Protein AF-0000000075735463 (afdb_homodimer)

pLDDT: mean 88.06, std 11.62, range [34.84, 98.75]

Foldseek 3Di:
DPPQPPVRVVVVVVVVQVVDPVNLVVLCPPVVNVVVSVVVVVVVVCVVCVVVLLVLLLVCLVLVVQVVCQVPWAALVVSCVVSVHDSVVSVVSQVSCCVVQQWHADPPRTIHGGPVVVVVVVQQLVSLVSNVCPQVVVCCPPVVVLVVDAFQPGPLQVLLCLLQCVDVDDRPPVSVVSVLCNVLRLLVVLLVQDVVFDACQVWAEEEEEQCFLCNSVLSNCVRHVRYAYEYEEAPVRLVNNCVVCVVSVNNVRYHGDHDDLQPDQDDADTLEYEYEANQQLADLVSNLSSLLSVLVRHDAFRKYKYKAQAADDPPQNCPQVPVSQSSSRNNRHGHHHHPVVVVVSNVVSQWDPWDWTDTPCSNSITMIMTTHD/DPPQPPVRVVVVVVVVLVVDPVNLVVLCPPVVNVVVSVVVVVVVVCVVCVVVLLVLLLVCLVQVVQVVCQVPWAALVVSCVVSVHDSVVSVVSQVSCCVVQQWHADPPRTIHGGPVVVVVVVQQLVSLVSNVCPQVVVCCPPVVVLVVDAFQPGPLQVLLCLLQCVPVDDRPPVSVVSVLCNVLRLLVVLLVQDVVFDACQVWAEEEEEQCFLCNSVLSNCVRHVRYAYEYEEAPVRLVNNCVVCVVSVNNPRYHGDHDDLQPDQDDADTLEYEYEANQQLADPVSNLSSLLSVLVRHDAFRKYKYKAQAADDPPQNCPQVPVSQSSSRNNRHGHHHHPVVVVVSNVVSQWDPWDWTDTPCSNSITMIMTTHD

Nearest PDB structures (foldseek):
  4qvg-assembly1_A  TM=7.958E-01  e=9.873E-24  Streptosporangium sibiricum
  8h3t-assembly1_B  TM=8.315E-01  e=6.199E-22  Streptomyces galtieri
  2r3s-assembly1_B  TM=7.707E-01  e=6.498E-21  Nostoc punctiforme PCC 73102
  2r3s-assembly1_A  TM=7.686E-01  e=1.682E-20  Nostoc punctiforme PCC 73102
  7ux6-assembly1_B  TM=7.314E-01  e=4.563E-19  Streptomyces drozdowiczii

InterPro domains:
  IPR001077 O-methyltransferase, C-terminal domain [PF00891] (176-352)
  IPR012967 Caffeic acid 3-O-methyltransferase-like, dimerisation domain [PF08100] (46-117)
  IPR016461 O-methyltransferase-like [PIRSF005739] (42-360)
  IPR016461 O-methyltransferase-like [PS51683] (45-372)
  IPR029063 S-adenosyl-L-methionine-dependent methyltransferase superfamily [G3DSA:3.40.50.150] (172-372)
  IPR029063 S-adenosyl-L-methionine-dependent methyltransferase superfamily [SSF53335] (130-366)
  IPR036388 Winged helix-like DNA-binding domain superfamily [G3DSA:1.10.10.10] (36-163)
  IPR036390 Winged helix DNA-binding domain superfamily [SSF46785] (43-123)

Structure (mmCIF, N/CA/C/O backbone):
data_AF-0000000075735463-model_v1
#
loop_
_entity.id
_entity.type
_entity.pdbx_description
1 polymer Methyltransferase
#
loop_
_atom_site.group_PDB
_atom_site.id
_atom_site.type_symbol
_atom_site.label_atom_id
_atom_site.label_alt_id
_atom_site.label_comp_id
_atom_site.label_asym_id
_atom_site.label_entity_id
_atom_site.label_seq_id
_atom_site.pdbx_PDB_ins_code
_atom_site.Cartn_x
_atom_site.Cartn_y
_atom_site.Cartn_z
_atom_site.occupancy
_atom_site.B_iso_or_equiv
_atom_site.auth_seq_id
_atom_site.auth_comp_id
_atom_site.auth_asym_id
_atom_site.auth_atom_id
_atom_site.pdbx_PDB_model_num
ATOM 1 N N . MET A 1 1 ? 38.281 5.98 -10.984 1 36.41 1 MET A N 1
ATOM 2 C CA . MET A 1 1 ? 37.219 6.973 -11.133 1 36.41 1 MET A CA 1
ATOM 3 C C . MET A 1 1 ? 36.25 6.578 -12.25 1 36.41 1 MET A C 1
ATOM 5 O O . MET A 1 1 ? 36.625 6.617 -13.43 1 36.41 1 MET A O 1
ATOM 9 N N . VAL A 1 2 ? 35.531 5.555 -12.008 1 48.19 2 VAL A N 1
ATOM 10 C CA . VAL A 1 2 ? 34.75 5.016 -13.117 1 48.19 2 VAL A CA 1
ATOM 11 C C . VAL A 1 2 ? 33.906 6.137 -13.758 1 48.19 2 VAL A C 1
ATOM 13 O O . VAL A 1 2 ? 33.219 6.867 -13.07 1 48.19 2 VAL A O 1
ATOM 16 N N . SER A 1 3 ? 34.281 6.621 -14.852 1 53.75 3 SER A N 1
ATOM 17 C CA . SER A 1 3 ? 33.688 7.672 -15.664 1 53.75 3 SER A CA 1
ATOM 18 C C . SER A 1 3 ? 32.188 7.469 -15.805 1 53.75 3 SER A C 1
ATOM 20 O O . SER A 1 3 ? 31.734 6.422 -16.266 1 53.75 3 SER A O 1
ATOM 22 N N . LEU A 1 4 ? 31.422 8.211 -15.039 1 64.69 4 LEU A N 1
ATOM 23 C CA . LEU A 1 4 ? 29.969 8.148 -15.172 1 64.69 4 LEU A CA 1
ATOM 24 C C . LEU A 1 4 ? 29.547 8.383 -16.609 1 64.69 4 LEU A C 1
ATOM 26 O O . LEU A 1 4 ? 30.078 9.266 -17.281 1 64.69 4 LEU A O 1
ATOM 30 N N . SER A 1 5 ? 28.859 7.387 -17.297 1 71.75 5 SER A N 1
ATOM 31 C CA . SER A 1 5 ? 28.297 7.559 -18.625 1 71.75 5 SER A CA 1
ATOM 32 C C . SER A 1 5 ? 27.5 8.859 -18.734 1 71.75 5 SER A C 1
ATOM 34 O O . SER A 1 5 ? 27.172 9.469 -17.719 1 71.75 5 SER A O 1
ATOM 36 N N . LEU A 1 6 ? 27.5 9.523 -19.953 1 69.44 6 LEU A N 1
ATOM 37 C CA . LEU A 1 6 ? 26.672 10.703 -20.203 1 69.44 6 LEU A CA 1
ATOM 38 C C . LEU A 1 6 ? 25.266 10.523 -19.641 1 69.44 6 LEU A C 1
ATOM 40 O O . LEU A 1 6 ? 24.703 11.445 -19.062 1 69.44 6 LEU A O 1
ATOM 44 N N . ARG A 1 7 ? 24.766 9.336 -19.766 1 73.31 7 ARG A N 1
ATOM 45 C CA . ARG A 1 7 ? 23.438 9.031 -19.25 1 73.31 7 ARG A CA 1
ATOM 46 C C . ARG A 1 7 ? 23.406 9.141 -17.734 1 73.31 7 ARG A C 1
ATOM 48 O O . ARG A 1 7 ? 22.453 9.68 -17.156 1 73.31 7 ARG A O 1
ATOM 55 N N . ASP A 1 8 ? 24.469 8.773 -17.156 1 74.56 8 ASP A N 1
ATOM 56 C CA . ASP A 1 8 ? 24.516 8.82 -15.695 1 74.56 8 ASP A CA 1
ATOM 57 C C . ASP A 1 8 ? 24.609 10.258 -15.195 1 74.56 8 ASP A C 1
ATOM 59 O O . ASP A 1 8 ? 24.047 10.594 -14.148 1 74.56 8 ASP A O 1
ATOM 63 N N . ARG A 1 9 ? 25.375 11.148 -15.961 1 70.88 9 ARG A N 1
ATOM 64 C CA . ARG A 1 9 ? 25.484 12.555 -15.586 1 70.88 9 ARG A CA 1
ATOM 65 C C . ARG A 1 9 ? 24.125 13.25 -15.68 1 70.88 9 ARG A C 1
ATOM 67 O O . ARG A 1 9 ? 23.766 14.047 -14.805 1 70.88 9 ARG A O 1
ATOM 74 N N . LEU A 1 10 ? 23.422 12.781 -16.781 1 70.75 10 LEU A N 1
ATOM 75 C CA . LEU A 1 10 ? 22.094 13.367 -16.969 1 70.75 10 LEU A CA 1
ATOM 76 C C . LEU A 1 10 ? 21.141 12.922 -15.867 1 70.75 10 LEU A C 1
ATOM 78 O O . LEU A 1 10 ? 20.344 13.719 -15.375 1 70.75 10 LEU A O 1
ATOM 82 N N . LEU A 1 11 ? 21.281 11.727 -15.508 1 76.5 11 LEU A N 1
ATOM 83 C CA . LEU A 1 11 ? 20.422 11.211 -14.445 1 76.5 11 LEU A CA 1
ATOM 84 C C . LEU A 1 11 ? 20.781 11.844 -13.102 1 76.5 11 LEU A C 1
ATOM 86 O O . LEU A 1 11 ? 19.891 12.102 -12.281 1 76.5 11 LEU A O 1
ATOM 90 N N . GLY A 1 12 ? 22.047 12.062 -12.938 1 73.31 12 GLY A N 1
ATOM 91 C CA . GLY A 1 12 ? 22.469 12.766 -11.734 1 73.31 12 GLY A CA 1
ATOM 92 C C . GLY A 1 12 ? 21.922 14.18 -11.648 1 73.31 12 GLY A C 1
ATOM 93 O O . GLY A 1 12 ? 21.484 14.617 -10.578 1 73.31 12 GLY A O 1
ATOM 94 N N . TRP A 1 13 ? 22 14.812 -12.773 1 68.75 13 TRP A N 1
ATOM 95 C CA . TRP A 1 13 ? 21.453 16.156 -12.844 1 68.75 13 TRP A CA 1
ATOM 96 C C . TRP A 1 13 ? 19.969 16.156 -12.547 1 68.75 13 TRP A C 1
ATOM 98 O O . TRP A 1 13 ? 19.484 16.969 -11.742 1 68.75 13 TRP A O 1
ATOM 108 N N . ARG A 1 14 ? 19.297 15.258 -13.133 1 67.94 14 ARG A N 1
ATOM 109 C CA . ARG A 1 14 ? 17.859 15.109 -12.875 1 67.94 14 ARG A CA 1
ATOM 110 C C . ARG A 1 14 ? 17.594 14.891 -11.391 1 67.94 14 ARG A C 1
ATOM 112 O O . ARG A 1 14 ? 16.703 15.523 -10.82 1 67.94 14 ARG A O 1
ATOM 119 N N . ASP A 1 15 ? 18.359 14.062 -10.836 1 76.25 15 ASP A N 1
ATOM 120 C CA . ASP A 1 15 ? 18.188 13.75 -9.422 1 76.25 15 ASP A CA 1
ATOM 121 C C . ASP A 1 15 ? 18.375 14.992 -8.562 1 76.25 15 ASP A C 1
ATOM 123 O O . ASP A 1 15 ? 17.656 15.195 -7.582 1 76.25 15 ASP A O 1
ATOM 127 N N . SER A 1 16 ? 19.359 15.742 -8.914 1 71.75 16 SER A N 1
ATOM 128 C CA . SER A 1 16 ? 19.641 16.969 -8.164 1 71.75 16 SER A CA 1
ATOM 129 C C . SER A 1 16 ? 18.469 17.953 -8.281 1 71.75 16 SER A C 1
ATOM 131 O O . SER A 1 16 ? 18.125 18.625 -7.305 1 71.75 16 SER A O 1
ATOM 133 N N . ILE A 1 17 ? 17.906 17.953 -9.391 1 67.81 17 ILE A N 1
ATOM 134 C CA . ILE A 1 17 ? 16.781 18.859 -9.625 1 67.81 17 ILE A CA 1
ATOM 135 C C . ILE A 1 17 ? 15.555 18.375 -8.859 1 67.81 17 ILE A C 1
ATOM 137 O O . ILE A 1 17 ? 14.914 19.141 -8.141 1 67.81 17 ILE A O 1
ATOM 141 N N . LEU A 1 18 ? 15.352 17.125 -8.914 1 70.75 18 LEU A N 1
ATOM 142 C CA . LEU A 1 18 ? 14.141 16.562 -8.32 1 70.75 18 LEU A CA 1
ATOM 143 C C . LEU A 1 18 ? 14.234 16.547 -6.801 1 70.75 18 LEU A C 1
ATOM 145 O O . LEU A 1 18 ? 13.211 16.578 -6.113 1 70.75 18 LEU A O 1
ATOM 149 N N . SER A 1 19 ? 15.469 16.578 -6.371 1 74.62 19 SER A N 1
ATOM 150 C CA . SER A 1 19 ? 15.664 16.547 -4.926 1 74.62 19 SER A CA 1
ATOM 151 C C . SER A 1 19 ? 15.68 17.953 -4.344 1 74.62 19 SER A C 1
ATOM 153 O O . SER A 1 19 ? 15.781 18.125 -3.127 1 74.62 19 SER A O 1
ATOM 155 N N . ASN A 1 20 ? 15.695 18.891 -5.242 1 69.31 20 ASN A N 1
ATOM 156 C CA . ASN A 1 20 ? 15.719 20.297 -4.812 1 69.31 20 ASN A CA 1
ATOM 157 C C . ASN A 1 20 ? 14.336 20.766 -4.391 1 69.31 20 ASN A C 1
ATOM 159 O O . ASN A 1 20 ? 13.422 20.844 -5.215 1 69.31 20 ASN A O 1
ATOM 163 N N . PRO A 1 21 ? 14.203 21.172 -3.146 1 68.81 21 PRO A N 1
ATOM 164 C CA . PRO A 1 21 ? 12.891 21.609 -2.662 1 68.81 21 PRO A CA 1
ATOM 165 C C . PRO A 1 21 ? 12.359 22.812 -3.438 1 68.81 21 PRO A C 1
ATOM 167 O O . PRO A 1 21 ? 11.148 22.969 -3.602 1 68.81 21 PRO A O 1
ATOM 170 N N . ARG A 1 22 ? 13.219 23.688 -3.838 1 69.12 22 ARG A N 1
ATOM 171 C CA . ARG A 1 22 ? 12.797 24.875 -4.594 1 69.12 22 ARG A CA 1
ATOM 172 C C . ARG A 1 22 ? 12.164 24.469 -5.918 1 69.12 22 ARG A C 1
ATOM 174 O O . ARG A 1 22 ? 11.156 25.047 -6.336 1 69.12 22 ARG A O 1
ATOM 181 N N . PHE A 1 23 ? 12.812 23.438 -6.512 1 65.25 23 PHE A N 1
ATOM 182 C CA . PHE A 1 23 ? 12.25 22.969 -7.77 1 65.25 23 PHE A CA 1
ATOM 183 C C . PHE A 1 23 ? 10.883 22.328 -7.535 1 65.25 23 PHE A C 1
ATOM 185 O O . PHE A 1 23 ? 9.953 22.547 -8.312 1 65.25 23 PHE A O 1
ATOM 192 N N . GLN A 1 24 ? 10.781 21.609 -6.562 1 66.75 24 GLN A N 1
ATOM 193 C CA . GLN A 1 24 ? 9.508 20.969 -6.273 1 66.75 24 GLN A CA 1
ATOM 194 C C . GLN A 1 24 ? 8.406 22 -6.055 1 66.75 24 GLN A C 1
ATOM 196 O O . GLN A 1 24 ? 7.277 21.828 -6.52 1 66.75 24 GLN A O 1
ATOM 201 N N . ARG A 1 25 ? 8.742 23.047 -5.461 1 67.94 25 ARG A N 1
ATOM 202 C CA . ARG A 1 25 ? 7.809 24.156 -5.25 1 67.94 25 ARG A CA 1
ATOM 203 C C . ARG A 1 25 ? 7.395 24.781 -6.574 1 67.94 25 ARG A C 1
ATOM 205 O O . ARG A 1 25 ? 6.211 25.047 -6.801 1 67.94 25 ARG A O 1
ATOM 212 N N . PHE A 1 26 ? 8.461 25.062 -7.258 1 59.84 26 PHE A N 1
ATOM 213 C CA . PHE A 1 26 ? 8.211 25.672 -8.555 1 59.84 26 PHE A CA 1
ATOM 214 C C . PHE A 1 26 ? 7.285 24.797 -9.398 1 59.84 26 PHE A C 1
ATOM 216 O O . PHE A 1 26 ? 6.336 25.297 -10 1 59.84 26 PHE A O 1
ATOM 223 N N . ALA A 1 27 ? 7.582 23.562 -9.328 1 62.84 27 ALA A N 1
ATOM 224 C CA . ALA A 1 27 ? 6.809 22.625 -10.141 1 62.84 27 ALA A CA 1
ATOM 225 C C . ALA A 1 27 ? 5.359 22.562 -9.664 1 62.84 27 ALA A C 1
ATOM 227 O O . ALA A 1 27 ? 4.441 22.406 -10.477 1 62.84 27 ALA A O 1
ATOM 228 N N . ALA A 1 28 ? 5.168 22.734 -8.477 1 66.62 28 ALA A N 1
ATOM 229 C CA . ALA A 1 28 ? 3.834 22.641 -7.895 1 66.62 28 ALA A CA 1
ATOM 230 C C . ALA A 1 28 ? 2.996 23.875 -8.242 1 66.62 28 ALA A C 1
ATOM 232 O O . ALA A 1 28 ? 1.765 23.812 -8.266 1 66.62 28 ALA A O 1
ATOM 233 N N . VAL A 1 29 ? 3.609 24.922 -8.586 1 65.25 29 VAL A N 1
ATOM 234 C CA . VAL A 1 29 ? 2.877 26.156 -8.781 1 65.25 29 VAL A CA 1
ATOM 235 C C . VAL A 1 29 ? 2.762 26.469 -10.273 1 65.25 29 VAL A C 1
ATOM 237 O O . VAL A 1 29 ? 1.822 27.141 -10.703 1 65.25 29 VAL A O 1
ATOM 240 N N . PHE A 1 30 ? 3.746 25.875 -11 1 63.09 30 PHE A N 1
ATOM 241 C CA . PHE A 1 30 ? 3.725 26.141 -12.438 1 63.09 30 PHE A CA 1
ATOM 242 C C . PHE A 1 30 ? 2.617 25.344 -13.117 1 63.09 30 PHE A C 1
ATOM 244 O O . PHE A 1 30 ? 2.617 24.109 -13.07 1 63.09 30 PHE A O 1
ATOM 251 N N . PRO A 1 31 ? 1.72 26.016 -13.688 1 65.5 31 PRO A N 1
ATOM 252 C CA . PRO A 1 31 ? 0.489 25.391 -14.18 1 65.5 31 PRO A CA 1
ATOM 253 C C . PRO A 1 31 ? 0.755 24.203 -15.086 1 65.5 31 PRO A C 1
ATOM 255 O O . PRO A 1 31 ? 0.022 23.203 -15.039 1 65.5 31 PRO A O 1
ATOM 258 N N . LEU A 1 32 ? 1.729 24.328 -15.867 1 65.5 32 LEU A N 1
ATOM 259 C CA . LEU A 1 32 ? 1.979 23.25 -16.812 1 65.5 32 LEU A CA 1
ATOM 260 C C . LEU A 1 32 ? 2.545 22.031 -16.125 1 65.5 32 LEU A C 1
ATOM 262 O O . LEU A 1 32 ? 2.365 20.891 -16.594 1 65.5 32 LEU A O 1
ATOM 266 N N . MET A 1 33 ? 3.098 22.312 -14.984 1 72.69 33 MET A N 1
ATOM 267 C CA . MET A 1 33 ? 3.762 21.203 -14.305 1 72.69 33 MET A CA 1
ATOM 268 C C . MET A 1 33 ? 2.938 20.719 -13.117 1 72.69 33 MET A C 1
ATOM 270 O O . MET A 1 33 ? 3.189 19.641 -12.57 1 72.69 33 MET A O 1
ATOM 274 N N . ARG A 1 34 ? 1.889 21.484 -12.875 1 76.81 34 ARG A N 1
ATOM 275 C CA . ARG A 1 34 ? 1.115 21.25 -11.656 1 76.81 34 ARG A CA 1
ATOM 276 C C . ARG A 1 34 ? 0.45 19.875 -11.688 1 76.81 34 ARG A C 1
ATOM 278 O O . ARG A 1 34 ? 0.516 19.125 -10.719 1 76.81 34 ARG A O 1
ATOM 285 N N . PRO A 1 35 ? -0.106 19.594 -12.938 1 77.81 35 PRO A N 1
ATOM 286 C CA . PRO A 1 35 ? -0.736 18.266 -12.961 1 77.81 35 PRO A CA 1
ATOM 287 C C . PRO A 1 35 ? 0.267 17.125 -12.758 1 77.81 35 PRO A C 1
ATOM 289 O O . PRO A 1 35 ? -0.043 16.141 -12.094 1 77.81 35 PRO A O 1
ATOM 292 N N . VAL A 1 36 ? 1.404 17.328 -13.312 1 77.19 36 VAL A N 1
ATOM 293 C CA . VAL A 1 36 ? 2.443 16.312 -13.18 1 77.19 36 VAL A CA 1
ATOM 294 C C . VAL A 1 36 ? 2.93 16.234 -11.734 1 77.19 36 VAL A C 1
ATOM 296 O O . VAL A 1 36 ? 3.102 15.156 -11.18 1 77.19 36 VAL A O 1
ATOM 299 N N . ALA A 1 37 ? 3.098 17.391 -11.148 1 78.19 37 ALA A N 1
ATOM 300 C CA . ALA A 1 37 ? 3.539 17.453 -9.758 1 78.19 37 ALA A CA 1
ATOM 301 C C . ALA A 1 37 ? 2.508 16.828 -8.828 1 78.19 37 ALA A C 1
ATOM 303 O O . ALA A 1 37 ? 2.863 16.125 -7.879 1 78.19 37 ALA A O 1
ATOM 304 N N . ARG A 1 38 ? 1.278 17.062 -9.133 1 80.31 38 ARG A N 1
ATOM 305 C CA . ARG A 1 38 ? 0.205 16.516 -8.305 1 80.31 38 ARG A CA 1
ATOM 306 C C . ARG A 1 38 ? 0.147 15 -8.422 1 80.31 38 ARG A C 1
ATOM 308 O O . ARG A 1 38 ? -0.041 14.305 -7.422 1 80.31 38 ARG A O 1
ATOM 315 N N . ARG A 1 39 ? 0.287 14.547 -9.633 1 81.38 39 ARG A N 1
ATOM 316 C CA . ARG A 1 39 ? 0.275 13.102 -9.852 1 81.38 39 ARG A CA 1
ATOM 317 C C . ARG A 1 39 ? 1.431 12.43 -9.117 1 81.38 39 ARG A C 1
ATOM 319 O O . ARG A 1 39 ? 1.265 11.352 -8.547 1 81.38 39 ARG A O 1
ATOM 326 N N . ARG A 1 40 ? 2.52 13.086 -9.148 1 80.75 40 ARG A N 1
ATOM 327 C CA . ARG A 1 40 ? 3.699 12.555 -8.477 1 80.75 40 ARG A CA 1
ATOM 328 C C . ARG A 1 40 ? 3.52 12.562 -6.965 1 80.75 40 ARG A C 1
ATOM 330 O O . ARG A 1 40 ? 3.934 11.625 -6.277 1 80.75 40 ARG A O 1
ATOM 337 N N . ALA A 1 41 ? 2.91 13.594 -6.508 1 82.31 41 ALA A N 1
ATOM 338 C CA . ALA A 1 41 ? 2.641 13.68 -5.078 1 82.31 41 ALA A CA 1
ATOM 339 C C . ALA A 1 41 ? 1.678 12.586 -4.629 1 82.31 41 ALA A C 1
ATOM 341 O O . ALA A 1 41 ? 1.875 11.961 -3.582 1 82.31 41 ALA A O 1
ATOM 342 N N . VAL A 1 42 ? 0.696 12.375 -5.438 1 83.75 42 VAL A N 1
ATOM 343 C CA . VAL A 1 42 ? -0.292 11.352 -5.125 1 83.75 42 VAL A CA 1
ATOM 344 C C . VAL A 1 42 ? 0.375 9.977 -5.109 1 83.75 42 VAL A C 1
ATOM 346 O O . VAL A 1 42 ? 0.137 9.172 -4.203 1 83.75 42 VAL A O 1
ATOM 349 N N . ALA A 1 43 ? 1.206 9.727 -6.09 1 84.81 43 ALA A N 1
ATOM 350 C CA . ALA A 1 43 ? 1.916 8.453 -6.164 1 84.81 43 ALA A CA 1
ATOM 351 C C . ALA A 1 43 ? 2.812 8.258 -4.945 1 84.81 43 ALA A C 1
ATOM 353 O O . ALA A 1 43 ? 2.893 7.152 -4.398 1 84.81 43 ALA A O 1
ATOM 354 N N . MET A 1 44 ? 3.471 9.258 -4.57 1 87.56 44 MET A N 1
ATOM 355 C CA . MET A 1 44 ? 4.344 9.219 -3.398 1 87.56 44 MET A CA 1
ATOM 356 C C . MET A 1 44 ? 3.545 8.914 -2.135 1 87.56 44 MET A C 1
ATOM 358 O O . MET A 1 44 ? 3.92 8.039 -1.354 1 87.56 44 MET A O 1
ATOM 362 N N . PHE A 1 45 ? 2.439 9.578 -2.008 1 87.94 45 PHE A N 1
ATOM 363 C CA . PHE A 1 45 ? 1.649 9.391 -0.795 1 87.94 45 PHE A CA 1
ATOM 364 C C . PHE A 1 45 ? 0.985 8.023 -0.785 1 87.94 45 PHE A C 1
ATOM 366 O O . PHE A 1 45 ? 0.81 7.418 0.277 1 87.94 45 PHE A O 1
ATOM 373 N N . ASP A 1 46 ? 0.66 7.535 -1.964 1 90.56 46 ASP A N 1
ATOM 374 C CA . ASP A 1 46 ? 0.105 6.188 -2.055 1 90.56 46 ASP A CA 1
ATOM 375 C C . ASP A 1 46 ? 1.112 5.145 -1.577 1 90.56 46 ASP A C 1
ATOM 377 O O . ASP A 1 46 ? 0.738 4.156 -0.943 1 90.56 46 ASP A O 1
ATOM 381 N N . LEU A 1 47 ? 2.334 5.391 -1.945 1 93.5 47 LEU A N 1
ATOM 382 C CA . LEU A 1 47 ? 3.387 4.488 -1.489 1 93.5 47 LEU A CA 1
ATOM 383 C C . LEU A 1 47 ? 3.543 4.559 0.026 1 93.5 47 LEU A C 1
ATOM 385 O O . LEU A 1 47 ? 3.719 3.531 0.685 1 93.5 47 LEU A O 1
ATOM 389 N N . VAL A 1 48 ? 3.434 5.715 0.591 1 93 48 VAL A N 1
ATOM 390 C CA . VAL A 1 48 ? 3.596 5.953 2.021 1 93 48 VAL A CA 1
ATOM 391 C C . VAL A 1 48 ? 2.414 5.355 2.781 1 93 48 VAL A C 1
ATOM 393 O O . VAL A 1 48 ? 2.594 4.734 3.832 1 93 48 VAL A O 1
ATOM 396 N N . ALA A 1 49 ? 1.253 5.48 2.219 1 94.56 49 ALA A N 1
ATOM 397 C CA . ALA A 1 49 ? 0.013 5.133 2.906 1 94.56 49 ALA A CA 1
ATOM 398 C C . ALA A 1 49 ? -0.43 3.715 2.551 1 94.56 49 ALA A C 1
ATOM 400 O O . ALA A 1 49 ? -1.397 3.199 3.117 1 94.56 49 ALA A O 1
ATOM 401 N N . GLY A 1 50 ? 0.221 3.055 1.641 1 96.62 50 GLY A N 1
ATOM 402 C CA . GLY A 1 50 ? -0.236 1.812 1.04 1 96.62 50 GLY A CA 1
ATOM 403 C C . GLY A 1 50 ? -0.541 0.733 2.062 1 96.62 50 GLY A C 1
ATOM 404 O O . GLY A 1 50 ? -1.475 -0.052 1.883 1 96.62 50 GLY A O 1
ATOM 405 N N . PHE A 1 51 ? 0.222 0.682 3.135 1 97.5 51 PHE A N 1
ATOM 406 C CA . PHE A 1 51 ? 0.003 -0.361 4.129 1 97.5 51 PHE A CA 1
ATOM 407 C C . PHE A 1 51 ? -1.343 -0.177 4.82 1 97.5 51 PHE A C 1
ATOM 409 O O . PHE A 1 51 ? -2.012 -1.156 5.16 1 97.5 51 PHE A O 1
ATOM 416 N N . VAL A 1 52 ? -1.801 1.041 5.012 1 97.81 52 VAL A N 1
ATOM 417 C CA . VAL A 1 52 ? -3.104 1.296 5.617 1 97.81 52 VAL A CA 1
ATOM 418 C C . VAL A 1 52 ? -4.211 0.826 4.676 1 97.81 52 VAL A C 1
ATOM 420 O O . VAL A 1 52 ?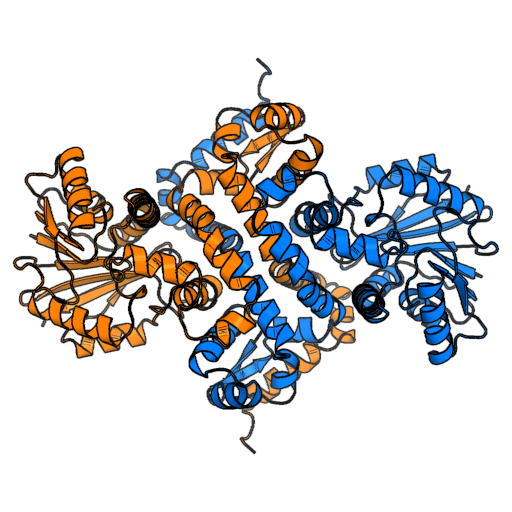 -5.18 0.199 5.113 1 97.81 52 VAL A O 1
ATOM 423 N N . TYR A 1 53 ? -4.059 1.148 3.365 1 97.62 53 TYR A N 1
ATOM 424 C CA . TYR A 1 53 ? -5.043 0.743 2.369 1 97.62 53 TYR A CA 1
ATOM 425 C C . TYR A 1 53 ? -5.191 -0.774 2.336 1 97.62 53 TYR A C 1
ATOM 427 O O . TYR A 1 53 ? -6.309 -1.294 2.295 1 97.62 53 TYR A O 1
ATOM 435 N N . SER A 1 54 ? -4.059 -1.47 2.359 1 97.88 54 SER A N 1
ATOM 436 C CA . SER A 1 54 ? -4.074 -2.93 2.365 1 97.88 54 SER A CA 1
ATOM 437 C C . SER A 1 54 ? -4.797 -3.471 3.592 1 97.88 54 SER A C 1
ATOM 439 O O . SER A 1 54 ? -5.516 -4.469 3.506 1 97.88 54 SER A O 1
ATOM 441 N N . GLN A 1 55 ? -4.582 -2.826 4.727 1 97.88 55 GLN A N 1
ATOM 442 C CA . GLN A 1 55 ? -5.172 -3.324 5.965 1 97.88 55 GLN A CA 1
ATOM 443 C C . GLN A 1 55 ? -6.664 -3.01 6.023 1 97.88 55 GLN A C 1
ATOM 445 O O . GLN A 1 55 ? -7.434 -3.746 6.645 1 97.88 55 GLN A O 1
ATOM 450 N N . ILE A 1 56 ? -7.094 -1.936 5.406 1 98 56 ILE 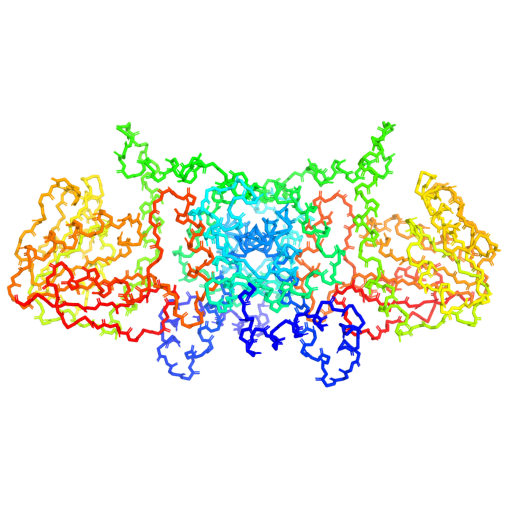A N 1
ATOM 451 C CA . ILE A 1 56 ? -8.516 -1.674 5.246 1 98 56 ILE A CA 1
ATOM 452 C C . ILE A 1 56 ? -9.156 -2.785 4.418 1 98 56 ILE A C 1
ATOM 454 O O . ILE A 1 56 ? -10.211 -3.311 4.781 1 98 56 ILE A O 1
ATOM 458 N N . LEU A 1 57 ? -8.508 -3.15 3.344 1 97.94 57 LEU A N 1
ATOM 459 C CA . LEU A 1 57 ? -8.977 -4.262 2.523 1 97.94 57 LEU A CA 1
ATOM 460 C C . LEU A 1 57 ? -9.055 -5.547 3.342 1 97.94 57 LEU A C 1
ATOM 462 O O . LEU A 1 57 ? -10.039 -6.281 3.262 1 97.94 57 LEU A O 1
ATOM 466 N N . LEU A 1 58 ? -8.031 -5.84 4.105 1 97.56 58 LEU A N 1
ATOM 467 C CA . LEU A 1 58 ? -8.016 -7.035 4.941 1 97.56 58 LEU A CA 1
ATOM 468 C C . LEU A 1 58 ? -9.203 -7.047 5.895 1 97.56 58 LEU A C 1
ATOM 470 O O . LEU A 1 58 ? -9.859 -8.078 6.066 1 97.56 58 LEU A O 1
ATOM 474 N N . ALA A 1 59 ? -9.469 -5.93 6.543 1 97.94 59 ALA A N 1
ATOM 475 C CA . ALA A 1 59 ? -10.602 -5.84 7.465 1 97.94 59 ALA A CA 1
ATOM 476 C C . ALA A 1 59 ? -11.914 -6.141 6.75 1 97.94 59 ALA A C 1
ATOM 478 O O . ALA A 1 59 ? -12.773 -6.848 7.285 1 97.94 59 ALA A O 1
ATOM 479 N N . CYS A 1 60 ? -12.086 -5.562 5.555 1 98 60 CYS A N 1
ATOM 480 C CA . CYS A 1 60 ? -13.289 -5.816 4.773 1 98 60 CYS A CA 1
ATOM 481 C C . CYS A 1 60 ? -13.445 -7.301 4.473 1 98 60 CYS A C 1
ATOM 483 O O . CYS A 1 60 ? -14.555 -7.84 4.535 1 98 60 CYS A O 1
ATOM 485 N N . VAL A 1 61 ? -12.344 -7.938 4.133 1 96.12 61 VAL A N 1
ATOM 486 C CA . VAL A 1 61 ? -12.352 -9.352 3.795 1 96.12 61 VAL A CA 1
ATOM 487 C C . VAL A 1 61 ? -12.664 -10.18 5.039 1 96.12 61 VAL A C 1
ATOM 489 O O . VAL A 1 61 ? -13.516 -11.07 5 1 96.12 61 VAL A O 1
ATOM 492 N N . GLN A 1 62 ? -12.023 -9.906 6.145 1 96.25 62 GLN A N 1
ATOM 493 C CA . GLN A 1 62 ? -12.195 -10.664 7.383 1 96.25 62 GLN A CA 1
ATOM 494 C C . GLN A 1 62 ? -13.617 -10.531 7.922 1 96.25 62 GLN A C 1
ATOM 496 O O . GLN A 1 62 ? -14.156 -11.477 8.5 1 96.25 62 GLN A O 1
ATOM 501 N N . LEU A 1 63 ? -14.188 -9.398 7.73 1 97.38 63 LEU A N 1
ATOM 502 C CA . LEU A 1 63 ? -15.539 -9.148 8.227 1 97.38 63 LEU A CA 1
ATOM 503 C C . LEU A 1 63 ? -16.578 -9.586 7.207 1 97.38 63 LEU A C 1
ATOM 505 O O . LEU A 1 63 ? -17.781 -9.453 7.445 1 97.38 63 LEU A O 1
ATOM 509 N N . ARG A 1 64 ? -16.141 -10 5.973 1 96.62 64 ARG A N 1
ATOM 510 C CA . ARG A 1 64 ? -17.016 -10.445 4.883 1 96.62 64 ARG A CA 1
ATOM 511 C C . ARG A 1 64 ? -17.953 -9.336 4.445 1 96.62 64 ARG A C 1
ATOM 513 O O . ARG A 1 64 ? -19.141 -9.586 4.191 1 96.62 64 ARG A O 1
ATOM 520 N N . LEU A 1 65 ? -17.484 -8.148 4.453 1 97.19 65 LEU A N 1
ATOM 521 C CA . LEU A 1 65 ? -18.297 -6.973 4.16 1 97.19 65 LEU A CA 1
ATOM 522 C C . LEU A 1 65 ? -18.812 -7.016 2.727 1 97.19 65 LEU A C 1
ATOM 524 O O . LEU A 1 65 ? -19.938 -6.578 2.455 1 97.19 65 LEU A O 1
ATOM 528 N N . PHE A 1 66 ? -18 -7.48 1.786 1 96 66 PHE A N 1
ATOM 529 C CA . PHE A 1 66 ? -18.406 -7.504 0.385 1 96 66 PHE A CA 1
ATOM 530 C C . PHE A 1 66 ? -19.625 -8.391 0.19 1 96 66 PHE A C 1
ATOM 532 O O . PHE A 1 66 ? -20.547 -8.023 -0.532 1 96 66 PHE A O 1
ATOM 539 N N . ASP A 1 67 ? -19.609 -9.508 0.84 1 94.75 67 ASP A N 1
ATOM 540 C CA . ASP A 1 67 ? -20.75 -10.422 0.748 1 94.75 67 ASP A CA 1
ATOM 541 C C . ASP A 1 67 ? -22 -9.812 1.386 1 94.75 67 ASP A C 1
ATOM 543 O O . ASP A 1 67 ? -23.094 -9.922 0.836 1 94.75 67 ASP A O 1
ATOM 547 N N . ILE A 1 68 ? -21.828 -9.242 2.52 1 96.12 68 ILE A N 1
ATOM 548 C CA . ILE A 1 68 ? -22.938 -8.695 3.289 1 96.12 68 ILE A CA 1
ATOM 549 C C . ILE A 1 68 ? -23.625 -7.594 2.488 1 96.12 68 ILE A C 1
ATOM 551 O O . ILE A 1 68 ? -24.844 -7.613 2.318 1 96.12 68 ILE A O 1
ATOM 555 N N . VAL A 1 69 ? -22.859 -6.656 1.932 1 95.06 69 VAL A N 1
ATOM 556 C CA . VAL A 1 69 ? -23.469 -5.492 1.297 1 95.06 69 VAL A CA 1
ATOM 557 C C . VAL A 1 69 ? -23.938 -5.852 -0.114 1 95.06 69 VAL A C 1
ATOM 559 O O . VAL A 1 69 ? -24.734 -5.137 -0.712 1 95.06 69 VAL A O 1
ATOM 562 N N . ALA A 1 70 ? -23.328 -6.914 -0.715 1 91 70 ALA A N 1
ATOM 563 C CA . ALA A 1 70 ? -23.781 -7.398 -2.012 1 91 70 ALA A CA 1
ATOM 564 C C . ALA A 1 70 ? -25.203 -7.945 -1.915 1 91 70 ALA A C 1
ATOM 566 O O . ALA A 1 70 ? -25.984 -7.855 -2.873 1 91 70 ALA A O 1
ATOM 567 N N . GLU A 1 71 ? -25.484 -8.602 -0.821 1 91 71 GLU A N 1
ATOM 568 C CA . GLU A 1 71 ? -26.844 -9.086 -0.605 1 91 71 GLU A CA 1
ATOM 569 C C . GLU A 1 71 ? -27.844 -7.938 -0.51 1 91 71 GLU A C 1
ATOM 571 O O . GLU A 1 71 ? -28.906 -7.969 -1.144 1 91 71 GLU A O 1
ATOM 576 N N . ARG A 1 72 ? -27.516 -6.988 0.331 1 90.19 72 ARG A N 1
ATOM 577 C CA . ARG A 1 72 ? -28.328 -5.789 0.474 1 90.19 72 ARG A CA 1
ATOM 578 C C . ARG A 1 72 ? -27.516 -4.629 1.031 1 90.19 72 ARG A C 1
ATOM 580 O O . ARG A 1 72 ? -26.828 -4.777 2.043 1 90.19 72 ARG A O 1
ATOM 587 N N . PRO A 1 73 ? -27.625 -3.482 0.3 1 92.81 73 PRO A N 1
ATOM 588 C CA . PRO A 1 73 ? -27 -2.309 0.903 1 92.81 73 PRO A CA 1
ATOM 589 C C . PRO A 1 73 ? -27.5 -2.029 2.318 1 92.81 73 PRO A C 1
ATOM 591 O O . PRO A 1 73 ? -28.672 -2.229 2.611 1 92.81 73 PRO A O 1
ATOM 594 N N . ALA A 1 74 ? -26.641 -1.561 3.203 1 95.69 74 ALA A N 1
ATOM 595 C CA . ALA A 1 74 ? -26.984 -1.413 4.613 1 95.69 74 ALA A CA 1
ATOM 596 C C . ALA A 1 74 ? -26.359 -0.156 5.207 1 95.69 74 ALA A C 1
ATOM 598 O O . ALA A 1 74 ? -25.359 0.339 4.695 1 95.69 74 ALA A O 1
ATOM 599 N N . THR A 1 75 ? -26.969 0.338 6.25 1 96.69 75 THR A N 1
ATOM 600 C CA . THR A 1 75 ? -26.438 1.502 6.953 1 96.69 75 THR A CA 1
ATOM 601 C C . THR A 1 75 ? -25.297 1.099 7.887 1 96.69 75 THR A C 1
ATOM 603 O O . THR A 1 75 ? -25.109 -0.087 8.172 1 96.69 75 THR A O 1
ATOM 606 N N . ALA A 1 76 ? -24.531 2.078 8.336 1 97.31 76 ALA A N 1
ATOM 607 C CA . ALA A 1 76 ? -23.469 1.818 9.297 1 97.31 76 ALA A CA 1
ATOM 608 C C . ALA A 1 76 ? -24.031 1.192 10.578 1 97.31 76 ALA A C 1
ATOM 610 O O . ALA A 1 76 ? -23.391 0.31 11.164 1 97.31 76 ALA A O 1
ATOM 611 N N . GLU A 1 77 ? -25.141 1.663 11.039 1 97.44 77 GLU A N 1
ATOM 612 C CA . GLU A 1 77 ? -25.766 1.158 12.25 1 97.44 77 GLU A CA 1
ATOM 613 C C . GLU A 1 77 ? -26.156 -0.31 12.094 1 97.44 77 GLU A C 1
ATOM 615 O O . GLU A 1 77 ? -25.906 -1.121 12.992 1 97.44 77 GLU A O 1
ATOM 620 N N . ASP A 1 78 ? -26.781 -0.656 10.953 1 96.88 78 ASP A N 1
ATOM 621 C CA . ASP A 1 78 ? -27.156 -2.039 10.672 1 96.88 78 ASP A CA 1
ATOM 622 C C . ASP A 1 78 ? -25.922 -2.953 10.672 1 96.88 78 ASP A C 1
ATOM 624 O O . ASP A 1 78 ? -25.953 -4.031 11.266 1 96.88 78 ASP A O 1
ATOM 628 N N . LEU A 1 79 ? -24.969 -2.498 9.992 1 97.56 79 LEU A N 1
ATOM 629 C CA . LEU A 1 79 ? -23.75 -3.293 9.859 1 97.56 79 LEU A CA 1
ATOM 630 C C . LEU A 1 79 ? -23.047 -3.455 11.211 1 97.56 79 LEU A C 1
ATOM 632 O O . LEU A 1 79 ? -22.547 -4.531 11.523 1 97.56 79 LEU A O 1
ATOM 636 N N . ALA A 1 80 ? -23 -2.395 11.984 1 97.44 80 ALA A N 1
ATOM 637 C CA . ALA A 1 80 ? -22.375 -2.436 13.305 1 97.44 80 ALA A CA 1
ATOM 638 C C . ALA A 1 80 ? -23.047 -3.477 14.195 1 97.44 80 ALA A C 1
ATOM 640 O O . ALA A 1 80 ? -22.359 -4.211 14.914 1 97.44 80 ALA A O 1
ATOM 641 N N . ALA A 1 81 ? -24.312 -3.506 14.203 1 96.69 81 ALA A N 1
ATOM 642 C CA . ALA A 1 81 ? -25.078 -4.477 14.992 1 96.69 81 ALA A CA 1
ATOM 643 C C . ALA A 1 81 ? -24.781 -5.902 14.531 1 96.69 81 ALA A C 1
ATOM 645 O O . ALA A 1 81 ? -24.578 -6.793 15.352 1 96.69 81 ALA A O 1
ATOM 646 N N . GLN A 1 82 ? -24.766 -6.117 13.266 1 96.38 82 GLN A N 1
ATOM 647 C CA . GLN A 1 82 ? -24.547 -7.438 12.688 1 96.38 82 GLN A CA 1
ATOM 648 C C . GLN A 1 82 ? -23.125 -7.938 12.977 1 96.38 82 GLN A C 1
ATOM 650 O O . GLN A 1 82 ? -22.922 -9.125 13.211 1 96.38 82 GLN A O 1
ATOM 655 N N . LEU A 1 83 ? -22.172 -7.027 12.945 1 96.81 83 LEU A N 1
ATOM 656 C CA . LEU A 1 83 ? -20.766 -7.395 13.047 1 96.81 83 LEU A CA 1
ATOM 657 C C . LEU A 1 83 ? -20.266 -7.246 14.484 1 96.81 83 LEU A C 1
ATOM 659 O O . LEU A 1 83 ? -19.125 -7.598 14.789 1 96.81 83 LEU A O 1
ATOM 663 N N . SER A 1 84 ? -21.078 -6.73 15.375 1 95.44 84 SER A N 1
ATOM 664 C CA . SER A 1 84 ? -20.719 -6.504 16.781 1 95.44 84 SER A CA 1
ATOM 665 C C . SER A 1 84 ? -19.5 -5.598 16.906 1 95.44 84 SER A C 1
ATOM 667 O O . SER A 1 84 ? -18.531 -5.945 17.578 1 95.44 84 SER A O 1
ATOM 669 N N . LEU A 1 85 ? -19.516 -4.492 16.219 1 96.56 85 LEU A N 1
ATOM 670 C CA . LEU A 1 85 ? -18.516 -3.445 16.281 1 96.56 85 LEU A CA 1
ATOM 671 C C . LEU A 1 85 ? -19.125 -2.115 16.703 1 96.56 85 LEU A C 1
ATOM 673 O O . LEU A 1 85 ? -20.297 -1.86 16.422 1 96.56 85 LEU A O 1
ATOM 677 N N . PRO A 1 86 ? -18.375 -1.307 17.438 1 95.75 86 PRO A N 1
ATOM 678 C CA . PRO A 1 86 ? -18.875 0.049 17.672 1 95.75 86 PRO A CA 1
ATOM 679 C C . PRO A 1 86 ? -19.141 0.809 16.375 1 95.75 86 PRO A C 1
ATOM 681 O O . PRO A 1 86 ? -18.359 0.717 15.43 1 95.75 86 PRO A O 1
ATOM 684 N N . VAL A 1 87 ? -20.25 1.489 16.328 1 96.12 87 VAL A N 1
ATOM 685 C CA . VAL A 1 87 ? -20.703 2.137 15.094 1 96.12 87 VAL A CA 1
ATOM 686 C C . VAL A 1 87 ? -19.672 3.168 14.648 1 96.12 87 VAL A C 1
ATOM 688 O O . VAL A 1 87 ? -19.391 3.309 13.453 1 96.12 87 VAL A O 1
ATOM 691 N N . ASP A 1 88 ? -19.016 3.857 15.539 1 92.88 88 ASP A N 1
ATOM 692 C CA . ASP A 1 88 ? -18.078 4.914 15.195 1 92.88 88 ASP A CA 1
ATOM 693 C C . ASP A 1 88 ? -16.812 4.336 14.539 1 92.88 88 ASP A C 1
ATOM 695 O O . ASP A 1 88 ? -16.312 4.887 13.562 1 92.88 88 ASP A O 1
ATOM 699 N N . SER A 1 89 ? -16.312 3.27 15.125 1 94.38 89 SER A N 1
ATOM 700 C CA . SER A 1 89 ? -15.141 2.645 14.531 1 94.38 89 SER A CA 1
ATOM 701 C C . SER A 1 89 ? -15.461 2.021 13.18 1 94.38 89 SER A C 1
ATOM 703 O O . SER A 1 89 ? -14.648 2.064 12.258 1 94.38 89 SER A O 1
ATOM 705 N N . LEU A 1 90 ? -16.641 1.451 13.094 1 96.69 90 LEU A N 1
ATOM 706 C CA . LEU A 1 90 ? -17.016 0.857 11.812 1 96.69 90 LEU A CA 1
ATOM 707 C C . LEU A 1 90 ? -17.172 1.927 10.742 1 96.69 90 LEU A C 1
ATOM 709 O O . LEU A 1 90 ? -16.859 1.683 9.57 1 96.69 90 LEU A O 1
ATOM 713 N N . ARG A 1 91 ? -17.656 3.049 11.078 1 95.19 91 ARG A N 1
ATOM 714 C CA . ARG A 1 91 ? -17.781 4.145 10.125 1 95.19 91 ARG A CA 1
ATOM 715 C C . ARG A 1 91 ? -16.422 4.523 9.547 1 95.19 91 ARG A C 1
ATOM 717 O O . ARG A 1 91 ? -16.328 4.875 8.367 1 95.19 91 ARG A O 1
ATOM 724 N N . VAL A 1 92 ? -15.391 4.52 10.383 1 94.69 92 VAL A N 1
ATOM 725 C CA . VAL A 1 92 ? -14.031 4.789 9.914 1 94.69 92 VAL A CA 1
ATOM 726 C C . VAL A 1 92 ? -13.656 3.787 8.828 1 94.69 92 VAL A C 1
ATOM 728 O O . VAL A 1 92 ? -13.133 4.168 7.773 1 94.69 92 VAL A O 1
ATOM 731 N N . LEU A 1 93 ? -13.938 2.525 9.055 1 97.56 93 LEU A N 1
ATOM 732 C CA . LEU A 1 93 ? -13.648 1.477 8.086 1 97.56 93 LEU A CA 1
ATOM 733 C C . LEU A 1 93 ? -14.469 1.662 6.812 1 97.56 93 LEU A C 1
ATOM 735 O O . LEU A 1 93 ? -13.938 1.582 5.707 1 97.56 93 LEU A O 1
ATOM 739 N N . LEU A 1 94 ? -15.773 1.905 6.996 1 97.69 94 LEU A N 1
ATOM 740 C CA . LEU A 1 94 ? -16.672 2.014 5.859 1 97.69 94 LEU A CA 1
ATOM 741 C C . LEU A 1 94 ? -16.312 3.207 4.98 1 97.69 94 LEU A C 1
ATOM 743 O O . LEU A 1 94 ? -16.281 3.092 3.754 1 97.69 94 LEU A O 1
ATOM 747 N N . ASP A 1 95 ? -16 4.305 5.57 1 94.5 95 ASP A N 1
ATOM 748 C CA . ASP A 1 95 ? -15.609 5.496 4.824 1 94.5 95 ASP A CA 1
ATOM 749 C C . ASP A 1 95 ? -14.281 5.281 4.109 1 94.5 95 ASP A C 1
ATOM 751 O O . ASP A 1 95 ? -14.094 5.734 2.977 1 94.5 95 ASP A O 1
ATOM 755 N N . GLY A 1 96 ? -13.359 4.66 4.84 1 96.25 96 GLY A N 1
ATOM 756 C CA . GLY A 1 96 ? -12.117 4.289 4.188 1 96.25 96 GLY A CA 1
ATOM 757 C C . GLY A 1 96 ? -12.32 3.375 2.992 1 96.25 96 GLY A C 1
ATOM 758 O O . GLY A 1 96 ? -11.68 3.555 1.951 1 96.25 96 GLY A O 1
ATOM 759 N N . ALA A 1 97 ? -13.211 2.389 3.125 1 97.69 97 ALA A N 1
ATOM 760 C CA . ALA A 1 97 ? -13.508 1.447 2.051 1 97.69 97 ALA A CA 1
ATOM 761 C C . ALA A 1 97 ? -14.141 2.16 0.857 1 97.69 97 ALA A C 1
ATOM 763 O O . ALA A 1 97 ? -13.891 1.8 -0.294 1 97.69 97 ALA A O 1
ATOM 764 N N . VAL A 1 98 ? -14.961 3.156 1.089 1 95.44 98 VAL A N 1
ATOM 765 C CA . VAL A 1 98 ? -15.555 3.953 0.024 1 95.44 98 VAL A CA 1
ATOM 766 C C . VAL A 1 98 ? -14.469 4.746 -0.701 1 95.44 98 VAL A C 1
ATOM 768 O O . VAL A 1 98 ? -14.445 4.789 -1.934 1 95.44 98 VAL A O 1
ATOM 771 N N . ALA A 1 99 ? -13.602 5.336 0.095 1 93.81 99 ALA A N 1
ATOM 772 C CA . ALA A 1 99 ? -12.508 6.129 -0.466 1 93.81 99 ALA A CA 1
ATOM 773 C C . ALA A 1 99 ? -11.633 5.289 -1.389 1 93.81 99 ALA A C 1
ATOM 775 O O . ALA A 1 99 ? -11.094 5.793 -2.373 1 93.81 99 ALA A O 1
ATOM 776 N N . LEU A 1 100 ? -11.531 3.994 -1.11 1 95.25 100 LEU A N 1
ATOM 777 C CA . LEU A 1 100 ? -10.695 3.086 -1.882 1 95.25 100 LEU A CA 1
ATOM 778 C C . LEU A 1 100 ? -11.508 2.377 -2.961 1 95.25 100 LEU A C 1
ATOM 780 O O . LEU A 1 100 ? -11.023 1.439 -3.598 1 95.25 100 LEU A O 1
ATOM 784 N N . ARG A 1 101 ? -12.805 2.684 -3.107 1 94.12 101 ARG A N 1
ATOM 785 C CA . ARG A 1 101 ? -13.711 2.168 -4.125 1 94.12 101 ARG A CA 1
ATOM 786 C C . ARG A 1 101 ? -14.039 0.7 -3.871 1 94.12 101 ARG A C 1
ATOM 788 O O . ARG A 1 101 ? -14.406 -0.029 -4.797 1 94.12 101 ARG A O 1
ATOM 795 N N . LEU A 1 102 ? -13.797 0.262 -2.684 1 96.38 102 LEU A N 1
ATOM 796 C CA . LEU A 1 102 ? -14.219 -1.07 -2.27 1 96.38 102 LEU A CA 1
ATOM 797 C C . LEU A 1 102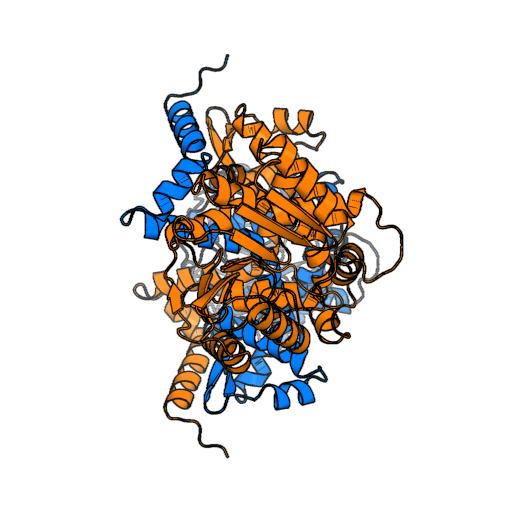 ? -15.727 -1.104 -2.016 1 96.38 102 LEU A C 1
ATOM 799 O O . LEU A 1 102 ? -16.391 -2.098 -2.322 1 96.38 102 LEU A O 1
ATOM 803 N N . LEU A 1 103 ? -16.156 -0.054 -1.412 1 96.25 103 LEU A N 1
ATOM 804 C CA . LEU A 1 103 ? -17.594 0.173 -1.203 1 96.25 103 LEU A CA 1
ATOM 805 C C . LEU A 1 103 ? -18.047 1.454 -1.896 1 96.25 103 LEU A C 1
ATOM 807 O O . LEU A 1 103 ? -17.219 2.209 -2.416 1 96.25 103 LEU A O 1
ATOM 811 N N . GLN A 1 104 ? -19.281 1.661 -1.954 1 94.88 104 GLN A N 1
ATOM 812 C CA . GLN A 1 104 ? -19.875 2.863 -2.539 1 94.88 104 GLN A CA 1
ATOM 813 C C . GLN A 1 104 ? -21.125 3.285 -1.788 1 94.88 104 GLN A C 1
ATOM 815 O O . GLN A 1 104 ? -21.953 2.443 -1.43 1 94.88 104 GLN A O 1
ATOM 820 N N . MET A 1 105 ? -21.188 4.578 -1.528 1 92.25 105 MET A N 1
ATOM 821 C CA . MET A 1 105 ? -22.375 5.109 -0.863 1 92.25 105 MET A CA 1
ATOM 822 C C . MET A 1 105 ? -23.609 4.977 -1.756 1 92.25 105 MET A C 1
ATOM 824 O O . MET A 1 105 ? -23.547 5.246 -2.955 1 92.25 105 MET A O 1
ATOM 828 N N . ARG A 1 106 ? -24.719 4.527 -1.163 1 92.5 106 ARG A N 1
ATOM 829 C CA . ARG A 1 106 ? -26.016 4.41 -1.805 1 92.5 106 ARG A CA 1
ATOM 830 C C . ARG A 1 106 ? -27.016 5.375 -1.183 1 92.5 106 ARG A C 1
ATOM 832 O O . ARG A 1 106 ? -26.688 6.125 -0.265 1 92.5 106 ARG A O 1
ATOM 839 N N . SER A 1 107 ? -28.234 5.391 -1.8 1 89.94 107 SER A N 1
ATOM 840 C CA . SER A 1 107 ? -29.297 6.223 -1.241 1 89.94 107 SER A CA 1
ATOM 841 C C . SER A 1 107 ? -29.594 5.848 0.208 1 89.94 107 SER A C 1
ATOM 843 O O . SER A 1 107 ? -29.453 4.684 0.592 1 89.94 107 SER A O 1
ATOM 845 N N . GLY A 1 108 ? -29.922 6.887 1.023 1 90.69 108 GLY A N 1
ATOM 846 C CA . GLY A 1 108 ? -30.281 6.648 2.412 1 90.69 108 GLY A CA 1
ATOM 847 C C . GLY A 1 108 ? -29.094 6.363 3.297 1 90.69 108 GLY A C 1
ATOM 848 O O . GLY A 1 108 ? -29.188 5.598 4.258 1 90.69 108 GLY A O 1
ATOM 849 N N . HIS A 1 109 ? -27.938 6.797 2.898 1 91.94 109 HIS A N 1
ATOM 850 C CA . HIS A 1 109 ? -26.688 6.633 3.646 1 91.94 109 HIS A CA 1
ATOM 851 C C . HIS A 1 109 ? -26.344 5.16 3.83 1 91.94 109 HIS A C 1
ATOM 853 O O . HIS A 1 109 ? -25.906 4.75 4.906 1 91.94 109 HIS A O 1
ATOM 859 N N . ARG A 1 110 ? -26.719 4.418 2.92 1 95.12 110 ARG A N 1
ATOM 860 C CA . ARG A 1 110 ? -26.375 2.996 2.934 1 95.12 110 ARG A CA 1
ATOM 861 C C . ARG A 1 110 ? -25.094 2.732 2.16 1 95.12 110 ARG A C 1
ATOM 863 O O . ARG A 1 110 ? -24.688 3.549 1.334 1 95.12 110 ARG A O 1
ATOM 870 N N . TYR A 1 111 ? -24.484 1.657 2.533 1 96.12 111 TYR A N 1
ATOM 871 C CA . TYR A 1 111 ? -23.25 1.244 1.856 1 96.12 111 TYR A CA 1
ATOM 872 C C . TYR A 1 111 ? -23.5 0.029 0.971 1 96.12 111 TYR A C 1
ATOM 874 O O . TYR A 1 111 ? -24.172 -0.92 1.383 1 96.12 111 TYR A O 1
ATOM 882 N N . GLY A 1 112 ? -23.078 0.083 -0.283 1 95.06 112 GLY A N 1
ATOM 883 C CA . GLY A 1 112 ? -23.078 -1.027 -1.223 1 95.06 112 GLY A CA 1
ATOM 884 C C . GLY A 1 112 ? -21.703 -1.324 -1.8 1 95.06 112 GLY A C 1
ATOM 885 O O . GLY A 1 112 ? -20.719 -0.735 -1.379 1 95.06 112 GLY A O 1
ATOM 886 N N . LEU A 1 113 ? -21.656 -2.283 -2.76 1 93.06 113 LEU A N 1
ATOM 887 C CA . LEU A 1 113 ? -20.391 -2.646 -3.367 1 93.06 113 LEU A CA 1
ATOM 888 C C . LEU A 1 113 ? -19.859 -1.512 -4.234 1 93.06 113 LEU A C 1
ATOM 890 O O . LEU A 1 113 ? -20.609 -0.895 -4.988 1 93.06 113 LEU A O 1
ATOM 894 N N . GLY A 1 114 ? -18.625 -1.187 -4 1 92.56 114 GLY A N 1
ATOM 895 C CA . GLY A 1 114 ? -17.938 -0.355 -4.973 1 92.56 114 GLY A CA 1
ATOM 896 C C . GLY A 1 114 ? -17.406 -1.139 -6.156 1 92.56 114 GLY A C 1
ATOM 897 O O . GLY A 1 114 ? -17.562 -2.359 -6.227 1 92.56 114 GLY A O 1
ATOM 898 N N . GLN A 1 115 ? -16.828 -0.457 -7.098 1 87.62 115 GLN A N 1
ATOM 899 C CA . GLN A 1 115 ? -16.312 -1.102 -8.305 1 87.62 115 GLN A CA 1
ATOM 900 C C . GLN A 1 115 ? -15.25 -2.139 -7.965 1 87.62 115 GLN A C 1
ATOM 902 O O . GLN A 1 115 ? -15.328 -3.283 -8.414 1 87.62 115 GLN A O 1
ATOM 907 N N . LEU A 1 116 ? -14.266 -1.751 -7.215 1 89.94 116 LEU A N 1
ATOM 908 C CA . LEU A 1 116 ? -13.18 -2.658 -6.855 1 89.94 116 LEU A CA 1
ATOM 909 C C . LEU A 1 116 ? -13.68 -3.781 -5.953 1 89.94 116 LEU A C 1
ATOM 911 O O . LEU A 1 116 ? -13.234 -4.922 -6.066 1 89.94 116 LEU A O 1
ATOM 915 N N . GLY A 1 117 ? -14.578 -3.432 -5.043 1 92.06 117 GLY A N 1
ATOM 916 C CA . GLY A 1 117 ? -15.172 -4.457 -4.203 1 92.06 117 GLY A CA 1
ATOM 917 C C . GLY A 1 117 ? -15.883 -5.539 -4.992 1 92.06 117 GLY A C 1
ATOM 918 O O . GLY A 1 117 ? -15.781 -6.723 -4.664 1 92.06 117 GLY A O 1
ATOM 919 N N . ALA A 1 118 ? -16.578 -5.152 -5.984 1 89.19 118 ALA A N 1
ATOM 920 C CA . ALA A 1 118 ? -17.281 -6.098 -6.848 1 89.19 118 ALA A CA 1
ATOM 921 C C . ALA A 1 118 ? -16.312 -7.004 -7.586 1 89.19 118 ALA A C 1
ATOM 923 O O . ALA A 1 118 ? -16.531 -8.211 -7.703 1 89.19 118 ALA A O 1
ATOM 924 N N . GLU A 1 119 ? -15.266 -6.438 -8.062 1 84.06 119 GLU A N 1
ATOM 925 C CA . GLU A 1 119 ? -14.25 -7.219 -8.758 1 84.06 119 GLU A CA 1
ATOM 926 C C . GLU A 1 119 ? -13.602 -8.234 -7.816 1 84.06 119 GLU A C 1
ATOM 928 O O . GLU A 1 119 ? -13.367 -9.383 -8.203 1 84.06 119 GLU A O 1
ATOM 933 N N . LEU A 1 120 ? -13.281 -7.801 -6.656 1 88.38 120 LEU A N 1
ATOM 934 C CA . LEU A 1 120 ? -12.648 -8.672 -5.676 1 88.38 120 LEU A CA 1
ATOM 935 C C . LEU A 1 120 ? -13.594 -9.805 -5.266 1 88.38 120 LEU A C 1
ATOM 937 O O . LEU A 1 120 ? -13.164 -10.953 -5.129 1 88.38 120 LEU A O 1
ATOM 941 N N . ARG A 1 121 ? -14.852 -9.43 -5.055 1 87.81 121 ARG A N 1
ATOM 942 C CA . ARG A 1 121 ? -15.836 -10.438 -4.676 1 87.81 121 ARG A CA 1
ATOM 943 C C . ARG A 1 121 ? -15.906 -11.547 -5.727 1 87.81 121 ARG A C 1
ATOM 945 O O . ARG A 1 121 ? -16.109 -12.711 -5.391 1 87.81 121 ARG A O 1
ATOM 952 N N . GLY A 1 122 ? -15.672 -11.172 -6.957 1 81.94 122 GLY A N 1
ATOM 953 C CA . GLY A 1 122 ? -15.711 -12.133 -8.047 1 81.94 122 GLY A CA 1
ATOM 954 C C . GLY A 1 122 ? -14.43 -12.938 -8.172 1 81.94 122 GLY A C 1
ATOM 955 O O . GLY A 1 122 ? -14.344 -13.836 -9.016 1 81.94 122 GLY A O 1
ATOM 956 N N . ASN A 1 123 ? -13.453 -12.641 -7.328 1 81.94 123 ASN A N 1
ATOM 957 C CA . ASN A 1 123 ? -12.172 -13.328 -7.383 1 81.94 123 ASN A CA 1
ATOM 958 C C . ASN A 1 123 ? -11.781 -13.906 -6.023 1 81.94 123 ASN A C 1
ATOM 960 O O . ASN A 1 123 ? -10.898 -13.383 -5.348 1 81.94 123 ASN A O 1
ATOM 964 N N . PRO A 1 124 ? -12.312 -15.055 -5.742 1 82.75 124 PRO A N 1
ATOM 965 C CA . PRO A 1 124 ? -12.07 -15.656 -4.43 1 82.75 124 PRO A CA 1
ATOM 966 C C . PRO A 1 124 ? -10.594 -15.938 -4.172 1 82.75 124 PRO A C 1
ATOM 968 O O . PRO A 1 124 ? -10.148 -15.906 -3.023 1 82.75 124 PRO A O 1
ATOM 971 N N . GLY A 1 125 ? -9.836 -16.203 -5.227 1 80.75 125 GLY A N 1
ATOM 972 C CA . GLY A 1 125 ? -8.406 -16.422 -5.07 1 80.75 125 GLY A CA 1
ATOM 973 C C . GLY A 1 125 ? -7.676 -15.219 -4.5 1 80.75 125 GLY A C 1
ATOM 974 O O . GLY A 1 125 ? -6.812 -15.367 -3.635 1 80.75 125 GLY A O 1
ATOM 975 N N . VAL A 1 126 ? -8.039 -14.062 -4.965 1 85.31 126 VAL A N 1
ATOM 976 C CA . VAL A 1 126 ? -7.41 -12.836 -4.48 1 85.31 126 VAL A CA 1
ATOM 977 C C . VAL A 1 126 ? -7.816 -12.586 -3.031 1 85.31 126 VAL A C 1
ATOM 979 O O . VAL A 1 126 ? -6.992 -12.172 -2.211 1 85.31 126 VAL A O 1
ATOM 982 N N . LEU A 1 127 ? -9.07 -12.859 -2.689 1 89.38 127 LEU A N 1
ATOM 983 C CA . LEU A 1 127 ? -9.547 -12.68 -1.323 1 89.38 127 LEU A CA 1
ATOM 984 C C . LEU A 1 127 ? -8.805 -13.609 -0.363 1 89.38 127 LEU A C 1
ATOM 986 O O . LEU A 1 127 ? -8.461 -13.203 0.75 1 89.38 127 LEU A O 1
ATOM 990 N N . ALA A 1 128 ? -8.562 -14.812 -0.818 1 86.38 128 ALA A N 1
ATOM 991 C CA . ALA A 1 128 ? -7.82 -15.766 0.003 1 86.38 128 ALA A CA 1
ATOM 992 C C . ALA A 1 128 ? -6.383 -15.297 0.221 1 86.38 128 ALA A C 1
ATOM 994 O O . ALA A 1 128 ? -5.82 -15.477 1.305 1 86.38 128 ALA A O 1
ATOM 995 N N . LEU A 1 129 ? -5.816 -14.758 -0.797 1 86.31 129 LEU A N 1
ATOM 996 C CA . LEU A 1 129 ? -4.461 -14.227 -0.697 1 86.31 129 LEU A CA 1
ATOM 997 C C . LEU A 1 129 ? -4.395 -13.086 0.313 1 86.31 129 LEU A C 1
ATOM 999 O O . LEU A 1 129 ? -3.465 -13.016 1.119 1 86.31 129 LEU A O 1
ATOM 1003 N N . VAL A 1 130 ? -5.348 -12.195 0.265 1 92.5 130 VAL A N 1
ATOM 1004 C CA . VAL A 1 130 ? -5.418 -11.062 1.188 1 92.5 130 VAL A CA 1
ATOM 1005 C C . VAL A 1 130 ? -5.484 -11.578 2.625 1 92.5 130 VAL A C 1
ATOM 1007 O O . VAL A 1 130 ? -4.77 -11.086 3.502 1 92.5 130 VAL A O 1
ATOM 1010 N N . ALA A 1 131 ? -6.281 -12.562 2.873 1 89.12 131 ALA A N 1
ATOM 1011 C CA . ALA A 1 131 ? -6.406 -13.148 4.207 1 89.12 131 ALA A CA 1
ATOM 1012 C C . ALA A 1 131 ? -5.09 -13.773 4.656 1 89.12 131 ALA A C 1
ATOM 1014 O O . ALA A 1 131 ? -4.746 -13.727 5.84 1 89.12 131 ALA A O 1
ATOM 1015 N N . HIS A 1 132 ? -4.355 -14.289 3.711 1 86.88 132 HIS A N 1
ATOM 1016 C CA . HIS A 1 132 ? -3.094 -14.961 3.984 1 86.88 132 HIS A CA 1
ATOM 1017 C C . HIS A 1 132 ? -1.98 -13.961 4.262 1 86.88 132 HIS A C 1
ATOM 1019 O O . HIS A 1 132 ? -0.96 -14.312 4.863 1 86.88 132 HIS A O 1
ATOM 1025 N N . HIS A 1 133 ? -2.129 -12.789 3.906 1 92.5 133 HIS A N 1
ATOM 1026 C CA . HIS A 1 133 ? -1.093 -11.766 3.98 1 92.5 133 HIS A CA 1
ATOM 1027 C C . HIS A 1 133 ? -0.807 -11.375 5.426 1 92.5 133 HIS A C 1
ATOM 1029 O O . HIS A 1 133 ? 0.202 -10.719 5.711 1 92.5 133 HIS A O 1
ATOM 1035 N N . ALA A 1 134 ? -1.633 -11.859 6.363 1 90.25 134 ALA A N 1
ATOM 1036 C CA . ALA A 1 134 ? -1.436 -11.484 7.758 1 90.25 134 ALA A CA 1
ATOM 1037 C C . ALA A 1 134 ? -0.058 -11.914 8.258 1 90.25 134 ALA A C 1
ATOM 1039 O O . ALA A 1 134 ? 0.597 -11.18 9 1 90.25 134 ALA A O 1
ATOM 1040 N N . MET A 1 135 ? 0.438 -13.055 7.816 1 89.81 135 MET A N 1
ATOM 1041 C CA . MET A 1 135 ? 1.738 -13.57 8.234 1 89.81 135 MET A CA 1
ATOM 1042 C C . MET A 1 135 ? 2.871 -12.742 7.645 1 89.81 135 MET A C 1
ATOM 1044 O O . MET A 1 135 ? 3.812 -12.375 8.352 1 89.81 135 MET A O 1
ATOM 1048 N N . LEU A 1 136 ? 2.742 -12.477 6.359 1 93.69 136 LEU A N 1
ATOM 1049 C CA . LEU A 1 136 ? 3.76 -11.656 5.715 1 93.69 136 LEU A CA 1
ATOM 1050 C C . LEU A 1 136 ? 3.785 -10.25 6.312 1 93.69 136 LEU A C 1
ATOM 1052 O O . LEU A 1 136 ? 4.852 -9.656 6.453 1 93.69 136 LEU A O 1
ATOM 1056 N N . TYR A 1 137 ? 2.596 -9.688 6.617 1 96.5 137 TYR A N 1
ATOM 1057 C CA . TYR A 1 137 ? 2.494 -8.383 7.25 1 96.5 137 TYR A CA 1
ATOM 1058 C C . TYR A 1 137 ? 3.289 -8.336 8.547 1 96.5 137 TYR A C 1
ATOM 1060 O O . TYR A 1 137 ? 4.047 -7.395 8.789 1 96.5 137 TYR A O 1
ATOM 1068 N N . ARG A 1 138 ? 3.201 -9.367 9.359 1 94.38 138 ARG A N 1
ATOM 1069 C CA . ARG A 1 138 ? 3.912 -9.422 10.633 1 94.38 138 ARG A CA 1
ATOM 1070 C C . ARG A 1 138 ? 5.41 -9.617 10.414 1 94.38 138 ARG A C 1
ATOM 1072 O O . ARG A 1 138 ? 6.227 -9.023 11.125 1 94.38 138 ARG A O 1
ATOM 1079 N N . ASP A 1 139 ? 5.781 -10.422 9.438 1 94.81 139 ASP A N 1
ATOM 1080 C CA . ASP A 1 139 ? 7.191 -10.641 9.125 1 94.81 139 ASP A CA 1
ATOM 1081 C C . ASP A 1 139 ? 7.863 -9.344 8.688 1 94.81 139 ASP A C 1
ATOM 1083 O O . ASP A 1 139 ? 9.055 -9.141 8.93 1 94.81 139 ASP A O 1
ATOM 1087 N N . LEU A 1 140 ? 7.066 -8.445 8.086 1 96.81 140 LEU A N 1
ATOM 1088 C CA . LEU A 1 140 ? 7.617 -7.223 7.508 1 96.81 140 LEU A CA 1
ATOM 1089 C C . LEU A 1 140 ? 7.52 -6.062 8.492 1 96.81 140 LEU A C 1
ATOM 1091 O O . LEU A 1 140 ? 7.801 -4.918 8.133 1 96.81 140 LEU A O 1
ATOM 1095 N N . ALA A 1 141 ? 7.113 -6.332 9.734 1 95.31 141 ALA A N 1
ATOM 1096 C CA . ALA A 1 141 ? 7.043 -5.281 10.742 1 95.31 141 ALA A CA 1
ATOM 1097 C C . ALA A 1 141 ? 8.398 -4.598 10.922 1 95.31 141 ALA A C 1
ATOM 1099 O O . ALA A 1 141 ? 8.461 -3.406 11.219 1 95.31 141 ALA A O 1
ATOM 1100 N N . ASP A 1 142 ? 9.438 -5.336 10.789 1 94.94 142 ASP A N 1
ATOM 1101 C CA . ASP A 1 142 ? 10.812 -4.855 10.719 1 94.94 142 ASP A CA 1
ATOM 1102 C C . ASP A 1 142 ? 11.523 -5.391 9.484 1 94.94 142 ASP A C 1
ATOM 1104 O O . ASP A 1 142 ? 12.258 -6.383 9.555 1 94.94 142 ASP A O 1
ATOM 1108 N N . PRO A 1 143 ? 11.344 -4.68 8.383 1 95.69 143 PRO A N 1
ATOM 1109 C CA . PRO A 1 143 ? 11.859 -5.203 7.117 1 95.69 143 PRO A CA 1
ATOM 1110 C C . PRO A 1 143 ? 13.383 -5.316 7.102 1 95.69 143 PRO A C 1
ATOM 1112 O O . PRO A 1 143 ? 13.93 -6.191 6.43 1 95.69 143 PRO A O 1
ATOM 1115 N N . VAL A 1 144 ? 14.094 -4.469 7.801 1 96.06 144 VAL A N 1
ATOM 1116 C CA . VAL A 1 144 ? 15.547 -4.52 7.84 1 96.06 144 VAL A CA 1
ATOM 1117 C C . VAL A 1 144 ? 16 -5.762 8.602 1 96.06 144 VAL A C 1
ATOM 1119 O O . VAL A 1 144 ? 16.953 -6.434 8.195 1 96.06 144 VAL A O 1
ATOM 1122 N N . ALA A 1 145 ? 15.344 -6.066 9.703 1 94.5 145 ALA A N 1
ATOM 1123 C CA . ALA A 1 145 ? 15.656 -7.289 10.445 1 94.5 145 ALA A CA 1
ATOM 1124 C C . ALA A 1 145 ? 15.43 -8.523 9.586 1 94.5 145 ALA A C 1
ATOM 1126 O O . ALA A 1 145 ? 16.203 -9.492 9.656 1 94.5 145 ALA A O 1
ATOM 1127 N N . LEU A 1 146 ? 14.352 -8.531 8.82 1 94.25 146 LEU A N 1
ATOM 1128 C CA . LEU A 1 146 ? 14.07 -9.648 7.922 1 94.25 146 LEU A CA 1
ATOM 1129 C C . LEU A 1 146 ? 15.211 -9.836 6.926 1 94.25 146 LEU A C 1
ATOM 1131 O O . LEU A 1 146 ? 15.617 -10.969 6.641 1 94.25 146 LEU A O 1
ATOM 1135 N N . LEU A 1 147 ? 15.719 -8.711 6.41 1 94.69 147 LEU A N 1
ATOM 1136 C CA . LEU A 1 147 ? 16.766 -8.758 5.398 1 94.69 147 LEU A CA 1
ATOM 1137 C C . LEU A 1 147 ? 18.094 -9.164 6.02 1 94.69 147 LEU A C 1
ATOM 1139 O O . LEU A 1 147 ? 18.969 -9.695 5.328 1 94.69 147 LEU A O 1
ATOM 1143 N N . ARG A 1 148 ? 18.281 -8.891 7.281 1 94 148 ARG A N 1
ATOM 1144 C CA . ARG A 1 148 ? 19.516 -9.219 7.98 1 94 148 ARG A CA 1
ATOM 1145 C C . ARG A 1 148 ? 19.531 -10.688 8.398 1 94 148 ARG A C 1
ATOM 1147 O O . ARG A 1 148 ? 20.594 -11.312 8.453 1 94 148 ARG A O 1
ATOM 1154 N N . ALA A 1 149 ? 18.406 -11.25 8.68 1 90.31 149 ALA A N 1
ATOM 1155 C CA . ALA A 1 149 ? 18.266 -12.625 9.156 1 90.31 149 ALA A CA 1
ATOM 1156 C C . ALA A 1 149 ? 18.453 -13.617 8.008 1 90.31 149 ALA A C 1
ATOM 1158 O O . ALA A 1 149 ? 18.328 -13.25 6.836 1 90.31 149 ALA A O 1
ATOM 1159 N N . PRO A 1 150 ? 18.812 -14.766 8.453 1 86.56 150 PRO A N 1
ATOM 1160 C CA . PRO A 1 150 ? 18.844 -15.797 7.414 1 86.56 150 PRO A CA 1
ATOM 1161 C C . PRO A 1 150 ? 17.5 -15.953 6.699 1 86.56 150 PRO A C 1
ATOM 1163 O O . PRO A 1 150 ? 16.453 -15.852 7.332 1 86.56 150 PRO A O 1
ATOM 1166 N N . ARG A 1 151 ? 17.656 -16.188 5.512 1 85.06 151 ARG A N 1
ATOM 1167 C CA . ARG A 1 151 ? 16.453 -16.328 4.688 1 85.06 151 ARG A CA 1
ATOM 1168 C C . ARG A 1 151 ? 15.508 -17.375 5.27 1 85.06 151 ARG A C 1
ATOM 1170 O O . ARG A 1 151 ? 15.953 -18.453 5.68 1 85.06 151 ARG A O 1
ATOM 1177 N N . GLY A 1 152 ? 14.211 -17.062 5.316 1 78.5 152 GLY A N 1
ATOM 1178 C CA . GLY A 1 152 ? 13.188 -18.016 5.719 1 78.5 152 GLY A CA 1
ATOM 1179 C C . GLY A 1 152 ? 13 -18.078 7.223 1 78.5 152 GLY A C 1
ATOM 1180 O O . GLY A 1 152 ? 12.445 -19.062 7.742 1 78.5 152 GLY A O 1
ATOM 1181 N N . GLY A 1 153 ? 13.398 -17.281 8.031 1 77.31 153 GLY A N 1
ATOM 1182 C CA . GLY A 1 153 ? 13.297 -17.328 9.484 1 77.31 153 GLY A CA 1
ATOM 1183 C C . GLY A 1 153 ? 12.016 -16.703 10.008 1 77.31 153 GLY A C 1
ATOM 1184 O O . GLY A 1 153 ? 11.766 -16.734 11.219 1 77.31 153 GLY A O 1
ATOM 1185 N N . GLY A 1 154 ? 11.047 -16.438 9.297 1 86.69 154 GLY A N 1
ATOM 1186 C CA . GLY A 1 154 ? 9.844 -15.75 9.75 1 86.69 154 GLY A CA 1
ATOM 1187 C C . GLY A 1 154 ? 8.625 -16.656 9.789 1 86.69 154 GLY A C 1
ATOM 1188 O O . GLY A 1 154 ? 8.75 -17.875 9.641 1 86.69 154 GLY A O 1
ATOM 1189 N N . GLU A 1 155 ? 7.488 -16.078 10.172 1 87.25 155 GLU A N 1
ATOM 1190 C CA . GLU A 1 155 ? 6.227 -16.812 10.289 1 87.25 155 GLU A CA 1
ATOM 1191 C C . GLU A 1 155 ? 5.82 -17.438 8.953 1 87.25 155 GLU A C 1
ATOM 1193 O O . GLU A 1 155 ? 5.336 -18.562 8.906 1 87.25 155 GLU A O 1
ATOM 1198 N N . LEU A 1 156 ? 6.047 -16.703 7.906 1 86.12 156 LEU A N 1
ATOM 1199 C CA . LEU A 1 156 ? 5.652 -17.188 6.586 1 86.12 156 LEU A CA 1
ATOM 1200 C C . LEU A 1 156 ? 6.473 -18.406 6.191 1 86.12 156 LEU A C 1
ATOM 1202 O O . LEU A 1 156 ? 5.934 -19.359 5.641 1 86.12 156 LEU A O 1
ATOM 1206 N N . ALA A 1 157 ? 7.734 -18.344 6.449 1 85.5 157 ALA A N 1
ATOM 1207 C CA . ALA A 1 157 ? 8.609 -19.484 6.148 1 85.5 157 ALA A CA 1
ATOM 1208 C C . ALA A 1 157 ? 8.203 -20.719 6.945 1 85.5 157 ALA A C 1
ATOM 1210 O O . ALA A 1 157 ? 8.195 -21.828 6.418 1 85.5 157 ALA A O 1
ATOM 1211 N N . ALA A 1 158 ? 7.945 -20.531 8.203 1 80.56 158 ALA A N 1
ATOM 1212 C CA . ALA A 1 158 ? 7.508 -21.625 9.055 1 80.56 158 ALA A CA 1
ATOM 1213 C C . ALA A 1 158 ? 6.219 -22.25 8.523 1 80.56 158 ALA A C 1
ATOM 1215 O O . ALA A 1 158 ? 6.066 -23.469 8.531 1 80.56 158 ALA A O 1
ATOM 1216 N N . TYR A 1 159 ? 5.391 -21.469 8.055 1 78.38 159 TYR A N 1
ATOM 1217 C CA . TYR A 1 159 ? 4.125 -21.922 7.484 1 78.38 159 TYR A CA 1
ATOM 1218 C C . TYR A 1 159 ? 4.359 -22.781 6.246 1 78.38 159 TYR A C 1
ATOM 1220 O O . TYR A 1 159 ? 3.82 -23.875 6.141 1 78.38 159 TYR A O 1
ATOM 1228 N N . TRP A 1 160 ? 5.156 -22.312 5.406 1 76.81 160 TRP A N 1
ATOM 1229 C CA . TRP A 1 160 ? 5.367 -23.016 4.137 1 76.81 160 TRP A CA 1
ATOM 1230 C C . TRP A 1 160 ? 6.199 -24.266 4.34 1 76.81 160 TRP A C 1
ATOM 1232 O O . TRP A 1 160 ? 5.973 -25.281 3.674 1 76.81 160 TRP A O 1
ATOM 1242 N N . ALA A 1 161 ? 7.16 -24.219 5.195 1 71.31 161 ALA A N 1
ATOM 1243 C CA . ALA A 1 161 ? 7.91 -25.422 5.539 1 71.31 161 ALA A CA 1
ATOM 1244 C C . ALA A 1 161 ? 6.984 -26.5 6.07 1 71.31 161 ALA A C 1
ATOM 1246 O O . ALA A 1 161 ? 7.156 -27.688 5.75 1 71.31 161 ALA A O 1
ATOM 1247 N N . TYR A 1 162 ? 6.109 -26.016 6.758 1 65.31 162 TYR A N 1
ATOM 1248 C CA . TYR A 1 162 ? 5.133 -26.922 7.352 1 65.31 162 TYR A CA 1
ATOM 1249 C C . TYR A 1 162 ? 4.246 -27.547 6.281 1 65.31 162 TYR A C 1
ATOM 1251 O O . TYR A 1 162 ? 4.098 -28.766 6.23 1 65.31 162 TYR A O 1
ATOM 1259 N N . VAL A 1 163 ? 3.787 -26.797 5.414 1 66.88 163 VAL A N 1
ATOM 1260 C CA . VAL A 1 163 ? 2.818 -27.266 4.43 1 66.88 163 VAL A CA 1
ATOM 1261 C C . VAL A 1 163 ? 3.523 -28.109 3.377 1 66.88 163 VAL A C 1
ATOM 1263 O O . VAL A 1 163 ? 2.928 -29.031 2.814 1 66.88 163 VAL A O 1
ATOM 1266 N N . ARG A 1 164 ? 4.852 -27.875 3.221 1 69.19 164 ARG A N 1
ATOM 1267 C CA . ARG A 1 164 ? 5.609 -28.625 2.223 1 69.19 164 ARG A CA 1
ATOM 1268 C C . ARG A 1 164 ? 6.18 -29.906 2.816 1 69.19 164 ARG A C 1
ATOM 1270 O O . ARG A 1 164 ? 6.875 -30.656 2.131 1 69.19 164 ARG A O 1
ATOM 1277 N N . GLY A 1 165 ? 5.734 -30.172 4.016 1 62.22 165 GLY A N 1
ATOM 1278 C CA . GLY A 1 165 ? 6.109 -31.422 4.641 1 62.22 165 GLY A CA 1
ATOM 1279 C C . GLY A 1 165 ? 7.574 -31.484 5.02 1 62.22 165 GLY A C 1
ATOM 1280 O O . GLY A 1 165 ? 8.141 -32.562 5.16 1 62.22 165 GLY A O 1
ATOM 1281 N N . GLU A 1 166 ? 8.266 -30.375 4.879 1 57.78 166 GLU A N 1
ATOM 1282 C CA . GLU A 1 166 ? 9.688 -30.359 5.203 1 57.78 166 GLU A CA 1
ATOM 1283 C C . GLU A 1 166 ? 9.914 -30.547 6.703 1 57.78 166 GLU A C 1
ATOM 1285 O O . GLU A 1 166 ? 11.023 -30.844 7.133 1 57.78 166 GLU A O 1
ATOM 1290 N N . ARG A 1 167 ? 8.844 -30.281 7.418 1 56.75 167 ARG A N 1
ATOM 1291 C CA . ARG A 1 167 ? 8.945 -30.562 8.844 1 56.75 167 ARG A CA 1
ATOM 1292 C C . ARG A 1 167 ? 8.07 -31.75 9.227 1 56.75 167 ARG A C 1
ATOM 1294 O O . ARG A 1 167 ? 6.883 -31.797 8.883 1 56.75 167 ARG A O 1
ATOM 1301 N N . PRO A 1 168 ? 8.656 -32.969 9.453 1 44.38 168 PRO A N 1
ATOM 1302 C CA . PRO A 1 168 ? 8.047 -34.281 9.711 1 44.38 168 PRO A CA 1
ATOM 1303 C C . PRO A 1 168 ? 6.738 -34.188 10.5 1 44.38 168 PRO A C 1
ATOM 1305 O O . PRO A 1 168 ? 5.965 -35.125 10.562 1 44.38 168 PRO A O 1
ATOM 1308 N N . GLY A 1 169 ? 6.418 -33.188 11.055 1 46.69 169 GLY A N 1
ATOM 1309 C CA . GLY A 1 169 ? 5.285 -33.344 11.953 1 46.69 169 GLY A CA 1
ATOM 1310 C C . GLY A 1 169 ? 3.947 -33.312 11.242 1 46.69 169 GLY A C 1
ATOM 1311 O O . GLY A 1 169 ? 3.875 -32.906 10.07 1 46.69 169 GLY A O 1
ATOM 1312 N N . GLU A 1 170 ? 3.029 -34.094 11.703 1 48.53 170 GLU A N 1
ATOM 1313 C CA . GLU A 1 170 ? 1.641 -34.156 11.258 1 48.53 170 GLU A CA 1
ATOM 1314 C C . GLU A 1 170 ? 1.054 -32.75 11.086 1 48.53 170 GLU A C 1
ATOM 1316 O O . GLU A 1 170 ? 0.984 -31.984 12.047 1 48.53 170 GLU A O 1
ATOM 1321 N N . LEU A 1 171 ? 1.244 -32.188 9.984 1 51.41 171 LEU A N 1
ATOM 1322 C CA . LEU A 1 171 ? 0.515 -30.938 9.719 1 51.41 171 LEU A CA 1
ATOM 1323 C C . LEU A 1 171 ? -0.938 -31.062 10.164 1 51.41 171 LEU A C 1
ATOM 1325 O O . LEU A 1 171 ? -1.621 -32.031 9.82 1 51.41 171 LEU A O 1
ATOM 1329 N N . PRO A 1 172 ? -1.312 -30.266 11.07 1 58.34 172 PRO A N 1
ATOM 1330 C CA . PRO A 1 172 ? -2.758 -30.344 11.289 1 58.34 172 PRO A CA 1
ATOM 1331 C C . PRO A 1 172 ? -3.557 -30.125 10 1 58.34 172 PRO A C 1
ATOM 1333 O O . PRO A 1 172 ? -3.137 -29.359 9.133 1 58.34 172 PRO A O 1
ATOM 1336 N N . ALA A 1 173 ? -4.434 -31 9.75 1 59.84 173 ALA A N 1
ATOM 1337 C CA . ALA A 1 173 ? -5.34 -31.016 8.609 1 59.84 173 ALA A CA 1
ATOM 1338 C C . ALA A 1 173 ? -5.82 -29.609 8.266 1 59.84 173 ALA A C 1
ATOM 1340 O O . ALA A 1 173 ? -5.969 -29.266 7.094 1 59.84 173 ALA A O 1
ATOM 1341 N N . ASP A 1 174 ? -5.816 -28.75 9.289 1 60.62 174 ASP A N 1
ATOM 1342 C CA . ASP A 1 174 ? -6.363 -27.406 9.086 1 60.62 174 ASP A CA 1
ATOM 1343 C C . ASP A 1 174 ? -5.375 -26.516 8.344 1 60.62 174 ASP A C 1
ATOM 1345 O O . ASP A 1 174 ? -5.773 -25.703 7.5 1 60.62 174 ASP A O 1
ATOM 1349 N N . ALA A 1 175 ? -4.129 -26.766 8.578 1 61.53 175 ALA A N 1
ATOM 1350 C CA . ALA A 1 175 ? -3.113 -25.953 7.914 1 61.53 175 ALA A CA 1
ATOM 1351 C C . ALA A 1 175 ? -2.992 -26.328 6.438 1 61.53 175 ALA A C 1
ATOM 1353 O O . ALA A 1 175 ? -2.879 -25.453 5.578 1 61.53 175 ALA A O 1
ATOM 1354 N N . ILE A 1 176 ? -3.098 -27.547 6.188 1 61.19 176 ILE A N 1
ATOM 1355 C CA . ILE A 1 176 ? -3.037 -28.031 4.812 1 61.19 176 ILE A CA 1
ATOM 1356 C C . ILE A 1 176 ? -4.25 -27.531 4.035 1 61.19 176 ILE A C 1
ATOM 1358 O O . ILE A 1 176 ? -4.129 -27.125 2.881 1 61.19 176 ILE A O 1
ATOM 1362 N N . ALA A 1 177 ? -5.297 -27.562 4.727 1 64 177 ALA A N 1
ATOM 1363 C CA . ALA A 1 177 ? -6.531 -27.141 4.078 1 64 177 ALA A CA 1
ATOM 1364 C C . ALA A 1 177 ? -6.461 -25.656 3.699 1 64 177 ALA A C 1
ATOM 1366 O O . ALA A 1 177 ? -6.879 -25.266 2.604 1 64 177 ALA A O 1
ATOM 1367 N N . SER A 1 178 ? -5.902 -24.938 4.609 1 64.75 178 SER A N 1
ATOM 1368 C CA . SER A 1 178 ? -5.812 -23.5 4.363 1 64.75 178 SER A CA 1
ATOM 1369 C C . SER A 1 178 ? -4.875 -23.203 3.199 1 64.75 178 SER A C 1
ATOM 1371 O O . SER A 1 178 ? -5.18 -22.359 2.352 1 64.75 178 SER A O 1
ATOM 1373 N N . TYR A 1 179 ? -3.848 -23.969 3.141 1 64.06 179 TYR A N 1
ATOM 1374 C CA . TYR A 1 179 ? -2.871 -23.797 2.07 1 64.06 179 TYR A CA 1
ATOM 1375 C C . TYR A 1 179 ? -3.465 -24.203 0.723 1 64.06 179 TYR A C 1
ATOM 1377 O O . TYR A 1 179 ? -3.344 -23.453 -0.256 1 64.06 179 TYR A O 1
ATOM 1385 N N . THR A 1 180 ? -4.027 -25.297 0.792 1 63.19 180 THR A N 1
ATOM 1386 C CA . THR A 1 180 ? -4.605 -25.812 -0.442 1 63.19 180 THR A CA 1
ATOM 1387 C C . THR A 1 180 ? -5.695 -24.891 -0.967 1 63.19 180 THR A C 1
ATOM 1389 O O . THR A 1 180 ? -5.77 -24.625 -2.17 1 63.19 180 THR A O 1
ATOM 1392 N N . ALA A 1 181 ? -6.379 -24.375 -0.011 1 65.69 181 ALA A N 1
ATOM 1393 C CA . ALA A 1 181 ? -7.449 -23.453 -0.397 1 65.69 181 ALA A CA 1
ATOM 1394 C C . ALA A 1 181 ? -6.887 -22.172 -0.996 1 65.69 181 ALA A C 1
ATOM 1396 O O . ALA A 1 181 ? -7.414 -21.656 -1.986 1 65.69 181 ALA A O 1
ATOM 1397 N N . LEU A 1 182 ? -5.793 -21.75 -0.47 1 69.31 182 LEU A N 1
ATOM 1398 C CA . LEU A 1 182 ? -5.148 -20.531 -0.966 1 69.31 182 LEU A CA 1
ATOM 1399 C C . LEU A 1 182 ? -4.609 -20.75 -2.377 1 69.31 182 LEU A C 1
ATOM 1401 O O . LEU A 1 182 ? -4.855 -19.922 -3.268 1 69.31 182 LEU A O 1
ATOM 1405 N N . MET A 1 183 ? -3.957 -21.797 -2.537 1 72.44 183 MET A N 1
ATOM 1406 C CA . MET A 1 183 ? -3.355 -22.078 -3.838 1 72.44 183 MET A CA 1
ATOM 1407 C C . MET A 1 183 ? -4.43 -22.359 -4.887 1 72.44 183 MET A C 1
ATOM 1409 O O . MET A 1 183 ? -4.293 -21.953 -6.043 1 72.44 183 MET A O 1
ATOM 1413 N N . ALA A 1 184 ? -5.484 -23.016 -4.363 1 69.94 184 ALA A N 1
ATOM 1414 C CA . ALA A 1 184 ? -6.582 -23.375 -5.258 1 69.94 184 ALA A CA 1
ATOM 1415 C C . ALA A 1 184 ? -7.359 -22.141 -5.699 1 69.94 184 ALA A C 1
ATOM 1417 O O . ALA A 1 184 ? -7.848 -22.078 -6.828 1 69.94 184 ALA A O 1
ATOM 1418 N N . ALA A 1 185 ? -7.34 -21.203 -4.871 1 71.81 185 ALA A N 1
ATOM 1419 C CA . ALA A 1 185 ? -8.195 -20.047 -5.094 1 71.81 185 ALA A CA 1
ATOM 1420 C C . ALA A 1 185 ? -7.711 -19.219 -6.281 1 71.81 185 ALA A C 1
ATOM 1422 O O . ALA A 1 185 ? -8.508 -18.562 -6.961 1 71.81 185 ALA A O 1
ATOM 1423 N N . SER A 1 186 ? -6.457 -19.297 -6.57 1 77.12 186 SER A N 1
ATOM 1424 C CA . SER A 1 186 ? -5.926 -18.5 -7.672 1 77.12 186 SER A CA 1
ATOM 1425 C C . SER A 1 186 ? -5.898 -19.312 -8.969 1 77.12 186 SER A C 1
ATOM 1427 O O . SER A 1 186 ? -5.711 -18.75 -10.047 1 77.12 186 SER A O 1
ATOM 1429 N N . GLN A 1 187 ? -6.137 -20.547 -8.922 1 82.75 187 GLN A N 1
ATOM 1430 C CA . GLN A 1 187 ? -5.926 -21.453 -10.039 1 82.75 187 GLN A CA 1
ATOM 1431 C C . GLN A 1 187 ? -6.883 -21.141 -11.188 1 82.75 187 GLN A C 1
ATOM 1433 O O . GLN A 1 187 ? -6.492 -21.188 -12.359 1 82.75 187 GLN A O 1
ATOM 1438 N N . PRO A 1 188 ? -8.102 -20.766 -10.875 1 78.5 188 PRO A N 1
ATOM 1439 C CA . PRO A 1 188 ? -9.008 -20.453 -11.984 1 78.5 188 PRO A CA 1
ATOM 1440 C C . PRO A 1 188 ? -8.516 -19.281 -12.836 1 78.5 188 PRO A C 1
ATOM 1442 O O . PRO A 1 188 ? -8.641 -19.312 -14.062 1 78.5 188 PRO A O 1
ATOM 1445 N N . MET A 1 189 ? -7.969 -18.312 -12.219 1 80.88 189 MET A N 1
ATOM 1446 C CA . MET A 1 189 ? -7.434 -17.172 -12.961 1 80.88 189 MET A CA 1
ATOM 1447 C C . MET A 1 189 ? -6.242 -17.594 -13.812 1 80.88 189 MET A C 1
ATOM 1449 O O . MET A 1 189 ? -6.105 -17.156 -14.961 1 80.88 189 MET A O 1
ATOM 1453 N N . ILE A 1 190 ? -5.492 -18.422 -13.312 1 88.25 190 ILE A N 1
ATOM 1454 C CA . ILE A 1 190 ? -4.309 -18.906 -14.023 1 88.25 190 ILE A CA 1
ATOM 1455 C C . ILE A 1 190 ? -4.734 -19.797 -15.188 1 88.25 190 ILE A C 1
ATOM 1457 O O . ILE A 1 190 ? -4.223 -19.656 -16.297 1 88.25 190 ILE A O 1
ATOM 1461 N N . ALA A 1 191 ? -5.656 -20.703 -14.906 1 90.81 191 ALA A N 1
ATOM 1462 C CA . ALA A 1 191 ? -6.16 -21.594 -15.938 1 90.81 191 ALA A CA 1
ATOM 1463 C C . ALA A 1 191 ? -6.723 -20.812 -17.125 1 90.81 191 ALA A C 1
ATOM 1465 O O . ALA A 1 191 ? -6.531 -21.203 -18.281 1 90.81 191 ALA A O 1
ATOM 1466 N N . ARG A 1 192 ? -7.312 -19.75 -16.812 1 85.94 192 ARG A N 1
ATOM 1467 C CA . ARG A 1 192 ? -7.895 -18.922 -17.859 1 85.94 192 ARG A CA 1
ATOM 1468 C C . ARG A 1 192 ? -6.809 -18.344 -18.766 1 85.94 192 ARG A C 1
ATOM 1470 O O . ARG A 1 192 ? -6.969 -18.312 -20 1 85.94 192 ARG A O 1
ATOM 1477 N N . GLU A 1 193 ? -5.797 -17.844 -18.172 1 89 193 GLU A N 1
ATOM 1478 C CA . GLU A 1 193 ? -4.695 -17.312 -18.969 1 89 193 GLU A CA 1
ATOM 1479 C C . GLU A 1 193 ? -4.086 -18.391 -19.859 1 89 193 GLU A C 1
ATOM 1481 O O . GLU A 1 193 ? -3.793 -18.141 -21.031 1 89 193 GLU A O 1
ATOM 1486 N N . VAL A 1 194 ? -3.916 -19.547 -19.312 1 94.5 194 VAL A N 1
ATOM 1487 C CA . VAL A 1 194 ? -3.301 -20.641 -20.047 1 94.5 194 VAL A CA 1
ATOM 1488 C C . VAL A 1 194 ? -4.203 -21.078 -21.203 1 94.5 194 VAL A C 1
ATOM 1490 O O . VAL A 1 194 ? -3.75 -21.188 -22.344 1 94.5 194 VAL A O 1
ATOM 1493 N N . LEU A 1 195 ? -5.477 -21.25 -20.906 1 93.44 195 LEU A N 1
ATOM 1494 C CA . LEU A 1 195 ? -6.422 -21.797 -21.875 1 93.44 195 LEU A CA 1
ATOM 1495 C C . LEU A 1 195 ? -6.723 -20.766 -22.969 1 93.44 195 LEU A C 1
ATOM 1497 O O . LEU A 1 195 ? -7.199 -21.125 -24.047 1 93.44 195 LEU A O 1
ATOM 1501 N N . HIS A 1 196 ? -6.434 -19.562 -22.703 1 89.69 196 HIS A N 1
ATOM 1502 C CA . HIS A 1 196 ? -6.598 -18.516 -23.688 1 89.69 196 HIS A CA 1
ATOM 1503 C C . HIS A 1 196 ? -5.566 -18.641 -24.812 1 89.69 196 HIS A C 1
ATOM 1505 O O . HIS A 1 196 ? -5.84 -18.281 -25.953 1 89.69 196 HIS A O 1
ATOM 1511 N N . VAL A 1 197 ? -4.391 -19.141 -24.484 1 93.62 197 VAL A N 1
ATOM 1512 C CA . VAL A 1 197 ? -3.305 -19.047 -25.453 1 93.62 197 VAL A CA 1
ATOM 1513 C C . VAL A 1 197 ? -2.855 -20.438 -25.875 1 93.62 197 VAL A C 1
ATOM 1515 O O . VAL A 1 197 ? -2.094 -20.578 -26.844 1 93.62 197 VAL A O 1
ATOM 1518 N N . TYR A 1 198 ? -3.344 -21.453 -25.219 1 96.06 198 TYR A N 1
ATOM 1519 C CA . TYR A 1 198 ? -2.883 -22.797 -25.531 1 96.06 198 TYR A CA 1
ATOM 1520 C C . TYR A 1 198 ? -4.039 -23.781 -25.5 1 96.06 198 TYR A C 1
ATOM 1522 O O . TYR A 1 198 ? -4.84 -23.797 -24.562 1 96.06 198 TYR A O 1
ATOM 1530 N N . SER A 1 199 ? -4.145 -24.656 -26.531 1 96.44 199 SER A N 1
ATOM 1531 C CA . SER A 1 199 ? -5.152 -25.719 -26.609 1 96.44 199 SER A CA 1
ATOM 1532 C C . SER A 1 199 ? -4.547 -27.078 -26.297 1 96.44 199 SER A C 1
ATOM 1534 O O . SER A 1 199 ? -3.498 -27.438 -26.844 1 96.44 199 SER A O 1
ATOM 1536 N N . PHE A 1 200 ? -5.23 -27.828 -25.484 1 97.5 200 PHE A N 1
ATOM 1537 C CA . PHE A 1 200 ? -4.738 -29.141 -25.062 1 97.5 200 PHE A CA 1
ATOM 1538 C C . PHE A 1 200 ? -5.391 -30.25 -25.891 1 97.5 200 PHE A C 1
ATOM 1540 O O . PHE A 1 200 ? -5.121 -31.438 -25.672 1 97.5 200 PHE A O 1
ATOM 1547 N N . ARG A 1 201 ? -6.145 -29.938 -26.859 1 95.25 201 ARG A N 1
ATOM 1548 C CA . ARG A 1 201 ? -6.988 -30.891 -27.578 1 95.25 201 ARG A CA 1
ATOM 1549 C C . ARG A 1 201 ? -6.145 -31.828 -28.422 1 95.25 201 ARG A C 1
ATOM 1551 O O . ARG A 1 201 ? -6.574 -32.938 -28.734 1 95.25 201 ARG A O 1
ATOM 1558 N N . ASP A 1 202 ? -5.016 -31.422 -28.797 1 95.25 202 ASP A N 1
ATOM 1559 C CA . ASP A 1 202 ? -4.184 -32.25 -29.688 1 95.25 202 ASP A CA 1
ATOM 1560 C C . ASP A 1 202 ? -3.281 -33.156 -28.875 1 95.25 202 ASP A C 1
ATOM 1562 O O . ASP A 1 202 ? -2.492 -33.938 -29.453 1 95.25 202 ASP A O 1
ATOM 1566 N N . HIS A 1 203 ? -3.371 -33.156 -27.578 1 97.62 203 HIS A N 1
ATOM 1567 C CA . HIS A 1 203 ? -2.561 -34.031 -26.719 1 97.62 203 HIS A CA 1
ATOM 1568 C C . HIS A 1 203 ? -3.355 -35.219 -26.25 1 97.62 203 HIS A C 1
ATOM 1570 O O . HIS A 1 203 ? -4.586 -35.188 -26.188 1 97.62 203 HIS A O 1
ATOM 1576 N N . ARG A 1 204 ? -2.68 -36.281 -25.922 1 97.56 204 ARG A N 1
ATOM 1577 C CA . ARG A 1 204 ? -3.299 -37.5 -25.453 1 97.56 204 ARG A CA 1
ATOM 1578 C C . ARG A 1 204 ? -3.365 -37.531 -23.922 1 97.56 204 ARG A C 1
ATOM 1580 O O . ARG A 1 204 ? -4.359 -37.969 -23.359 1 97.56 204 ARG A O 1
ATOM 1587 N N . CYS A 1 205 ? -2.297 -37.062 -23.281 1 98.12 205 CYS A N 1
ATOM 1588 C CA . CYS A 1 205 ? -2.215 -37.188 -21.828 1 98.12 205 CYS A CA 1
ATOM 1589 C C . CYS A 1 205 ? -1.413 -36.031 -21.25 1 98.12 205 CYS A C 1
ATOM 1591 O O . CYS A 1 205 ? -0.289 -35.75 -21.672 1 98.12 205 CYS A O 1
ATOM 1593 N N . LEU A 1 206 ? -2.02 -35.312 -20.281 1 98.62 206 LEU A N 1
ATOM 1594 C CA . LEU A 1 206 ? -1.386 -34.219 -19.562 1 98.62 206 LEU A CA 1
ATOM 1595 C C . LEU A 1 206 ? -0.969 -34.625 -18.156 1 98.62 206 LEU A C 1
ATOM 1597 O O . LEU A 1 206 ? -1.783 -35.156 -17.406 1 98.62 206 LEU A O 1
ATOM 1601 N N . LEU A 1 207 ? 0.297 -34.5 -17.859 1 98.69 207 LEU A N 1
ATOM 1602 C CA . LEU A 1 207 ? 0.796 -34.625 -16.5 1 98.69 207 LEU A CA 1
ATOM 1603 C C . LEU A 1 207 ? 1.014 -33.25 -15.859 1 98.69 207 LEU A C 1
ATOM 1605 O O . LEU A 1 207 ? 1.827 -32.469 -16.344 1 98.69 207 LEU A O 1
ATOM 1609 N N . ASP A 1 208 ? 0.27 -32.969 -14.828 1 98.31 208 ASP A N 1
ATOM 1610 C CA . ASP A 1 208 ? 0.444 -31.734 -14.055 1 98.31 208 ASP A CA 1
ATOM 1611 C C . ASP A 1 208 ? 1.272 -31.984 -12.797 1 98.31 208 ASP A C 1
ATOM 1613 O O . ASP A 1 208 ? 0.774 -32.562 -11.828 1 98.31 208 ASP A O 1
ATOM 1617 N N . VAL A 1 209 ? 2.51 -31.547 -12.812 1 97.62 209 VAL A N 1
ATOM 1618 C CA . VAL A 1 209 ? 3.418 -31.75 -11.695 1 97.62 209 VAL A CA 1
ATOM 1619 C C . VAL A 1 209 ? 3.25 -30.625 -10.672 1 97.62 209 VAL A C 1
ATOM 1621 O O . VAL A 1 209 ? 3.295 -29.438 -11.031 1 97.62 209 VAL A O 1
ATOM 1624 N N . GLY A 1 210 ? 3.1 -31 -9.422 1 93.31 210 GLY A N 1
ATOM 1625 C CA . GLY A 1 210 ? 2.76 -30.016 -8.414 1 93.31 210 GLY A CA 1
ATOM 1626 C C . GLY A 1 210 ? 1.383 -29.406 -8.617 1 93.31 210 GLY A C 1
ATOM 1627 O O . GLY A 1 210 ? 1.199 -28.203 -8.445 1 93.31 210 GLY A O 1
ATOM 1628 N N . GLY A 1 211 ? 0.459 -30.156 -8.984 1 90.88 211 GLY A N 1
ATOM 1629 C CA . GLY A 1 211 ? -0.825 -29.688 -9.469 1 90.88 211 GLY A CA 1
ATOM 1630 C C . GLY A 1 211 ? -1.795 -29.328 -8.359 1 90.88 211 GLY A C 1
ATOM 1631 O O . GLY A 1 211 ? -2.885 -28.812 -8.617 1 90.88 211 GLY A O 1
ATOM 1632 N N . GLY A 1 212 ? -1.431 -29.656 -7.117 1 89.25 212 GLY A N 1
ATOM 1633 C CA . GLY A 1 212 ? -2.256 -29.281 -5.977 1 89.25 212 GLY A CA 1
ATOM 1634 C C . GLY A 1 212 ? -3.562 -30.062 -5.914 1 89.25 212 GLY A C 1
ATOM 1635 O O . GLY A 1 212 ? -3.57 -31.281 -6.016 1 89.25 212 GLY A O 1
ATOM 1636 N N . ASP A 1 213 ? -4.676 -29.359 -5.777 1 87.44 213 ASP A N 1
ATOM 1637 C CA . ASP A 1 213 ? -5.957 -30.016 -5.562 1 87.44 213 ASP A CA 1
ATOM 1638 C C . ASP A 1 213 ? -6.605 -30.406 -6.891 1 87.44 213 ASP A C 1
ATOM 1640 O O . ASP A 1 213 ? -7.758 -30.828 -6.922 1 87.44 213 ASP A O 1
ATOM 1644 N N . GLY A 1 214 ? -5.906 -30.094 -7.984 1 92.38 214 GLY A N 1
ATOM 1645 C CA . GLY A 1 214 ? -6.391 -30.547 -9.281 1 92.38 214 GLY A CA 1
ATOM 1646 C C . GLY A 1 214 ? -7.285 -29.516 -9.961 1 92.38 214 GLY A C 1
ATOM 1647 O O . GLY A 1 214 ? -7.875 -29.812 -11.008 1 92.38 214 GLY A O 1
ATOM 1648 N N . SER A 1 215 ? -7.363 -28.328 -9.438 1 90.5 215 SER A N 1
ATOM 1649 C CA . SER A 1 215 ? -8.219 -27.281 -9.992 1 90.5 215 SER A CA 1
ATOM 1650 C C . SER A 1 215 ? -7.832 -26.969 -11.438 1 90.5 215 SER A C 1
ATOM 1652 O O . SER A 1 215 ? -8.695 -26.859 -12.305 1 90.5 215 SER A O 1
ATOM 1654 N N . PHE A 1 216 ? -6.578 -26.875 -11.703 1 93.56 216 PHE A N 1
ATOM 1655 C CA . PHE A 1 216 ? -6.113 -26.578 -13.055 1 93.56 216 PHE A CA 1
ATOM 1656 C C . PHE A 1 216 ? -6.484 -27.703 -14.016 1 93.56 216 PHE A C 1
ATOM 1658 O O . PHE A 1 216 ? -7.043 -27.438 -15.086 1 93.56 216 PHE A O 1
ATOM 1665 N N . LEU A 1 217 ? -6.199 -28.906 -13.648 1 95.44 217 LEU A N 1
ATOM 1666 C CA . LEU A 1 217 ? -6.5 -30.062 -14.492 1 95.44 217 LEU A CA 1
ATOM 1667 C C . LEU A 1 217 ? -7.996 -30.141 -14.781 1 95.44 217 LEU A C 1
ATOM 1669 O O . LEU A 1 217 ? -8.398 -30.516 -15.883 1 95.44 217 LEU A O 1
ATOM 1673 N N . SER A 1 218 ? -8.734 -29.844 -13.773 1 93.56 218 SER A N 1
ATOM 1674 C CA . SER A 1 218 ? -10.18 -29.875 -13.953 1 93.56 218 SER A CA 1
ATOM 1675 C C . SER A 1 218 ? -10.625 -28.859 -15 1 93.56 218 SER A C 1
ATOM 1677 O O . SER A 1 218 ? -11.5 -29.156 -15.828 1 93.56 218 SER A O 1
ATOM 1679 N N . ALA A 1 219 ? -10.062 -27.719 -14.969 1 91.69 219 ALA A N 1
ATOM 1680 C CA . ALA A 1 219 ? -10.383 -26.688 -15.953 1 91.69 219 ALA A CA 1
ATOM 1681 C C . ALA A 1 219 ? -9.953 -27.109 -17.359 1 91.69 219 ALA A C 1
ATOM 1683 O O . ALA A 1 219 ? -10.688 -26.891 -18.328 1 91.69 219 ALA A O 1
ATOM 1684 N N . VAL A 1 220 ? -8.797 -27.688 -17.516 1 95.38 220 VAL A N 1
ATOM 1685 C CA . VAL A 1 220 ? -8.273 -28.141 -18.797 1 95.38 220 VAL A CA 1
ATOM 1686 C C . VAL A 1 220 ? -9.141 -29.266 -19.344 1 95.38 220 VAL A C 1
ATOM 1688 O O . VAL A 1 220 ? -9.492 -29.266 -20.531 1 95.38 220 VAL A O 1
ATOM 1691 N N . ALA A 1 221 ? -9.453 -30.188 -18.453 1 94.62 221 ALA A N 1
ATOM 1692 C CA . ALA A 1 221 ? -10.242 -31.344 -18.844 1 94.62 221 ALA A CA 1
ATOM 1693 C C . ALA A 1 221 ? -11.609 -30.922 -19.391 1 94.62 221 ALA A C 1
ATOM 1695 O O . ALA A 1 221 ? -12.148 -31.562 -20.297 1 94.62 221 ALA A O 1
ATOM 1696 N N . ALA A 1 222 ? -12.148 -29.938 -18.828 1 91.31 222 ALA A N 1
ATOM 1697 C CA . ALA A 1 222 ? -13.453 -29.453 -19.25 1 91.31 222 ALA A CA 1
ATOM 1698 C C . ALA A 1 222 ? -13.406 -28.984 -20.703 1 91.31 222 ALA A C 1
ATOM 1700 O O . ALA A 1 222 ? -14.398 -29.094 -21.438 1 91.31 222 ALA A O 1
ATOM 1701 N N . GLN A 1 223 ? -12.281 -28.594 -21.188 1 91.88 223 GLN A N 1
ATOM 1702 C CA . GLN A 1 223 ? -12.164 -28.062 -22.531 1 91.88 223 GLN A CA 1
ATOM 1703 C C . GLN A 1 223 ? -11.562 -29.094 -23.484 1 91.88 223 GLN A C 1
ATOM 1705 O O . GLN A 1 223 ? -11.562 -28.906 -24.703 1 91.88 223 GLN A O 1
ATOM 1710 N N . ALA A 1 224 ? -11.047 -30.125 -22.969 1 94.12 224 ALA A N 1
ATOM 1711 C CA . ALA A 1 224 ? -10.461 -31.203 -23.766 1 94.12 224 ALA A CA 1
ATOM 1712 C C . ALA A 1 224 ? -11.016 -32.562 -23.344 1 94.12 224 ALA A C 1
ATOM 1714 O O . ALA A 1 224 ? -10.328 -33.344 -22.672 1 94.12 224 ALA A O 1
ATOM 1715 N N . PRO A 1 225 ? -12.156 -32.938 -23.828 1 91.44 225 PRO A N 1
ATOM 1716 C CA . PRO A 1 225 ? -12.875 -34.125 -23.328 1 91.44 225 PRO A CA 1
ATOM 1717 C C . PRO A 1 225 ? -12.125 -35.438 -23.578 1 91.44 225 PRO A C 1
ATOM 1719 O O . PRO A 1 225 ? -12.344 -36.406 -22.859 1 91.44 225 PRO A O 1
ATOM 1722 N N . GLN A 1 226 ? -11.266 -35.438 -24.516 1 93.75 226 GLN A N 1
ATOM 1723 C CA . GLN A 1 226 ? -10.586 -36.688 -24.844 1 93.75 226 GLN A CA 1
ATOM 1724 C C . GLN A 1 226 ? -9.227 -36.781 -24.156 1 93.75 226 GLN A C 1
ATOM 1726 O O . GLN A 1 226 ? -8.539 -37.781 -24.234 1 93.75 226 GLN A O 1
ATOM 1731 N N . LEU A 1 227 ? -8.836 -35.75 -23.453 1 96.69 227 LEU A N 1
ATOM 1732 C CA . LEU A 1 227 ? -7.531 -35.656 -22.812 1 96.69 227 LEU A CA 1
ATOM 1733 C C . LEU A 1 227 ? -7.492 -36.5 -21.547 1 96.69 227 LEU A C 1
ATOM 1735 O O . LEU A 1 227 ? -8.359 -36.344 -20.672 1 96.69 227 LEU A O 1
ATOM 1739 N N . ARG A 1 228 ? -6.574 -37.438 -21.453 1 97.38 228 ARG A N 1
ATOM 1740 C CA . ARG A 1 228 ? -6.289 -38.094 -20.172 1 97.38 228 ARG A CA 1
ATOM 1741 C C . ARG A 1 228 ? -5.457 -37.188 -19.281 1 97.38 228 ARG A C 1
ATOM 1743 O O . ARG A 1 228 ? -4.586 -36.438 -19.75 1 97.38 228 ARG A O 1
ATOM 1750 N N . CYS A 1 229 ? -5.711 -37.219 -17.984 1 97.62 229 CYS A N 1
ATOM 1751 C CA . CYS A 1 229 ? -5.051 -36.312 -17.062 1 97.62 229 CYS A CA 1
ATOM 1752 C C . CYS A 1 229 ? -4.367 -37.094 -15.938 1 97.62 229 CYS A C 1
ATOM 1754 O O . CYS A 1 229 ? -4.91 -38.062 -15.43 1 97.62 229 CYS A O 1
ATOM 1756 N N . MET A 1 230 ? -3.18 -36.688 -15.602 1 98.06 230 MET A N 1
ATOM 1757 C CA . MET A 1 230 ? -2.436 -37.156 -14.438 1 98.06 230 MET A CA 1
ATOM 1758 C C . MET A 1 230 ? -1.967 -36 -13.57 1 98.06 230 MET A C 1
ATOM 1760 O O . MET A 1 230 ? -1.532 -34.969 -14.086 1 98.06 230 MET A O 1
ATOM 1764 N N . LEU A 1 231 ? -2.145 -36.125 -12.312 1 97.81 231 LEU A N 1
ATOM 1765 C CA . LEU A 1 231 ? -1.631 -35.156 -11.344 1 97.81 231 LEU A CA 1
ATOM 1766 C C . LEU A 1 231 ? -0.581 -35.812 -10.445 1 97.81 231 LEU A C 1
ATOM 1768 O O . LEU A 1 231 ? -0.758 -36.938 -9.977 1 97.81 231 LEU A O 1
ATOM 1772 N N . PHE A 1 232 ? 0.544 -35.156 -10.281 1 97.19 232 PHE A N 1
ATOM 1773 C CA . PHE A 1 232 ? 1.604 -35.625 -9.391 1 97.19 232 PHE A CA 1
ATOM 1774 C C . PHE A 1 232 ? 1.902 -34.594 -8.32 1 97.19 232 PHE A C 1
ATOM 1776 O O . PHE A 1 232 ? 2.311 -33.469 -8.633 1 97.19 232 PHE A O 1
ATOM 1783 N N . ASP A 1 233 ? 1.694 -34.875 -7.121 1 93.31 233 ASP A N 1
ATOM 1784 C CA . ASP A 1 233 ? 1.959 -34.031 -5.973 1 93.31 233 ASP A CA 1
ATOM 1785 C C . ASP A 1 233 ? 2.203 -34.844 -4.711 1 93.31 233 ASP A C 1
ATOM 1787 O O . ASP A 1 233 ? 2.193 -36.062 -4.758 1 93.31 233 ASP A O 1
ATOM 1791 N N . LEU A 1 234 ? 2.578 -34.219 -3.621 1 88.56 234 LEU A N 1
ATOM 1792 C CA . LEU A 1 234 ? 2.752 -34.906 -2.354 1 88.56 234 LEU A CA 1
ATOM 1793 C C . LEU A 1 234 ? 1.54 -35.781 -2.039 1 88.56 234 LEU A C 1
ATOM 1795 O O . LEU A 1 234 ? 0.416 -35.438 -2.422 1 88.56 234 LEU A O 1
ATOM 1799 N N . PRO A 1 235 ? 1.722 -36.844 -1.323 1 89.44 235 PRO A N 1
ATOM 1800 C CA . PRO A 1 235 ? 0.667 -37.844 -1.122 1 89.44 235 PRO A CA 1
ATOM 1801 C C . PRO A 1 235 ? -0.615 -37.219 -0.553 1 89.44 235 PRO A C 1
ATOM 1803 O O . PRO A 1 235 ? -1.704 -37.469 -1.075 1 89.44 235 PRO A O 1
ATOM 1806 N N . ALA A 1 236 ? -0.468 -36.406 0.449 1 83.88 236 ALA A N 1
ATOM 1807 C CA . ALA A 1 236 ? -1.645 -35.844 1.085 1 83.88 236 ALA A CA 1
ATOM 1808 C C . ALA A 1 236 ? -2.373 -34.906 0.128 1 83.88 236 ALA A C 1
ATOM 1810 O O . ALA A 1 236 ? -3.602 -34.781 0.162 1 83.88 236 ALA A O 1
ATOM 1811 N N . VAL A 1 237 ? -1.66 -34.25 -0.725 1 85.94 237 VAL A N 1
ATOM 1812 C CA . VAL A 1 237 ? -2.227 -33.312 -1.699 1 85.94 237 VAL A CA 1
ATOM 1813 C C . VAL A 1 237 ? -2.887 -34.094 -2.832 1 85.94 237 VAL A C 1
ATOM 1815 O O . VAL A 1 237 ? -3.988 -33.75 -3.27 1 85.94 237 VAL A O 1
ATOM 1818 N N . ALA A 1 238 ? -2.266 -35.125 -3.246 1 91.06 238 ALA A N 1
ATOM 1819 C CA . ALA A 1 238 ? -2.789 -35.969 -4.309 1 91.06 238 ALA A CA 1
ATOM 1820 C C . ALA A 1 238 ? -4.125 -36.594 -3.908 1 91.06 238 ALA A C 1
ATOM 1822 O O . ALA A 1 238 ? -5.004 -36.781 -4.75 1 91.06 238 ALA A O 1
ATOM 1823 N N . GLU A 1 239 ? -4.23 -36.906 -2.656 1 90.44 239 GLU A N 1
ATOM 1824 C CA . GLU A 1 239 ? -5.484 -37.469 -2.162 1 90.44 239 GLU A CA 1
ATOM 1825 C C . GLU A 1 239 ? -6.637 -36.5 -2.32 1 90.44 239 GLU A C 1
ATOM 1827 O O . GLU A 1 239 ? -7.746 -36.875 -2.686 1 90.44 239 GLU A O 1
ATOM 1832 N N . LYS A 1 240 ? -6.355 -35.281 -2.047 1 87.31 240 LYS A N 1
ATOM 1833 C CA . LYS A 1 240 ? -7.367 -34.219 -2.217 1 87.31 240 LYS A CA 1
ATOM 1834 C C . LYS A 1 240 ? -7.746 -34.062 -3.686 1 87.31 240 LYS A C 1
ATOM 1836 O O . LYS A 1 240 ? -8.906 -33.781 -4.004 1 87.31 240 LYS A O 1
ATOM 1841 N N . ALA A 1 241 ? -6.77 -34.125 -4.527 1 92.12 241 ALA A N 1
ATOM 1842 C CA . ALA A 1 241 ? -7.02 -34.031 -5.965 1 92.12 241 ALA A CA 1
ATOM 1843 C C . ALA A 1 241 ? -7.887 -35.188 -6.453 1 92.12 241 ALA A C 1
ATOM 1845 O O . ALA A 1 241 ? -8.797 -34.969 -7.262 1 92.12 241 ALA A O 1
ATOM 1846 N N . ALA A 1 242 ? -7.621 -36.375 -5.98 1 94.56 242 ALA A N 1
ATOM 1847 C CA . ALA A 1 242 ? -8.398 -37.531 -6.355 1 94.56 242 ALA A CA 1
ATOM 1848 C C . ALA A 1 242 ? -9.867 -37.375 -5.98 1 94.56 242 ALA A C 1
ATOM 1850 O O . ALA A 1 242 ? -10.758 -37.688 -6.766 1 94.56 242 ALA A O 1
ATOM 1851 N N . ALA A 1 243 ? -10.023 -36.875 -4.789 1 92.69 243 ALA A N 1
ATOM 1852 C CA . ALA A 1 243 ? -11.383 -36.625 -4.328 1 92.69 243 ALA A CA 1
ATOM 1853 C C . ALA A 1 243 ? -12.078 -35.594 -5.227 1 92.69 243 ALA A C 1
ATOM 1855 O O . ALA A 1 243 ? -13.266 -35.75 -5.539 1 92.69 243 ALA A O 1
ATOM 1856 N N . ARG A 1 244 ? -11.391 -34.625 -5.629 1 90.38 244 ARG A N 1
ATOM 1857 C CA . ARG A 1 244 ? -11.945 -33.594 -6.516 1 90.38 244 ARG A CA 1
ATOM 1858 C C . ARG A 1 244 ? -12.281 -34.188 -7.879 1 90.38 244 ARG A C 1
ATOM 1860 O O . ARG A 1 244 ? -13.32 -33.875 -8.469 1 90.38 244 ARG A O 1
ATOM 1867 N N . PHE A 1 245 ? -11.414 -35 -8.43 1 94.5 245 PHE A N 1
ATOM 1868 C CA . PHE A 1 245 ? -11.656 -35.656 -9.719 1 94.5 245 PHE A CA 1
ATOM 1869 C C . PHE A 1 245 ? -12.93 -36.5 -9.672 1 94.5 245 PHE A C 1
ATOM 1871 O O . PHE A 1 245 ? -13.727 -36.469 -10.609 1 94.5 245 PHE A O 1
ATOM 1878 N N . GLU A 1 246 ? -13.055 -37.125 -8.602 1 93.44 246 GLU A N 1
ATOM 1879 C CA . GLU A 1 246 ? -14.266 -37.938 -8.422 1 93.44 246 GLU A CA 1
ATOM 1880 C C . GLU A 1 246 ? -15.508 -37.062 -8.383 1 93.44 246 GLU A C 1
ATOM 1882 O O . GLU A 1 246 ? -16.5 -37.344 -9.047 1 93.44 246 GLU A O 1
ATOM 1887 N N . ALA A 1 247 ? -15.414 -36.031 -7.66 1 91.94 247 ALA A N 1
ATOM 1888 C CA . ALA A 1 247 ? -16.547 -35.125 -7.496 1 91.94 247 ALA A CA 1
ATOM 1889 C C . ALA A 1 247 ? -16.906 -34.469 -8.82 1 91.94 247 ALA A C 1
ATOM 1891 O O . ALA A 1 247 ? -18.078 -34.188 -9.078 1 91.94 247 ALA A O 1
ATOM 1892 N N . ASN A 1 248 ? -15.922 -34.312 -9.695 1 90.75 248 ASN A N 1
ATOM 1893 C CA . ASN A 1 248 ? -16.141 -33.625 -10.961 1 90.75 248 ASN A CA 1
ATOM 1894 C C . ASN A 1 248 ? -16.406 -34.594 -12.094 1 90.75 248 ASN A C 1
ATOM 1896 O O . ASN A 1 248 ? -16.453 -34.219 -13.266 1 90.75 248 ASN A O 1
ATOM 1900 N N . GLY A 1 249 ? -16.5 -35.875 -11.805 1 90.75 249 GLY A N 1
ATOM 1901 C CA . GLY A 1 249 ? -16.812 -36.875 -12.805 1 90.75 249 GLY A CA 1
ATOM 1902 C C . GLY A 1 249 ? -15.633 -37.219 -13.711 1 90.75 249 GLY A C 1
ATOM 1903 O O . GLY A 1 249 ? -15.812 -37.594 -14.875 1 90.75 249 GLY A O 1
ATOM 1904 N N . LEU A 1 250 ? -14.43 -37 -13.211 1 91.75 250 LEU A N 1
ATOM 1905 C CA . LEU A 1 250 ? -13.234 -37.188 -14.023 1 91.75 250 LEU A CA 1
ATOM 1906 C C . LEU A 1 250 ? -12.516 -38.5 -13.633 1 91.75 250 LEU A C 1
ATOM 1908 O O . LEU A 1 250 ? -11.398 -38.75 -14.086 1 91.75 250 LEU A O 1
ATOM 1912 N N . LYS A 1 251 ? -13.078 -39.25 -12.82 1 84.88 251 LYS A N 1
ATOM 1913 C CA . LYS A 1 251 ? -12.445 -40.438 -12.258 1 84.88 251 LYS A CA 1
ATOM 1914 C C . LYS A 1 251 ? -11.953 -41.375 -13.367 1 84.88 251 LYS A C 1
ATOM 1916 O O . LYS A 1 251 ? -10.914 -42.031 -13.219 1 84.88 251 LYS A O 1
ATOM 1921 N N . GLY A 1 252 ? -12.547 -41.438 -14.445 1 88.12 252 GLY A N 1
ATOM 1922 C CA . GLY A 1 252 ? -12.164 -42.344 -15.516 1 88.12 252 GLY A CA 1
ATOM 1923 C C . GLY A 1 252 ? -11.039 -41.812 -16.375 1 88.12 252 GLY A C 1
ATOM 1924 O O . GLY A 1 252 ? -10.383 -42.562 -17.094 1 88.12 252 GLY A O 1
ATOM 1925 N N . ARG A 1 253 ? -10.789 -40.594 -16.25 1 93.62 253 ARG A N 1
ATOM 1926 C CA . ARG A 1 253 ? -9.797 -40.062 -17.172 1 93.62 253 ARG A CA 1
ATOM 1927 C C . ARG A 1 253 ? -8.727 -39.281 -16.438 1 93.62 253 ARG A C 1
ATOM 1929 O O . ARG A 1 253 ? -7.746 -38.844 -17.047 1 93.62 253 ARG A O 1
ATOM 1936 N N . ALA A 1 254 ? -8.891 -39.062 -15.141 1 96.19 254 ALA A N 1
ATOM 1937 C CA . ALA A 1 254 ? -7.895 -38.312 -14.359 1 96.19 254 ALA A CA 1
ATOM 1938 C C . ALA A 1 254 ? -7.398 -39.156 -13.188 1 96.19 254 ALA A C 1
ATOM 1940 O O . ALA A 1 254 ? -8.195 -39.781 -12.477 1 96.19 254 ALA A O 1
ATOM 1941 N N . THR A 1 255 ? -6.156 -39.25 -13.008 1 96.38 255 THR A N 1
ATOM 1942 C CA . THR A 1 255 ? -5.535 -39.969 -11.914 1 96.38 255 THR A CA 1
ATOM 1943 C C . THR A 1 255 ? -4.594 -39.062 -11.125 1 96.38 255 THR A C 1
ATOM 1945 O O . THR A 1 255 ? -3.887 -38.25 -11.695 1 96.38 255 THR A O 1
ATOM 1948 N N . ALA A 1 256 ? -4.605 -39.188 -9.836 1 97 256 ALA A N 1
ATOM 1949 C CA . ALA A 1 256 ? -3.689 -38.469 -8.953 1 97 256 ALA A CA 1
ATOM 1950 C C . ALA A 1 256 ? -2.664 -39.438 -8.344 1 97 256 ALA A C 1
ATOM 1952 O O . ALA A 1 256 ? -3.027 -40.438 -7.754 1 97 256 ALA A O 1
ATOM 1953 N N . VAL A 1 257 ? -1.456 -39.125 -8.5 1 96.75 257 VAL A N 1
ATOM 1954 C CA . VAL A 1 257 ? -0.365 -39.969 -8.008 1 96.75 257 VAL A CA 1
ATOM 1955 C C . VAL A 1 257 ? 0.399 -39.219 -6.91 1 96.75 257 VAL A C 1
ATOM 1957 O O . VAL A 1 257 ? 0.814 -38.062 -7.102 1 96.75 257 VAL A O 1
ATOM 1960 N N . GLY A 1 258 ? 0.592 -39.781 -5.754 1 94.56 258 GLY A N 1
ATOM 1961 C CA . GLY A 1 258 ? 1.318 -39.219 -4.641 1 94.56 258 GLY A CA 1
ATOM 1962 C C . GLY A 1 258 ? 2.816 -39.438 -4.723 1 94.56 258 GLY A C 1
ATOM 1963 O O . GLY A 1 258 ? 3.271 -40.531 -5.012 1 94.56 258 GLY A O 1
ATOM 1964 N N . GLY A 1 259 ? 3.609 -38.375 -4.57 1 92.88 259 GLY A N 1
ATOM 1965 C CA . GLY A 1 259 ? 5.062 -38.406 -4.539 1 92.88 259 GLY A CA 1
ATOM 1966 C C . GLY A 1 259 ? 5.691 -37.031 -4.547 1 92.88 259 GLY A C 1
ATOM 1967 O O . GLY A 1 259 ? 4.996 -36.031 -4.746 1 92.88 259 GLY A O 1
ATOM 1968 N N . SER A 1 260 ? 6.957 -36.969 -4.238 1 92.5 260 SER A N 1
ATOM 1969 C CA . SER A 1 260 ? 7.711 -35.719 -4.301 1 92.5 260 SER A CA 1
ATOM 1970 C C . SER A 1 260 ? 8.562 -35.656 -5.562 1 92.5 260 SER A C 1
ATOM 1972 O O . SER A 1 260 ? 9.383 -36.531 -5.816 1 92.5 260 SER A O 1
ATOM 1974 N N . PHE A 1 261 ? 8.43 -34.531 -6.309 1 92.62 261 PHE A N 1
ATOM 1975 C CA . PHE A 1 261 ? 9.188 -34.469 -7.555 1 92.62 261 PHE A CA 1
ATOM 1976 C C . PHE A 1 261 ? 10.664 -34.219 -7.273 1 92.62 261 PHE A C 1
ATOM 1978 O O . PHE A 1 261 ? 11.484 -34.25 -8.188 1 92.62 261 PHE A O 1
ATOM 1985 N N . THR A 1 262 ? 11 -34 -6.027 1 91 262 THR A N 1
ATOM 1986 C CA . THR A 1 262 ? 12.406 -33.812 -5.668 1 91 262 THR A CA 1
ATOM 1987 C C . THR A 1 262 ? 13.078 -35.156 -5.391 1 91 262 THR A C 1
ATOM 1989 O O . THR A 1 262 ? 14.305 -35.25 -5.445 1 91 262 THR A O 1
ATOM 1992 N N . THR A 1 263 ? 12.312 -36.188 -5.07 1 91.31 263 THR A N 1
ATOM 1993 C CA . THR A 1 263 ? 12.922 -37.438 -4.641 1 91.31 263 THR A CA 1
ATOM 1994 C C . THR A 1 263 ? 12.391 -38.625 -5.465 1 91.31 263 THR A C 1
ATOM 1996 O O . THR A 1 263 ? 13.062 -39.625 -5.586 1 91.31 263 THR A O 1
ATOM 1999 N N . ASP A 1 264 ? 11.227 -38.469 -5.938 1 94.88 264 ASP A N 1
ATOM 2000 C CA . ASP A 1 264 ? 10.57 -39.562 -6.621 1 94.88 264 ASP A CA 1
ATOM 2001 C C . ASP A 1 264 ? 10.555 -39.344 -8.133 1 94.88 264 ASP A C 1
ATOM 2003 O O . ASP A 1 264 ? 10.547 -38.219 -8.602 1 94.88 264 ASP A O 1
ATOM 2007 N N . PRO A 1 265 ? 10.523 -40.469 -8.859 1 96 265 PRO A N 1
ATOM 2008 C CA . PRO A 1 265 ? 10.391 -40.312 -10.312 1 96 265 PRO A CA 1
ATOM 2009 C C . PRO A 1 265 ? 9.016 -39.812 -10.734 1 96 265 PRO A C 1
ATOM 2011 O O . PRO A 1 265 ? 8.008 -40.156 -10.125 1 96 265 PRO A O 1
ATOM 2014 N N . LEU A 1 266 ? 9.008 -39.094 -11.82 1 97.94 266 LEU A N 1
ATOM 2015 C CA . LEU A 1 266 ? 7.738 -38.594 -12.352 1 97.94 266 LEU A CA 1
ATOM 2016 C C . LEU A 1 266 ? 6.996 -39.719 -13.07 1 97.94 266 LEU A C 1
ATOM 2018 O O . LEU A 1 266 ? 7.621 -40.594 -13.672 1 97.94 266 LEU A O 1
ATOM 2022 N N . PRO A 1 267 ? 5.668 -39.688 -13.016 1 97 267 PRO A N 1
ATOM 2023 C CA . PRO A 1 267 ? 4.891 -40.656 -13.82 1 97 267 PRO A CA 1
ATOM 2024 C C . PRO A 1 267 ? 5.191 -40.531 -15.312 1 97 267 PRO A C 1
ATOM 2026 O O . PRO A 1 267 ? 5.48 -39.438 -15.812 1 97 267 PRO A O 1
ATOM 2029 N N . GLU A 1 268 ? 5.027 -41.656 -16 1 95.06 268 GLU A N 1
ATOM 2030 C CA . GLU A 1 268 ? 5.301 -41.688 -17.438 1 95.06 268 GLU A CA 1
ATOM 2031 C C . GLU A 1 268 ? 4.008 -41.781 -18.234 1 95.06 268 GLU A C 1
ATOM 2033 O O . GLU A 1 268 ? 2.936 -42.031 -17.672 1 95.06 268 GLU A O 1
ATOM 2038 N N . GLY A 1 269 ? 4.172 -41.5 -19.547 1 95.81 269 GLY A N 1
ATOM 2039 C CA . GLY A 1 269 ? 3.045 -41.688 -20.438 1 95.81 269 GLY A CA 1
ATOM 2040 C C . GLY A 1 269 ? 2.432 -40.406 -20.938 1 95.81 269 GLY A C 1
ATOM 2041 O O . GLY A 1 269 ? 1.657 -40.406 -21.891 1 95.81 269 GLY A O 1
ATOM 2042 N N . ALA A 1 270 ? 2.771 -39.312 -20.359 1 98.06 270 ALA A N 1
ATOM 2043 C CA . ALA A 1 270 ? 2.242 -38 -20.781 1 98.06 270 ALA A CA 1
ATOM 2044 C C . ALA A 1 270 ? 2.996 -37.469 -22 1 98.06 270 ALA A C 1
ATOM 2046 O O . ALA A 1 270 ? 4.203 -37.688 -22.141 1 98.06 270 ALA A O 1
ATOM 2047 N N . ASP A 1 271 ? 2.289 -36.844 -22.906 1 98.38 271 ASP A N 1
ATOM 2048 C CA . ASP A 1 271 ? 2.953 -36.188 -24.031 1 98.38 271 ASP A CA 1
ATOM 2049 C C . ASP A 1 271 ? 3.029 -34.688 -23.828 1 98.38 271 ASP A C 1
ATOM 2051 O O . ASP A 1 271 ? 3.619 -33.969 -24.641 1 98.38 271 ASP A O 1
ATOM 2055 N N . ILE A 1 272 ? 2.496 -34.188 -22.719 1 98.56 272 ILE A N 1
ATOM 2056 C CA . ILE A 1 272 ? 2.656 -32.812 -22.266 1 98.56 272 ILE A CA 1
ATOM 2057 C C . ILE A 1 272 ? 2.688 -32.781 -20.75 1 98.56 272 ILE A C 1
ATOM 2059 O O . ILE A 1 272 ? 1.947 -33.5 -20.078 1 98.56 272 ILE A O 1
ATOM 2063 N N . VAL A 1 273 ? 3.561 -31.938 -20.188 1 98.75 273 VAL A N 1
ATOM 2064 C CA . VAL A 1 273 ? 3.68 -31.703 -18.75 1 98.75 273 VAL A CA 1
ATOM 2065 C C . VAL A 1 273 ? 3.43 -30.219 -18.453 1 98.75 273 VAL A C 1
ATOM 2067 O O . VAL A 1 273 ? 3.854 -29.344 -19.219 1 98.75 273 VAL A O 1
ATOM 2070 N N . SER A 1 274 ? 2.67 -29.969 -17.438 1 98.62 274 SER A N 1
ATOM 2071 C CA . SER A 1 274 ? 2.469 -28.594 -17.016 1 98.62 274 SER A CA 1
ATOM 2072 C C . SER A 1 274 ? 3.107 -28.344 -15.648 1 98.62 274 SER A C 1
ATOM 2074 O O . SER A 1 274 ? 3.092 -29.219 -14.773 1 98.62 274 SER A O 1
ATOM 2076 N N . LEU A 1 275 ? 3.74 -27.234 -15.508 1 97.81 275 LEU A N 1
ATOM 2077 C CA . LEU A 1 275 ? 4.211 -26.656 -14.258 1 97.81 275 LEU A CA 1
ATOM 2078 C C . LEU A 1 275 ? 3.527 -25.312 -13.992 1 97.81 275 LEU A C 1
ATOM 2080 O O . LEU A 1 275 ? 3.979 -24.281 -14.484 1 97.81 275 LEU A O 1
ATOM 2084 N N . VAL A 1 276 ? 2.521 -25.359 -13.156 1 95.25 276 VAL A N 1
ATOM 2085 C CA . VAL A 1 276 ? 1.725 -24.172 -12.875 1 95.25 276 VAL A CA 1
ATOM 2086 C C . VAL A 1 276 ? 2.066 -23.641 -11.492 1 95.25 276 VAL A C 1
ATOM 2088 O O . VAL A 1 276 ? 1.59 -24.156 -10.477 1 95.25 276 VAL A O 1
ATOM 2091 N N . ARG A 1 277 ? 2.873 -22.531 -11.508 1 90.06 277 ARG A N 1
ATOM 2092 C CA . ARG A 1 277 ? 3.322 -21.891 -10.273 1 90.06 277 ARG A CA 1
ATOM 2093 C C . ARG A 1 277 ? 4.129 -22.859 -9.414 1 90.06 277 ARG A C 1
ATOM 2095 O O . ARG A 1 277 ? 3.875 -22.984 -8.219 1 90.06 277 ARG A O 1
ATOM 2102 N N . VAL A 1 278 ? 4.961 -23.578 -10 1 92.12 278 VAL A N 1
ATOM 2103 C CA . VAL A 1 278 ? 5.816 -24.547 -9.312 1 92.12 278 VAL A CA 1
ATOM 2104 C C . VAL A 1 278 ? 7.254 -24.031 -9.289 1 92.12 278 VAL A C 1
ATOM 2106 O O . VAL A 1 278 ? 7.895 -24 -8.234 1 92.12 278 VAL A O 1
ATOM 2109 N N . ILE A 1 279 ? 7.695 -23.578 -10.445 1 93.12 279 ILE A N 1
ATOM 2110 C CA . ILE A 1 279 ? 9.086 -23.156 -10.609 1 93.12 279 ILE A CA 1
ATOM 2111 C C . ILE A 1 279 ? 9.367 -21.953 -9.727 1 93.12 279 ILE A C 1
ATOM 2113 O O . ILE A 1 279 ? 10.438 -21.859 -9.117 1 93.12 279 ILE A O 1
ATOM 2117 N N . HIS A 1 280 ? 8.422 -21.109 -9.656 1 89.56 280 HIS A N 1
ATOM 2118 C CA . HIS A 1 280 ? 8.531 -19.859 -8.938 1 89.56 280 HIS A CA 1
ATOM 2119 C C . HIS A 1 280 ? 8.828 -20.094 -7.461 1 89.56 280 HIS A C 1
ATOM 2121 O O . HIS A 1 280 ? 9.531 -19.297 -6.828 1 89.56 280 HIS A O 1
ATOM 2127 N N . ASP A 1 281 ? 8.453 -21.156 -6.906 1 88.56 281 ASP A N 1
ATOM 2128 C CA . ASP A 1 281 ? 8.5 -21.422 -5.473 1 88.56 281 ASP A CA 1
ATOM 2129 C C . ASP A 1 281 ? 9.805 -22.125 -5.086 1 88.56 281 ASP A C 1
ATOM 2131 O O . ASP A 1 281 ? 10.078 -22.328 -3.902 1 88.56 281 ASP A O 1
ATOM 2135 N N . HIS A 1 282 ? 10.617 -22.469 -6.039 1 91 282 HIS A N 1
ATOM 2136 C CA . HIS A 1 282 ? 11.805 -23.266 -5.758 1 91 282 HIS A CA 1
ATOM 2137 C C . HIS A 1 282 ? 13.07 -22.578 -6.254 1 91 282 HIS A C 1
ATOM 2139 O O . HIS A 1 282 ? 13.023 -21.797 -7.211 1 91 282 HIS A O 1
ATOM 2145 N N . ASP A 1 283 ? 14.148 -22.953 -5.598 1 91.44 283 ASP A N 1
ATOM 2146 C CA . ASP A 1 283 ? 15.43 -22.375 -5.98 1 91.44 283 ASP A CA 1
ATOM 2147 C C . ASP A 1 283 ? 15.977 -23.047 -7.246 1 91.44 283 ASP A C 1
ATOM 2149 O O . ASP A 1 283 ? 15.469 -24.078 -7.672 1 91.44 283 ASP A O 1
ATOM 2153 N N . ASP A 1 284 ? 17 -22.484 -7.816 1 94.06 284 ASP A N 1
ATOM 2154 C CA . ASP A 1 284 ? 17.5 -22.844 -9.141 1 94.06 284 ASP A CA 1
ATOM 2155 C C . ASP A 1 284 ? 17.906 -24.312 -9.188 1 94.06 284 ASP A C 1
ATOM 2157 O O . ASP A 1 284 ? 17.609 -25.016 -10.156 1 94.06 284 ASP A O 1
ATOM 2161 N N . GLU A 1 285 ? 18.516 -24.75 -8.156 1 94.38 285 GLU A N 1
ATOM 2162 C CA . GLU A 1 285 ? 19 -26.125 -8.156 1 94.38 285 GLU A CA 1
ATOM 2163 C C . GLU A 1 285 ? 17.828 -27.109 -8.234 1 94.38 285 GLU A C 1
ATOM 2165 O O . GLU A 1 285 ? 17.891 -28.078 -8.992 1 94.38 285 GLU A O 1
ATOM 2170 N N . VAL A 1 286 ? 16.828 -26.828 -7.492 1 94.19 286 VAL A N 1
ATOM 2171 C CA . VAL A 1 286 ? 15.641 -27.688 -7.473 1 94.19 286 VAL A CA 1
ATOM 2172 C C . VAL A 1 286 ? 14.914 -27.594 -8.812 1 94.19 286 VAL A C 1
ATOM 2174 O O . VAL A 1 286 ? 14.469 -28.609 -9.352 1 94.19 286 VAL A O 1
ATOM 2177 N N . VAL A 1 287 ? 14.836 -26.438 -9.359 1 96.62 287 VAL A N 1
ATOM 2178 C CA . VAL A 1 287 ? 14.133 -26.203 -10.617 1 96.62 287 VAL A CA 1
ATOM 2179 C C . VAL A 1 287 ? 14.859 -26.906 -11.758 1 96.62 287 VAL A C 1
ATOM 2181 O O . VAL A 1 287 ? 14.227 -27.562 -12.602 1 96.62 287 VAL A O 1
ATOM 2184 N N . GLU A 1 288 ? 16.141 -26.812 -11.82 1 97.31 288 GLU A N 1
ATOM 2185 C CA . GLU A 1 288 ? 16.938 -27.453 -12.867 1 97.31 288 GLU A CA 1
ATOM 2186 C C . GLU A 1 288 ? 16.781 -28.969 -12.82 1 97.31 288 GLU A C 1
ATOM 2188 O O . GLU A 1 288 ? 16.625 -29.609 -13.859 1 97.31 288 GLU A O 1
ATOM 2193 N N . ALA A 1 289 ? 16.797 -29.5 -11.617 1 97.12 289 ALA A N 1
ATOM 2194 C CA . ALA A 1 289 ? 16.594 -30.938 -11.461 1 97.12 289 ALA A CA 1
ATOM 2195 C C . ALA A 1 289 ? 15.203 -31.344 -11.938 1 97.12 289 ALA A C 1
ATOM 2197 O O . ALA A 1 289 ? 15.039 -32.375 -12.586 1 97.12 289 ALA A O 1
ATOM 2198 N N . LEU A 1 290 ? 14.234 -30.562 -11.586 1 97.5 290 LEU A N 1
ATOM 2199 C CA . LEU A 1 290 ? 12.852 -30.828 -11.984 1 97.5 290 LEU A CA 1
ATOM 2200 C C . LEU A 1 290 ? 12.711 -30.781 -13.5 1 97.5 290 LEU A C 1
ATOM 2202 O O . LEU A 1 290 ? 12.055 -31.641 -14.094 1 97.5 290 LEU A O 1
ATOM 2206 N N . LEU A 1 291 ? 13.312 -29.781 -14.156 1 98.12 291 LEU A N 1
ATOM 2207 C CA . LEU A 1 291 ? 13.227 -29.641 -15.609 1 98.12 291 LEU A CA 1
ATOM 2208 C C . LEU A 1 291 ? 13.875 -30.828 -16.312 1 98.12 291 LEU A C 1
ATOM 2210 O O . LEU A 1 291 ? 13.367 -31.312 -17.328 1 98.12 291 LEU A O 1
ATOM 2214 N N . ARG A 1 292 ? 14.945 -31.344 -15.758 1 97.69 292 ARG A N 1
ATOM 2215 C CA . ARG A 1 292 ? 15.586 -32.531 -16.297 1 97.69 292 ARG A CA 1
ATOM 2216 C C . ARG A 1 292 ? 14.688 -33.75 -16.156 1 97.69 292 ARG A C 1
ATOM 2218 O O . ARG A 1 292 ? 14.594 -34.594 -17.062 1 97.69 292 ARG A O 1
ATOM 2225 N N . ALA A 1 293 ? 14.094 -33.844 -14.977 1 97.88 293 ALA A N 1
ATOM 2226 C CA . ALA A 1 293 ? 13.18 -34.969 -14.727 1 97.88 293 ALA A CA 1
ATOM 2227 C C . ALA A 1 293 ? 12 -34.906 -15.695 1 97.88 293 ALA A C 1
ATOM 2229 O O . ALA A 1 293 ? 11.562 -35.969 -16.188 1 97.88 293 ALA A O 1
ATOM 2230 N N . VAL A 1 294 ? 11.461 -33.75 -15.945 1 98.38 294 VAL A N 1
ATOM 2231 C CA . VAL A 1 294 ? 10.352 -33.562 -16.875 1 98.38 294 VAL A CA 1
ATOM 2232 C C . VAL A 1 294 ? 10.797 -33.938 -18.297 1 98.38 294 VAL A C 1
ATOM 2234 O O . VAL A 1 294 ? 10.07 -34.625 -19.016 1 98.38 294 VAL A O 1
ATOM 2237 N N . HIS A 1 295 ? 11.961 -33.5 -18.703 1 98.06 295 HIS A N 1
ATOM 2238 C CA . HIS A 1 295 ? 12.516 -33.812 -20.016 1 98.06 295 HIS A CA 1
ATOM 2239 C C . HIS A 1 295 ? 12.617 -35.344 -20.188 1 98.06 295 HIS A C 1
ATOM 2241 O O . HIS A 1 295 ? 12.25 -35.875 -21.25 1 98.06 295 HIS A O 1
ATOM 2247 N N . LYS A 1 296 ? 13.078 -36 -19.141 1 97.25 296 LYS A N 1
ATOM 2248 C CA . LYS A 1 296 ? 13.234 -37.438 -19.172 1 97.25 296 LYS A CA 1
ATOM 2249 C C . LYS A 1 296 ? 11.883 -38.156 -19.297 1 97.25 296 LYS A C 1
ATOM 2251 O O . LYS A 1 296 ? 11.766 -39.156 -19.984 1 97.25 296 LYS A O 1
ATOM 2256 N N . ALA A 1 297 ? 10.898 -37.625 -18.672 1 97.44 297 ALA A N 1
ATOM 2257 C CA . ALA A 1 297 ? 9.578 -38.25 -18.609 1 97.44 297 ALA A CA 1
ATOM 2258 C C . ALA A 1 297 ? 8.82 -38.062 -19.922 1 97.44 297 ALA A C 1
ATOM 2260 O O . ALA A 1 297 ? 7.895 -38.812 -20.234 1 97.44 297 ALA A O 1
ATOM 2261 N N . LEU A 1 298 ? 9.117 -37.062 -20.688 1 98.12 298 LEU A N 1
ATOM 2262 C CA . LEU A 1 298 ? 8.414 -36.719 -21.922 1 98.12 298 LEU A CA 1
ATOM 2263 C C . LEU A 1 298 ? 8.969 -37.531 -23.109 1 98.12 298 LEU A C 1
ATOM 2265 O O . LEU A 1 298 ? 10.164 -37.781 -23.156 1 98.12 298 LEU A O 1
ATOM 2269 N N . PRO A 1 299 ? 8.109 -37.969 -24.062 1 97.75 299 PRO A N 1
ATOM 2270 C CA . PRO A 1 299 ? 8.602 -38.531 -25.328 1 97.75 299 PRO A CA 1
ATOM 2271 C C . PRO A 1 299 ? 9.203 -37.469 -26.25 1 97.75 299 PRO A C 1
ATOM 2273 O O . PRO A 1 299 ? 9.078 -36.281 -25.984 1 97.75 299 PRO A O 1
ATOM 2276 N N . ASP A 1 300 ? 9.82 -37.938 -27.281 1 96.31 300 ASP A N 1
ATOM 2277 C CA . ASP A 1 300 ? 10.273 -37 -28.312 1 96.31 300 ASP A CA 1
ATOM 2278 C C . ASP A 1 300 ? 9.109 -36.156 -28.828 1 96.31 300 ASP A C 1
ATOM 2280 O O . ASP A 1 300 ? 8 -36.656 -29.016 1 96.31 300 ASP A O 1
ATOM 2284 N N . ASN A 1 301 ? 9.336 -34.906 -28.922 1 95.38 301 ASN A N 1
ATOM 2285 C CA . ASN A 1 301 ? 8.375 -33.906 -29.375 1 95.38 301 ASN A CA 1
ATOM 2286 C C . ASN A 1 301 ? 7.336 -33.625 -28.281 1 95.38 301 ASN A C 1
ATOM 2288 O O . ASN A 1 301 ? 6.359 -32.906 -28.531 1 95.38 301 ASN A O 1
ATOM 2292 N N . GLY A 1 302 ? 7.527 -34.219 -27.141 1 97.88 302 GLY A N 1
ATOM 2293 C CA . GLY A 1 302 ? 6.688 -33.875 -26.016 1 97.88 302 GLY A CA 1
ATOM 2294 C C . GLY A 1 302 ? 6.785 -32.406 -25.641 1 97.88 302 GLY A C 1
ATOM 2295 O O . GLY A 1 302 ? 7.75 -31.734 -26 1 97.88 302 GLY A O 1
ATOM 2296 N N . LYS A 1 303 ? 5.742 -31.859 -24.922 1 98.38 303 LYS A N 1
ATOM 2297 C CA . LYS A 1 303 ? 5.676 -30.422 -24.641 1 98.38 303 LYS A CA 1
ATOM 2298 C C . LYS A 1 303 ? 5.723 -30.172 -23.125 1 98.38 303 LYS A C 1
ATOM 2300 O O . LYS A 1 303 ? 5.234 -30.984 -22.344 1 98.38 303 LYS A O 1
ATOM 2305 N N . LEU A 1 304 ? 6.375 -29.109 -22.797 1 98.75 304 LEU A N 1
ATOM 2306 C CA . LEU A 1 304 ? 6.336 -28.547 -21.453 1 98.75 304 LEU A CA 1
ATOM 2307 C C . LEU A 1 304 ? 5.645 -27.188 -21.438 1 98.75 304 LEU A C 1
ATOM 2309 O O . LEU A 1 304 ? 5.957 -26.328 -22.266 1 98.75 304 LEU A O 1
ATOM 2313 N N . LEU A 1 305 ? 4.656 -27.062 -20.625 1 98.69 305 LEU A N 1
ATOM 2314 C CA . LEU A 1 305 ? 3.967 -25.797 -20.438 1 98.69 305 LEU A CA 1
ATOM 2315 C C . LEU A 1 305 ? 4.223 -25.25 -19.031 1 98.69 305 LEU A C 1
ATOM 2317 O O . LEU A 1 305 ? 4.023 -25.953 -18.047 1 98.69 305 LEU A O 1
ATOM 2321 N N . ILE A 1 306 ? 4.719 -24.047 -18.953 1 98.12 306 ILE A N 1
ATOM 2322 C CA . ILE A 1 306 ? 4.969 -23.359 -17.688 1 98.12 306 ILE A CA 1
ATOM 2323 C C . ILE A 1 306 ? 4.051 -22.141 -17.578 1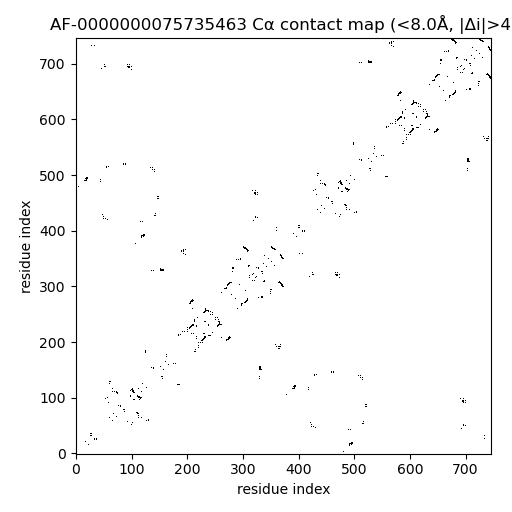 98.12 306 ILE A C 1
ATOM 2325 O O . ILE A 1 306 ? 3.953 -21.328 -18.5 1 98.12 306 ILE A O 1
ATOM 2329 N N . ALA A 1 307 ? 3.334 -22.047 -16.484 1 95.88 307 ALA A N 1
ATOM 2330 C CA . ALA A 1 307 ? 2.508 -20.891 -16.188 1 95.88 307 ALA A CA 1
ATOM 2331 C C . ALA A 1 307 ? 2.893 -20.25 -14.859 1 95.88 307 ALA A C 1
ATOM 2333 O O . ALA A 1 307 ? 2.67 -20.844 -13.797 1 95.88 307 ALA A O 1
ATOM 2334 N N . GLU A 1 308 ? 3.459 -19.094 -14.875 1 91.81 308 GLU A N 1
ATOM 2335 C CA . GLU A 1 308 ? 3.865 -18.438 -13.641 1 91.81 308 GLU A CA 1
ATOM 2336 C C . GLU A 1 308 ? 4.207 -16.969 -13.898 1 91.81 308 GLU A C 1
ATOM 2338 O O . GLU A 1 308 ? 4.352 -16.547 -15.047 1 91.81 308 GLU A O 1
ATOM 2343 N N . PRO A 1 309 ? 4.258 -16.203 -12.789 1 87.38 309 PRO A N 1
ATOM 2344 C CA . PRO A 1 309 ? 4.727 -14.828 -12.953 1 87.38 309 PRO A CA 1
ATOM 2345 C C . PRO A 1 309 ? 6.188 -14.75 -13.391 1 87.38 309 PRO A C 1
ATOM 2347 O O . PRO A 1 309 ? 7.02 -15.531 -12.922 1 87.38 309 PRO A O 1
ATOM 2350 N N . ILE A 1 310 ? 6.484 -13.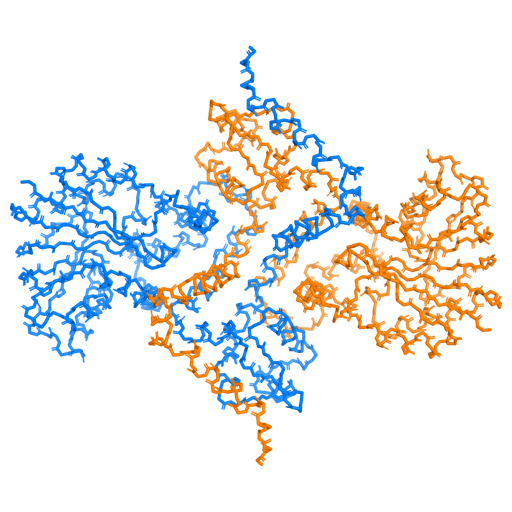891 -14.281 1 90.19 310 ILE A N 1
ATOM 2351 C CA . ILE A 1 310 ? 7.844 -13.719 -14.773 1 90.19 310 ILE A CA 1
ATOM 2352 C C . ILE A 1 310 ? 8.336 -12.312 -14.438 1 90.19 310 ILE A C 1
ATOM 2354 O O . ILE A 1 310 ? 7.559 -11.359 -14.422 1 90.19 310 ILE A O 1
ATOM 2358 N N . ALA A 1 311 ? 9.617 -12.211 -14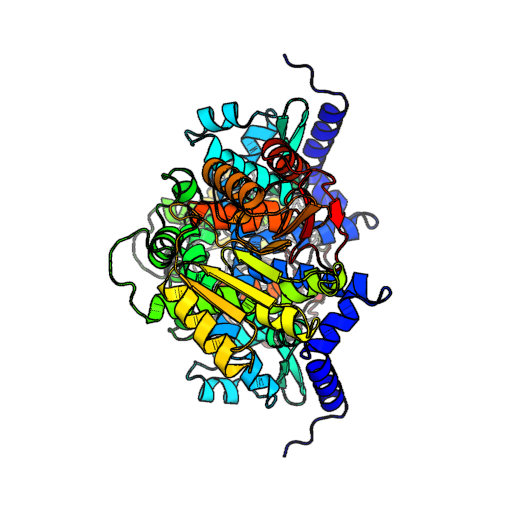.141 1 87.88 311 ALA A N 1
ATOM 2359 C CA . ALA A 1 311 ? 10.227 -10.93 -13.805 1 87.88 311 ALA A CA 1
ATOM 2360 C C . ALA A 1 311 ? 10.57 -10.141 -15.062 1 87.88 311 ALA A C 1
ATOM 2362 O O . ALA A 1 311 ? 10.836 -10.719 -16.109 1 87.88 311 ALA A O 1
ATOM 2363 N N . GLY A 1 312 ? 10.539 -8.875 -14.891 1 81.5 312 GLY A N 1
ATOM 2364 C CA . GLY A 1 312 ? 11.094 -8 -15.922 1 81.5 312 GLY A CA 1
ATOM 2365 C C . GLY A 1 312 ? 10.109 -7.68 -17.031 1 81.5 312 GLY A C 1
ATOM 2366 O O . GLY A 1 312 ? 10.477 -7.082 -18.031 1 81.5 312 GLY A O 1
ATOM 2367 N N . LEU A 1 313 ? 8.883 -8.172 -16.938 1 83.5 313 LEU A N 1
ATOM 2368 C CA . LEU A 1 313 ? 7.895 -7.828 -17.953 1 83.5 313 LEU A CA 1
ATOM 2369 C C . LEU A 1 313 ? 7.375 -6.406 -17.75 1 83.5 313 LEU A C 1
ATOM 2371 O O . LEU A 1 313 ? 7.16 -5.98 -16.609 1 83.5 313 LEU A O 1
ATOM 2375 N N . PRO A 1 314 ? 7.254 -5.746 -18.844 1 78.19 314 PRO A N 1
ATOM 2376 C CA . PRO A 1 314 ? 6.754 -4.375 -18.719 1 78.19 314 PRO A CA 1
ATOM 2377 C C . PRO A 1 314 ? 5.395 -4.305 -18.031 1 78.19 314 PRO A C 1
ATOM 2379 O O . PRO A 1 314 ? 4.516 -5.129 -18.297 1 78.19 314 PRO A O 1
ATOM 2382 N N . GLY A 1 315 ? 5.273 -3.371 -17.156 1 77.94 315 GLY A N 1
ATOM 2383 C CA . GLY A 1 315 ? 3.996 -3.115 -16.516 1 77.94 315 GLY A CA 1
ATOM 2384 C C . GLY A 1 315 ? 3.762 -3.98 -15.289 1 77.94 315 GLY A C 1
ATOM 2385 O O . GLY A 1 315 ? 2.762 -3.814 -14.594 1 77.94 315 GLY A O 1
ATOM 2386 N N . THR A 1 316 ? 4.688 -4.859 -15.023 1 80.56 316 THR A N 1
ATOM 2387 C CA . THR A 1 316 ? 4.457 -5.77 -13.906 1 80.56 316 THR A CA 1
ATOM 2388 C C . THR A 1 316 ? 5.578 -5.648 -12.875 1 80.56 316 THR A C 1
ATOM 2390 O O . THR A 1 316 ? 5.652 -6.445 -11.938 1 80.56 316 THR A O 1
ATOM 2393 N N . ALA A 1 317 ? 6.367 -4.668 -13.023 1 85.5 317 ALA A N 1
ATOM 2394 C CA . ALA A 1 317 ? 7.594 -4.598 -12.242 1 85.5 317 ALA A CA 1
ATOM 2395 C C . ALA A 1 317 ? 7.289 -4.523 -10.75 1 85.5 317 ALA A C 1
ATOM 2397 O O . ALA A 1 317 ? 7.895 -5.242 -9.945 1 85.5 317 ALA A O 1
ATOM 2398 N N . ALA A 1 318 ? 6.375 -3.711 -10.352 1 88.38 318 ALA A N 1
ATOM 2399 C CA . ALA A 1 318 ? 6.062 -3.568 -8.938 1 88.38 318 ALA A CA 1
ATOM 2400 C C . ALA A 1 318 ? 5.574 -4.887 -8.344 1 88.38 318 ALA A C 1
ATOM 2402 O O . ALA A 1 318 ? 5.984 -5.277 -7.25 1 88.38 318 ALA A O 1
ATOM 2403 N N . ILE A 1 319 ? 4.789 -5.578 -9.086 1 86.38 319 ILE A N 1
ATOM 2404 C CA . ILE A 1 319 ? 4.191 -6.809 -8.578 1 86.38 319 ILE A CA 1
ATOM 2405 C C . ILE A 1 319 ? 5.23 -7.93 -8.586 1 86.38 319 ILE A C 1
ATOM 2407 O O . ILE A 1 319 ? 5.391 -8.641 -7.594 1 86.38 319 ILE A O 1
ATOM 2411 N N . SER A 1 320 ? 5.965 -8.023 -9.664 1 85.69 320 SER A N 1
ATOM 2412 C CA . SER A 1 320 ? 6.906 -9.125 -9.797 1 85.69 320 SER A CA 1
ATOM 2413 C C . SER A 1 320 ? 8.18 -8.867 -9 1 85.69 320 SER A C 1
ATOM 2415 O O . SER A 1 320 ? 8.633 -9.734 -8.25 1 85.69 320 SER A O 1
ATOM 2417 N N . ASP A 1 321 ? 8.719 -7.648 -9.078 1 89.94 321 ASP A N 1
ATOM 2418 C CA . ASP A 1 321 ? 10.07 -7.387 -8.602 1 89.94 321 ASP A CA 1
ATOM 2419 C C . ASP A 1 321 ? 10.047 -6.801 -7.188 1 89.94 321 ASP A C 1
ATOM 2421 O O . ASP A 1 321 ? 11.078 -6.746 -6.516 1 89.94 321 ASP A O 1
ATOM 2425 N N . ALA A 1 322 ? 8.906 -6.406 -6.77 1 93.19 322 ALA A N 1
ATOM 2426 C CA . ALA A 1 322 ? 8.781 -5.934 -5.395 1 93.19 322 ALA A CA 1
ATOM 2427 C C . ALA A 1 322 ? 7.926 -6.887 -4.562 1 93.19 322 ALA A C 1
ATOM 2429 O O . ALA A 1 322 ? 8.445 -7.613 -3.713 1 93.19 322 ALA A O 1
ATOM 2430 N N . TYR A 1 323 ? 6.703 -7.074 -4.887 1 92.81 323 TYR A N 1
ATOM 2431 C CA . TYR A 1 323 ? 5.785 -7.863 -4.07 1 92.81 323 TYR A CA 1
ATOM 2432 C C . TYR A 1 323 ? 6.207 -9.328 -4.035 1 92.81 323 TYR A C 1
ATOM 2434 O O . TYR A 1 323 ? 6.52 -9.867 -2.971 1 92.81 323 TYR A O 1
ATOM 2442 N N . PHE A 1 324 ? 6.277 -9.938 -5.176 1 89.5 324 PHE A N 1
ATOM 2443 C CA . PHE A 1 324 ? 6.574 -11.367 -5.203 1 89.5 324 PHE A CA 1
ATOM 2444 C C . PHE A 1 324 ? 7.992 -11.625 -4.711 1 89.5 324 PHE A C 1
ATOM 2446 O O . PHE A 1 324 ? 8.25 -12.648 -4.066 1 89.5 324 PHE A O 1
ATOM 2453 N N . ALA A 1 325 ? 8.898 -10.75 -5.059 1 91.5 325 ALA A N 1
ATOM 2454 C CA . ALA A 1 325 ? 10.273 -10.93 -4.594 1 91.5 325 ALA A CA 1
ATOM 2455 C C . ALA A 1 325 ? 10.336 -10.969 -3.07 1 91.5 325 ALA A C 1
ATOM 2457 O O . ALA A 1 325 ? 10.984 -11.852 -2.492 1 91.5 325 ALA A O 1
ATOM 2458 N N . PHE A 1 326 ? 9.633 -10.086 -2.432 1 93.56 326 PHE A N 1
ATOM 2459 C CA . PHE A 1 326 ? 9.648 -10.047 -0.974 1 93.56 326 PHE A CA 1
ATOM 2460 C C . PHE A 1 326 ? 8.844 -11.195 -0.39 1 93.56 326 PHE A C 1
ATOM 2462 O O . PHE A 1 326 ? 9.188 -11.734 0.664 1 93.56 326 PHE A O 1
ATOM 2469 N N . TYR A 1 327 ? 7.742 -11.5 -1.009 1 91.31 327 TYR A N 1
ATOM 2470 C CA . TYR A 1 327 ? 6.949 -12.633 -0.556 1 91.31 327 TYR A CA 1
ATOM 2471 C C . TYR A 1 327 ? 7.781 -13.914 -0.542 1 91.31 327 TYR A C 1
ATOM 2473 O O . TYR A 1 327 ? 7.832 -14.617 0.469 1 91.31 327 TYR A O 1
ATOM 2481 N N . LEU A 1 328 ? 8.461 -14.203 -1.651 1 90.62 328 LEU A N 1
ATOM 2482 C CA . LEU A 1 328 ? 9.25 -15.422 -1.779 1 90.62 328 LEU A CA 1
ATOM 2483 C C . LEU A 1 328 ? 10.469 -15.383 -0.854 1 90.62 328 LEU A C 1
ATOM 2485 O O . LEU A 1 328 ? 10.859 -16.406 -0.299 1 90.62 328 LEU A O 1
ATOM 2489 N N . TYR A 1 329 ? 11.047 -14.234 -0.701 1 91.69 329 TYR A N 1
ATOM 2490 C CA . TYR A 1 329 ? 12.156 -14.094 0.238 1 91.69 329 TYR A CA 1
ATOM 2491 C C . TYR A 1 329 ? 11.719 -14.453 1.653 1 91.69 329 TYR A C 1
ATOM 2493 O O . TYR A 1 329 ? 12.398 -15.211 2.346 1 91.69 329 TYR A O 1
ATOM 2501 N N . ALA A 1 330 ? 10.594 -13.906 2.066 1 92.19 330 ALA A N 1
ATOM 2502 C CA . ALA A 1 330 ? 10.062 -14.18 3.4 1 92.19 330 ALA A CA 1
ATOM 2503 C C . ALA A 1 330 ? 9.672 -15.648 3.543 1 92.19 330 ALA A C 1
ATOM 2505 O O . ALA A 1 330 ? 9.789 -16.234 4.629 1 92.19 330 ALA A O 1
ATOM 2506 N N . MET A 1 331 ? 9.203 -16.203 2.445 1 87.88 331 MET A N 1
ATOM 2507 C CA . MET A 1 331 ? 8.828 -17.625 2.416 1 87.88 331 MET A CA 1
ATOM 2508 C C . MET A 1 331 ? 10.055 -18.516 2.582 1 87.88 331 MET A C 1
ATOM 2510 O O . MET A 1 331 ? 9.945 -19.641 3.068 1 87.88 331 MET A O 1
ATOM 2514 N N . GLY A 1 332 ? 11.227 -18.031 2.121 1 87.44 332 GLY A N 1
ATOM 2515 C CA . GLY A 1 332 ? 12.477 -18.75 2.287 1 87.44 332 GLY A CA 1
ATOM 2516 C C . GLY A 1 332 ? 12.875 -19.547 1.057 1 87.44 332 GLY A C 1
ATOM 2517 O O . GLY A 1 332 ? 13.883 -20.266 1.072 1 87.44 332 GLY A O 1
ATOM 2518 N N . SER A 1 333 ? 12.086 -19.453 0.058 1 85.62 333 SER A N 1
ATOM 2519 C CA . SER A 1 333 ? 12.383 -20.203 -1.154 1 85.62 333 SER A CA 1
ATOM 2520 C C . SER A 1 333 ? 11.773 -19.531 -2.383 1 85.62 333 SER A C 1
ATOM 2522 O O . SER A 1 333 ? 10.75 -18.859 -2.285 1 85.62 333 SER A O 1
ATOM 2524 N N . GLY A 1 334 ? 12.523 -19.75 -3.461 1 86.25 334 GLY A N 1
ATOM 2525 C CA . GLY A 1 334 ? 11.953 -19.312 -4.727 1 86.25 334 GLY A CA 1
ATOM 2526 C C . GLY A 1 334 ? 12.383 -17.922 -5.133 1 86.25 334 GLY A C 1
ATOM 2527 O O . GLY A 1 334 ? 13.023 -17.219 -4.352 1 86.25 334 GLY A O 1
ATOM 2528 N N . LYS A 1 335 ? 12.102 -17.578 -6.32 1 87.12 335 LYS A N 1
ATOM 2529 C CA . LYS A 1 335 ? 12.367 -16.266 -6.898 1 87.12 335 LYS A CA 1
ATOM 2530 C C . LYS A 1 335 ? 11.719 -16.125 -8.273 1 87.12 335 LYS A C 1
ATOM 2532 O O . LYS A 1 335 ? 11.555 -17.109 -8.992 1 87.12 335 LYS A O 1
ATOM 2537 N N . ALA A 1 336 ? 11.281 -14.945 -8.492 1 85.94 336 ALA A N 1
ATOM 2538 C CA . ALA A 1 336 ? 10.828 -14.68 -9.852 1 85.94 336 ALA A CA 1
ATOM 2539 C C . ALA A 1 336 ? 12.008 -14.664 -10.828 1 85.94 336 ALA A C 1
ATOM 2541 O O . ALA A 1 336 ? 13.086 -14.156 -10.5 1 85.94 336 ALA A O 1
ATOM 2542 N N . ARG A 1 337 ? 11.797 -15.281 -11.938 1 92.88 337 ARG A N 1
ATOM 2543 C CA . ARG A 1 337 ? 12.844 -15.359 -12.945 1 92.88 337 ARG A CA 1
ATOM 2544 C C . ARG A 1 337 ? 12.406 -14.695 -14.25 1 92.88 337 ARG A C 1
ATOM 2546 O O . ARG A 1 337 ? 11.227 -14.727 -14.602 1 92.88 337 ARG A O 1
ATOM 2553 N N . SER A 1 338 ? 13.391 -14.055 -14.906 1 92.12 338 SER A N 1
ATOM 2554 C CA . SER A 1 338 ? 13.109 -13.453 -16.203 1 92.12 338 SER A CA 1
ATOM 2555 C C . SER A 1 338 ? 12.977 -14.516 -17.297 1 92.12 338 SER A C 1
ATOM 2557 O O . SER A 1 338 ? 13.414 -15.656 -17.109 1 92.12 338 SER A O 1
ATOM 2559 N N . PHE A 1 339 ? 12.375 -14.078 -18.406 1 94.5 339 PHE A N 1
ATOM 2560 C CA . PHE A 1 339 ? 12.203 -15.016 -19.516 1 94.5 339 PHE A CA 1
ATOM 2561 C C . PHE A 1 339 ? 13.547 -15.492 -20.047 1 94.5 339 PHE A C 1
ATOM 2563 O O . PHE A 1 339 ? 13.758 -16.688 -20.266 1 94.5 339 PHE A O 1
ATOM 2570 N N . PRO A 1 340 ? 14.516 -14.617 -20.188 1 95.25 340 PRO A N 1
ATOM 2571 C CA . PRO A 1 340 ? 15.812 -15.109 -20.656 1 95.25 340 PRO A CA 1
ATOM 2572 C C . PRO A 1 340 ? 16.438 -16.141 -19.719 1 95.25 340 PRO A C 1
ATOM 2574 O O . PRO A 1 340 ? 17.031 -17.109 -20.188 1 95.25 340 PRO A O 1
ATOM 2577 N N . ARG A 1 341 ? 16.281 -15.938 -18.453 1 95.31 341 ARG A N 1
ATOM 2578 C CA . ARG A 1 341 ? 16.797 -16.891 -17.484 1 95.31 341 ARG A CA 1
ATOM 2579 C C . ARG A 1 341 ? 16.078 -18.234 -17.609 1 95.31 341 ARG A C 1
ATOM 2581 O O . ARG A 1 341 ? 16.719 -19.281 -17.594 1 95.31 341 ARG A O 1
ATOM 2588 N N . LEU A 1 342 ? 14.789 -18.219 -17.703 1 96.81 342 LEU A N 1
ATOM 2589 C CA . LEU A 1 342 ? 14 -19.438 -17.828 1 96.81 342 LEU A CA 1
ATOM 2590 C C . LEU A 1 342 ? 14.328 -20.156 -19.141 1 96.81 342 LEU A C 1
ATOM 2592 O O . LEU A 1 342 ? 14.414 -21.391 -19.172 1 96.81 342 LEU A O 1
ATOM 2596 N N . GLN A 1 343 ? 14.461 -19.344 -20.156 1 97.69 343 GLN A N 1
ATOM 2597 C CA . GLN A 1 343 ? 14.836 -19.906 -21.453 1 97.69 343 GLN A CA 1
ATOM 2598 C C . GLN A 1 343 ? 16.172 -20.656 -21.359 1 97.69 343 GLN A C 1
ATOM 2600 O O . GLN A 1 343 ? 16.297 -21.766 -21.875 1 97.69 343 GLN A O 1
ATOM 2605 N N . ALA A 1 344 ? 17.109 -20.062 -20.75 1 97.88 344 ALA A N 1
ATOM 2606 C CA . ALA A 1 344 ? 18.406 -20.688 -20.578 1 97.88 344 ALA A CA 1
ATOM 2607 C C . ALA A 1 344 ? 18.297 -21.984 -19.781 1 97.88 344 ALA A C 1
ATOM 2609 O O . ALA A 1 344 ? 18.938 -22.984 -20.109 1 97.88 344 ALA A O 1
ATOM 2610 N N . MET A 1 345 ? 17.531 -22 -18.75 1 97.81 345 MET A N 1
ATOM 2611 C CA . MET A 1 345 ? 17.344 -23.172 -17.906 1 97.81 345 MET A CA 1
ATOM 2612 C C . MET A 1 345 ? 16.688 -24.297 -18.703 1 97.81 345 MET A C 1
ATOM 2614 O O . MET A 1 345 ? 17.078 -25.469 -18.562 1 97.81 345 MET A O 1
ATOM 2618 N N . LEU A 1 346 ? 15.727 -23.922 -19.484 1 98.31 346 LEU A N 1
ATOM 2619 C CA . LEU A 1 346 ? 15.023 -24.906 -20.297 1 98.31 346 LEU A CA 1
ATOM 2620 C C . LEU A 1 346 ? 15.945 -25.5 -21.344 1 98.31 346 LEU A C 1
ATOM 2622 O O . LEU A 1 346 ? 15.953 -26.719 -21.547 1 98.31 346 LEU A O 1
ATOM 2626 N N . GLU A 1 347 ? 16.734 -24.672 -21.984 1 98.06 347 GLU A N 1
ATOM 2627 C CA . GLU A 1 347 ? 17.672 -25.141 -23 1 98.06 347 GLU A CA 1
ATOM 2628 C C . GLU A 1 347 ? 18.75 -26.031 -22.375 1 98.06 347 GLU A C 1
ATOM 2630 O O . GLU A 1 347 ? 19.125 -27.047 -22.953 1 98.06 347 GLU A O 1
ATOM 2635 N N . ASN A 1 348 ? 19.188 -25.688 -21.219 1 97.69 348 ASN A N 1
ATOM 2636 C CA . ASN A 1 348 ? 20.156 -26.5 -20.5 1 97.69 348 ASN A CA 1
ATOM 2637 C C . ASN A 1 348 ? 19.594 -27.859 -20.125 1 97.69 348 ASN A C 1
ATOM 2639 O O . ASN A 1 348 ? 20.344 -28.844 -20.031 1 97.69 348 ASN A O 1
ATOM 2643 N N . ALA A 1 349 ? 18.328 -27.953 -19.906 1 97.81 349 ALA A N 1
ATOM 2644 C CA . ALA A 1 349 ? 17.672 -29.203 -19.547 1 97.81 349 ALA A CA 1
ATOM 2645 C C . ALA A 1 349 ? 17.375 -30.031 -20.797 1 97.81 349 ALA A C 1
ATOM 2647 O O . ALA A 1 349 ? 16.922 -31.188 -20.688 1 97.81 349 ALA A O 1
ATOM 2648 N N . GLY A 1 350 ? 17.562 -29.484 -21.969 1 97.44 350 GLY A N 1
ATOM 2649 C CA . GLY A 1 350 ? 17.438 -30.234 -23.203 1 97.44 350 GLY A CA 1
ATOM 2650 C C . GLY A 1 350 ? 16.219 -29.828 -24.031 1 97.44 350 GLY A C 1
ATOM 2651 O O . GLY A 1 350 ? 15.969 -30.406 -25.094 1 97.44 350 GLY A O 1
ATOM 2652 N N . PHE A 1 351 ? 15.5 -28.844 -23.594 1 98.44 351 PHE A N 1
ATOM 2653 C CA . PHE A 1 351 ? 14.312 -28.406 -24.312 1 98.44 351 PHE A CA 1
ATOM 2654 C C . PHE A 1 351 ? 14.695 -27.453 -25.438 1 98.44 351 PHE A C 1
ATOM 2656 O O . PHE A 1 351 ? 15.766 -26.844 -25.406 1 98.44 351 PHE A O 1
ATOM 2663 N N . SER A 1 352 ? 13.797 -27.344 -26.406 1 97.69 352 SER A N 1
ATOM 2664 C CA . SER A 1 352 ? 13.945 -26.422 -27.531 1 97.69 352 SER A CA 1
ATOM 2665 C C . SER A 1 352 ? 12.625 -25.719 -27.844 1 97.69 352 SER A C 1
ATOM 2667 O O . SER A 1 352 ? 11.617 -25.953 -27.172 1 97.69 352 SER A O 1
ATOM 2669 N N . GLN A 1 353 ? 12.68 -24.688 -28.781 1 97.25 353 GLN A N 1
ATOM 2670 C CA . GLN A 1 353 ? 11.5 -23.938 -29.219 1 97.25 353 GLN A CA 1
ATOM 2671 C C . GLN A 1 353 ? 10.789 -23.297 -28.031 1 97.25 353 GLN A C 1
ATOM 2673 O O . GLN A 1 353 ? 9.578 -23.453 -27.875 1 97.25 353 GLN A O 1
ATOM 2678 N N . VAL A 1 354 ? 11.57 -22.719 -27.203 1 98 354 VAL A N 1
ATOM 2679 C CA . VAL A 1 354 ? 11.016 -22.062 -26.031 1 98 354 VAL A CA 1
ATOM 2680 C C . VAL A 1 354 ? 10.273 -20.797 -26.453 1 98 354 VAL A C 1
ATOM 2682 O O . VAL A 1 354 ? 10.859 -19.906 -27.078 1 98 354 VAL A O 1
ATOM 2685 N N . THR A 1 355 ? 8.984 -20.703 -26.156 1 97.75 355 THR A N 1
ATOM 2686 C CA . THR A 1 355 ? 8.156 -19.594 -26.609 1 97.75 355 THR A CA 1
ATOM 2687 C C . THR A 1 355 ? 7.41 -18.969 -25.422 1 97.75 355 THR A C 1
ATOM 2689 O O . THR A 1 355 ? 6.773 -19.672 -24.641 1 97.75 355 THR A O 1
ATOM 2692 N N . LEU A 1 356 ? 7.516 -17.703 -25.266 1 96.94 356 LEU A N 1
ATOM 2693 C CA . LEU A 1 356 ? 6.68 -16.922 -24.359 1 96.94 356 LEU A CA 1
ATOM 2694 C C . LEU A 1 356 ? 5.418 -16.438 -25.047 1 96.94 356 LEU A C 1
ATOM 2696 O O . LEU A 1 356 ? 5.492 -15.648 -26 1 96.94 356 LEU A O 1
ATOM 2700 N N . HIS A 1 357 ? 4.23 -16.844 -24.531 1 95.81 357 HIS A N 1
ATOM 2701 C CA . HIS A 1 357 ? 2.965 -16.5 -25.172 1 95.81 357 HIS A CA 1
ATOM 2702 C C . HIS A 1 357 ? 2.393 -15.203 -24.609 1 95.81 357 HIS A C 1
ATOM 2704 O O . HIS A 1 357 ? 2.443 -14.977 -23.391 1 95.81 357 HIS A O 1
ATOM 2710 N N . PRO A 1 358 ? 1.889 -14.383 -25.453 1 89 358 PRO A N 1
ATOM 2711 C CA . PRO A 1 358 ? 1.197 -13.195 -24.969 1 89 358 PRO A CA 1
ATOM 2712 C C . PRO A 1 358 ? -0.134 -13.516 -24.297 1 89 358 PRO A C 1
ATOM 2714 O O . PRO A 1 358 ? -1.001 -14.148 -24.906 1 89 358 PRO A O 1
ATOM 2717 N N . VAL A 1 359 ? -0.247 -13.172 -23.062 1 89.12 359 VAL A N 1
ATOM 2718 C CA . VAL A 1 359 ? -1.485 -13.422 -22.328 1 89.12 359 VAL A CA 1
ATOM 2719 C C . VAL A 1 359 ? -2.17 -12.094 -22.016 1 89.12 359 VAL A C 1
ATOM 2721 O O . VAL A 1 359 ? -1.522 -11.039 -21.984 1 89.12 359 VAL A O 1
ATOM 2724 N N . PRO A 1 360 ? -3.449 -12.156 -21.766 1 81.94 360 PRO A N 1
ATOM 2725 C CA . PRO A 1 360 ? -4.195 -10.93 -21.453 1 81.94 360 PRO A CA 1
ATOM 2726 C C . PRO A 1 360 ? -3.758 -10.281 -20.141 1 81.94 360 PRO A C 1
ATOM 2728 O O . PRO A 1 360 ? -3.691 -9.055 -20.047 1 81.94 360 PRO A O 1
ATOM 2731 N N . MET A 1 361 ? -3.463 -11.086 -19.172 1 83.62 361 MET A N 1
ATOM 2732 C CA . MET A 1 361 ? -3.117 -10.562 -17.859 1 83.62 361 MET A CA 1
ATOM 2733 C C . MET A 1 361 ? -1.81 -11.172 -17.359 1 83.62 361 MET A C 1
ATOM 2735 O O . MET A 1 361 ? -1.812 -11.992 -16.438 1 83.62 361 MET A O 1
ATOM 2739 N N . PRO A 1 362 ? -0.719 -10.641 -17.75 1 83.75 362 PRO A N 1
ATOM 2740 C CA . PRO A 1 362 ? 0.576 -11.203 -17.359 1 83.75 362 PRO A CA 1
ATOM 2741 C C . PRO A 1 362 ? 0.841 -11.094 -15.852 1 83.75 362 PRO A C 1
ATOM 2743 O O . PRO A 1 362 ? 1.666 -11.836 -15.312 1 83.75 362 PRO A O 1
ATOM 2746 N N . LEU A 1 363 ? 0.133 -10.188 -15.281 1 78.56 363 LEU A N 1
ATOM 2747 C CA . LEU A 1 363 ? 0.271 -10.023 -13.836 1 78.56 363 LEU A CA 1
ATOM 2748 C C . LEU A 1 363 ? -0.17 -11.289 -13.109 1 78.56 363 LEU A C 1
ATOM 2750 O O . LEU A 1 363 ? 0.31 -11.57 -12.008 1 78.56 363 LEU A O 1
ATOM 2754 N N . VAL A 1 364 ? -1.059 -12 -13.672 1 81.19 364 VAL A N 1
ATOM 2755 C CA . VAL A 1 364 ? -1.591 -13.219 -13.078 1 81.19 364 VAL A CA 1
ATOM 2756 C C . VAL A 1 364 ? -0.657 -14.391 -13.383 1 81.19 364 VAL A C 1
ATOM 2758 O O . VAL A 1 364 ? -0.242 -15.109 -12.469 1 81.19 364 VAL A O 1
ATOM 2761 N N . ALA A 1 365 ? -0.343 -14.508 -14.617 1 88.12 365 ALA A N 1
ATOM 2762 C CA . ALA A 1 365 ? 0.587 -15.555 -15.039 1 88.12 365 ALA A CA 1
ATOM 2763 C C . ALA A 1 365 ? 1.013 -15.352 -16.484 1 88.12 365 ALA A C 1
ATOM 2765 O O . ALA A 1 365 ? 0.214 -14.922 -17.328 1 88.12 365 ALA A O 1
ATOM 2766 N N . SER A 1 366 ? 2.25 -15.609 -16.734 1 92.81 366 SER A N 1
ATOM 2767 C CA . SER A 1 366 ? 2.75 -15.781 -18.094 1 92.81 366 SER A CA 1
ATOM 2768 C C . SER A 1 366 ? 2.814 -17.25 -18.484 1 92.81 366 SER A C 1
ATOM 2770 O O . SER A 1 366 ? 2.84 -18.125 -17.609 1 92.81 366 SER A O 1
ATOM 2772 N N . VAL A 1 367 ? 2.75 -17.484 -19.797 1 96.75 367 VAL A N 1
ATOM 2773 C CA . VAL A 1 367 ? 2.725 -18.859 -20.281 1 96.75 367 VAL A CA 1
ATOM 2774 C C . VAL A 1 367 ? 3.916 -19.094 -21.219 1 96.75 367 VAL A C 1
ATOM 2776 O O . VAL A 1 367 ? 4.105 -18.375 -22.188 1 96.75 367 VAL A O 1
ATOM 2779 N N . ILE A 1 368 ? 4.695 -20.078 -20.875 1 97.81 368 ILE A N 1
ATOM 2780 C CA . ILE A 1 368 ? 5.84 -20.5 -21.672 1 97.81 368 ILE A CA 1
ATOM 2781 C C . ILE A 1 368 ? 5.652 -21.938 -22.141 1 97.81 368 ILE A C 1
ATOM 2783 O O . ILE A 1 368 ? 5.203 -22.781 -21.359 1 97.81 368 ILE A O 1
ATOM 2787 N N . THR A 1 369 ? 5.934 -22.219 -23.375 1 98.38 369 THR A N 1
ATOM 2788 C CA . THR A 1 369 ? 5.965 -23.594 -23.859 1 98.38 369 THR A CA 1
ATOM 2789 C C . THR A 1 369 ? 7.348 -23.953 -24.406 1 98.38 369 THR A C 1
ATOM 2791 O O . THR A 1 369 ? 8.094 -23.062 -24.844 1 98.38 369 THR A O 1
ATOM 2794 N N . ALA A 1 370 ? 7.684 -25.141 -24.266 1 98.5 370 ALA A N 1
ATOM 2795 C CA . ALA A 1 370 ? 8.93 -25.703 -24.781 1 98.5 370 ALA A CA 1
ATOM 2796 C C . ALA A 1 370 ? 8.742 -27.125 -25.281 1 98.5 370 ALA A C 1
ATOM 2798 O O . ALA A 1 370 ? 7.785 -27.812 -24.875 1 98.5 370 ALA A O 1
ATOM 2799 N N . SER A 1 371 ? 9.602 -27.578 -26.172 1 98.12 371 SER A N 1
ATOM 2800 C CA . SER A 1 371 ? 9.477 -28.906 -26.766 1 98.12 371 SER A CA 1
ATOM 2801 C C . SER A 1 371 ? 10.734 -29.75 -26.531 1 98.12 371 SER A C 1
ATOM 2803 O O . SER A 1 371 ? 11.844 -29.203 -26.531 1 98.12 371 SER A O 1
ATOM 2805 N N . LYS A 1 372 ? 10.477 -31 -26.266 1 96.56 372 LYS A N 1
ATOM 2806 C CA . LYS A 1 372 ? 11.602 -31.922 -26.234 1 96.56 372 LYS A CA 1
ATOM 2807 C C . LYS A 1 372 ? 12.047 -32.281 -27.641 1 96.56 372 LYS A C 1
ATOM 2809 O O . LYS A 1 372 ? 11.211 -32.625 -28.5 1 96.56 372 LYS A O 1
ATOM 2814 N N . ARG A 1 373 ? 13.344 -32.156 -27.891 1 84.94 373 ARG A N 1
ATOM 2815 C CA . ARG A 1 373 ? 13.906 -32.562 -29.172 1 84.94 373 ARG A CA 1
ATOM 2816 C C . ARG A 1 373 ? 14.016 -34.094 -29.266 1 84.94 373 ARG A C 1
ATOM 2818 O O . ARG A 1 373 ? 14.227 -34.75 -28.266 1 84.94 373 ARG A O 1
ATOM 2825 N N . MET B 1 1 ? -39.688 -2.135 2.727 1 34.84 1 MET B N 1
ATOM 2826 C CA . MET B 1 1 ? -38.969 -2.451 1.497 1 34.84 1 MET B CA 1
ATOM 2827 C C . MET B 1 1 ? -38.406 -1.184 0.842 1 34.84 1 MET B C 1
ATOM 2829 O O . MET B 1 1 ? -39.188 -0.379 0.31 1 34.84 1 MET B O 1
ATOM 2833 N N . VAL B 1 2 ? -37.469 -0.571 1.515 1 47.59 2 VAL B N 1
ATOM 2834 C CA . VAL B 1 2 ? -37.062 0.736 1.019 1 47.59 2 VAL B CA 1
ATOM 2835 C C . VAL B 1 2 ? -36.75 0.646 -0.472 1 47.59 2 VAL B C 1
ATOM 2837 O O . VAL B 1 2 ? -35.969 -0.214 -0.895 1 47.59 2 VAL B O 1
ATOM 2840 N N . SER B 1 3 ? -37.562 1.106 -1.323 1 53.78 3 SER B N 1
ATOM 2841 C CA . SER B 1 3 ? -37.5 1.152 -2.781 1 53.78 3 SER B CA 1
ATOM 2842 C C . SER B 1 3 ? -36.125 1.629 -3.252 1 53.78 3 SER B C 1
ATOM 2844 O O . SER B 1 3 ? -35.656 2.711 -2.871 1 53.78 3 SER B O 1
ATOM 2846 N N . LEU B 1 4 ? -35.312 0.689 -3.66 1 64.69 4 LEU B N 1
ATOM 2847 C CA . LEU B 1 4 ? -34 1.071 -4.203 1 64.69 4 LEU B CA 1
ATOM 2848 C C . LEU B 1 4 ? -34.156 2.088 -5.328 1 64.69 4 LEU B C 1
ATOM 2850 O O . LEU B 1 4 ? -35.031 1.937 -6.188 1 64.69 4 LEU B O 1
ATOM 2854 N N . SER B 1 5 ? -33.594 3.359 -5.152 1 71.75 5 SER B N 1
ATOM 2855 C CA . SER B 1 5 ? -33.562 4.355 -6.219 1 71.75 5 SER B CA 1
ATOM 2856 C C . SER B 1 5 ? -33.094 3.748 -7.531 1 71.75 5 SER B C 1
ATOM 2858 O O . SER B 1 5 ? -32.531 2.65 -7.547 1 71.75 5 SER B O 1
ATOM 2860 N N . LEU B 1 6 ? -33.625 4.238 -8.711 1 70.12 6 LEU B N 1
ATOM 2861 C CA . LEU B 1 6 ? -33.188 3.814 -10.031 1 70.12 6 LEU B CA 1
ATOM 2862 C C . LEU B 1 6 ? -31.656 3.76 -10.078 1 70.12 6 LEU B C 1
ATOM 2864 O O . LEU B 1 6 ? -31.078 2.834 -10.648 1 70.12 6 LEU B O 1
ATOM 2868 N N . ARG B 1 7 ? -31.031 4.688 -9.422 1 73.69 7 ARG B N 1
ATOM 2869 C CA . ARG B 1 7 ? -29.578 4.719 -9.367 1 73.69 7 ARG B CA 1
ATOM 2870 C C . ARG B 1 7 ? -29.031 3.508 -8.617 1 73.69 7 ARG B C 1
ATOM 2872 O O . ARG B 1 7 ? -28.047 2.9 -9.047 1 73.69 7 ARG B O 1
ATOM 2879 N N . ASP B 1 8 ? -29.719 3.133 -7.652 1 75.25 8 ASP B N 1
ATOM 2880 C CA . ASP B 1 8 ? -29.266 1.997 -6.859 1 75.25 8 ASP B CA 1
ATOM 2881 C C . ASP B 1 8 ? -29.406 0.69 -7.637 1 75.25 8 ASP B C 1
ATOM 2883 O O . ASP B 1 8 ? -28.578 -0.21 -7.508 1 75.25 8 ASP B O 1
ATOM 2887 N N . ARG B 1 9 ? -30.547 0.573 -8.453 1 71.5 9 ARG B N 1
ATOM 2888 C CA . ARG B 1 9 ? -30.75 -0.622 -9.273 1 71.5 9 ARG B CA 1
ATOM 2889 C C . ARG B 1 9 ? -29.656 -0.754 -10.328 1 71.5 9 ARG B C 1
ATOM 2891 O O . ARG B 1 9 ? -29.156 -1.853 -10.57 1 71.5 9 ARG B O 1
ATOM 2898 N N . LEU B 1 10 ? -29.312 0.482 -10.836 1 71.94 10 LEU B N 1
ATOM 2899 C CA . LEU B 1 10 ? -28.266 0.493 -11.844 1 71.94 10 LEU B CA 1
ATOM 2900 C C . LEU B 1 10 ? -26.922 0.111 -11.234 1 71.94 10 LEU B C 1
ATOM 2902 O O . LEU B 1 10 ? -26.141 -0.625 -11.844 1 71.94 10 LEU B O 1
ATOM 2906 N N . LEU B 1 11 ? -26.719 0.574 -10.086 1 76.69 11 LEU B N 1
ATOM 2907 C CA . LEU B 1 11 ? -25.469 0.251 -9.406 1 76.69 11 LEU B CA 1
ATOM 2908 C C . LEU B 1 11 ? -25.422 -1.223 -9.016 1 76.69 11 LEU B C 1
ATOM 2910 O O . LEU B 1 11 ? -24.375 -1.855 -9.078 1 76.69 11 LEU B O 1
ATOM 2914 N N . GLY B 1 12 ? -26.562 -1.707 -8.656 1 74.19 12 GLY B N 1
ATOM 2915 C CA . GLY B 1 12 ? -26.641 -3.131 -8.367 1 74.19 12 GLY B CA 1
ATOM 2916 C C . GLY B 1 12 ? -26.344 -4 -9.578 1 74.19 12 GLY B C 1
ATOM 2917 O O . GLY B 1 12 ? -25.656 -5.012 -9.469 1 74.19 12 GLY B O 1
ATOM 2918 N N . TRP B 1 13 ? -26.922 -3.566 -10.648 1 68.81 13 TRP B N 1
ATOM 2919 C CA . TRP B 1 13 ? -26.672 -4.277 -11.898 1 68.81 13 TRP B CA 1
ATOM 2920 C C . TRP B 1 13 ? -25.188 -4.246 -12.25 1 68.81 13 TRP B C 1
ATOM 2922 O O . TRP B 1 13 ? -24.609 -5.277 -12.586 1 68.81 13 TRP B O 1
ATOM 2932 N N . ARG B 1 14 ? -24.625 -3.109 -12.125 1 68.69 14 ARG B N 1
ATOM 2933 C CA . ARG B 1 14 ? -23.188 -2.963 -12.375 1 68.69 14 ARG B CA 1
ATOM 2934 C C . ARG B 1 14 ? -22.391 -3.902 -11.484 1 68.69 14 ARG B C 1
ATOM 2936 O O . ARG B 1 14 ? -21.469 -4.582 -11.953 1 68.69 14 ARG B O 1
ATOM 2943 N N . ASP B 1 15 ? -22.75 -3.936 -10.273 1 76.44 15 ASP B N 1
ATOM 2944 C CA . ASP B 1 15 ? -22.047 -4.781 -9.312 1 76.44 15 ASP B CA 1
ATOM 2945 C C . ASP B 1 15 ? -22.141 -6.254 -9.711 1 76.44 15 ASP B C 1
ATOM 2947 O O . ASP B 1 15 ? -21.156 -6.992 -9.578 1 76.44 15 ASP B O 1
ATOM 2951 N N . SER B 1 16 ? -23.297 -6.625 -10.133 1 72.31 16 SER B N 1
ATOM 2952 C CA . SER B 1 16 ? -23.484 -8.008 -10.547 1 72.31 16 SER B CA 1
ATOM 2953 C C . SER B 1 16 ? -22.625 -8.352 -11.758 1 72.31 16 SER B C 1
ATOM 2955 O O . SER B 1 16 ? -22.078 -9.453 -11.844 1 72.31 16 SER B O 1
ATOM 2957 N N . ILE B 1 17 ? -22.484 -7.414 -12.578 1 68.12 17 ILE B N 1
ATOM 2958 C CA . ILE B 1 17 ? -21.688 -7.613 -13.781 1 68.12 17 ILE B CA 1
ATOM 2959 C C . ILE B 1 17 ? -20.219 -7.672 -13.414 1 68.12 17 ILE B C 1
ATOM 2961 O O . ILE B 1 17 ? -19.5 -8.594 -13.828 1 68.12 17 ILE B O 1
ATOM 2965 N N . LEU B 1 18 ? -19.828 -6.805 -12.562 1 71.25 18 LEU B N 1
ATOM 2966 C CA . LEU B 1 18 ? -18.422 -6.684 -12.234 1 71.25 18 LEU B CA 1
ATOM 2967 C C . LEU B 1 18 ? -17.969 -7.848 -11.359 1 71.25 18 LEU B C 1
ATOM 2969 O O . LEU B 1 18 ? -16.781 -8.203 -11.352 1 71.25 18 LEU B O 1
ATOM 2973 N N . SER B 1 19 ? -18.953 -8.398 -10.711 1 75.81 19 SER B N 1
ATOM 2974 C CA . SER B 1 19 ? -18.609 -9.508 -9.82 1 75.81 19 SER B CA 1
ATOM 2975 C C . SER B 1 19 ? -18.672 -10.844 -10.555 1 75.81 19 SER B C 1
ATOM 2977 O O . SER B 1 19 ? -18.344 -11.883 -9.984 1 75.81 19 SER B O 1
ATOM 2979 N N . ASN B 1 20 ? -19.156 -10.773 -11.758 1 70.56 20 ASN B N 1
ATOM 2980 C CA . ASN B 1 20 ? -19.266 -11.984 -12.562 1 70.56 20 ASN B CA 1
ATOM 2981 C C . ASN B 1 20 ? -17.922 -12.367 -13.18 1 70.56 20 ASN B C 1
ATOM 2983 O O . ASN B 1 20 ? -17.375 -11.641 -14.008 1 70.56 20 ASN B O 1
ATOM 2987 N N . PRO B 1 21 ? -17.422 -13.523 -12.828 1 69.31 21 PRO B N 1
ATOM 2988 C CA . PRO B 1 21 ? -16.141 -13.961 -13.359 1 69.31 21 PRO B CA 1
ATOM 2989 C C . PRO B 1 21 ? -16.125 -14.047 -14.891 1 69.31 21 PRO B C 1
ATOM 2991 O O . PRO B 1 21 ? -15.086 -13.812 -15.516 1 69.31 21 PRO B O 1
ATOM 2994 N N . ARG B 1 22 ? -17.219 -14.445 -15.469 1 69.44 22 ARG B N 1
ATOM 2995 C CA . ARG B 1 22 ? -17.297 -14.547 -16.922 1 69.44 22 ARG B CA 1
ATOM 2996 C C . ARG B 1 22 ? -17.109 -13.188 -17.578 1 69.44 22 ARG B C 1
ATOM 2998 O O . ARG B 1 22 ? -16.422 -13.07 -18.594 1 69.44 22 ARG B O 1
ATOM 3005 N N . PHE B 1 23 ? -17.75 -12.211 -16.906 1 66.44 23 PHE B N 1
ATOM 3006 C CA . PHE B 1 23 ? -17.578 -10.867 -17.438 1 66.44 23 PHE B CA 1
ATOM 3007 C C . PHE B 1 23 ? -16.141 -10.406 -17.312 1 66.44 23 PHE B C 1
ATOM 3009 O O . PHE B 1 23 ? -15.586 -9.797 -18.234 1 66.44 23 PHE B O 1
ATOM 3016 N N . GLN B 1 24 ? -15.57 -10.664 -16.266 1 67.94 24 GLN B N 1
ATOM 3017 C CA . GLN B 1 24 ? -14.18 -10.258 -16.062 1 67.94 24 GLN B CA 1
ATOM 3018 C C . GLN B 1 24 ? -13.266 -10.891 -17.109 1 67.94 24 GLN B C 1
ATOM 3020 O O . GLN B 1 24 ? -12.359 -10.242 -17.625 1 67.94 24 GLN B O 1
ATOM 3025 N N . ARG B 1 25 ? -13.547 -12.055 -17.453 1 68.12 25 ARG B N 1
ATOM 3026 C CA . ARG B 1 25 ? -12.805 -12.766 -18.484 1 68.12 25 ARG B CA 1
ATOM 3027 C C . ARG B 1 25 ? -12.992 -12.094 -19.844 1 68.12 25 ARG B C 1
ATOM 3029 O O . ARG B 1 25 ? -12.031 -11.898 -20.594 1 68.12 25 ARG B O 1
ATOM 3036 N N . PHE B 1 26 ? -14.273 -11.93 -20.062 1 60.38 26 PHE B N 1
ATOM 3037 C CA . PHE B 1 26 ? -14.602 -11.305 -21.344 1 60.38 26 PHE B CA 1
ATOM 3038 C C . PHE B 1 26 ? -13.891 -9.961 -21.484 1 60.38 26 PHE B C 1
ATOM 3040 O O . PHE B 1 26 ? -13.312 -9.664 -22.531 1 60.38 26 PHE B O 1
ATOM 3047 N N . ALA B 1 27 ? -13.938 -9.258 -20.422 1 64.94 27 ALA B N 1
ATOM 3048 C CA . ALA B 1 27 ? -13.344 -7.922 -20.438 1 64.94 27 ALA B CA 1
ATOM 3049 C C . ALA B 1 27 ? -11.836 -7.996 -20.641 1 64.94 27 ALA B C 1
ATOM 3051 O O . ALA B 1 27 ? -11.242 -7.145 -21.312 1 64.94 27 ALA B O 1
ATOM 3052 N N . ALA B 1 28 ? -11.258 -8.977 -20.141 1 66.94 28 ALA B N 1
ATOM 3053 C CA . ALA B 1 28 ? -9.805 -9.141 -20.219 1 66.94 28 ALA B CA 1
ATOM 3054 C C . ALA B 1 28 ? -9.367 -9.508 -21.641 1 66.94 28 ALA B C 1
ATOM 3056 O O . ALA B 1 28 ? -8.227 -9.234 -22.031 1 66.94 28 ALA B O 1
ATOM 3057 N N . VAL B 1 29 ? -10.234 -10.031 -22.391 1 65.94 29 VAL B N 1
ATOM 3058 C CA . VAL B 1 29 ? -9.836 -10.547 -23.703 1 65.94 29 VAL B CA 1
ATOM 3059 C C . VAL B 1 29 ? -10.312 -9.602 -24.797 1 65.94 29 VAL B C 1
ATOM 3061 O O . VAL B 1 29 ? -9.719 -9.547 -25.875 1 65.94 29 VAL B O 1
ATOM 3064 N N . PHE B 1 30 ? -11.383 -8.836 -24.422 1 63.66 30 PHE B N 1
ATOM 3065 C CA . PHE B 1 30 ? -11.914 -7.922 -25.422 1 63.66 30 PHE B CA 1
ATOM 3066 C C . PHE B 1 30 ? -11 -6.715 -25.594 1 63.66 30 PHE B C 1
ATOM 3068 O O . PHE B 1 30 ? -10.773 -5.961 -24.641 1 63.66 30 PHE B O 1
ATOM 3075 N N . PRO B 1 31 ? -10.5 -6.57 -26.734 1 66.25 31 PRO B N 1
ATOM 3076 C CA . PRO B 1 31 ? -9.43 -5.598 -26.984 1 66.25 31 PRO B CA 1
ATOM 3077 C C . PRO B 1 31 ? -9.789 -4.195 -26.5 1 66.25 31 PRO B C 1
ATOM 3079 O O . PRO B 1 31 ? -8.922 -3.48 -25.984 1 66.25 31 PRO B O 1
ATOM 3082 N N . LEU B 1 32 ? -10.984 -3.857 -26.688 1 66.38 32 LEU B N 1
ATOM 3083 C CA . LEU B 1 32 ? -11.359 -2.496 -26.328 1 66.38 32 LEU B CA 1
ATOM 3084 C C . LEU B 1 32 ? -11.422 -2.332 -24.812 1 66.38 32 LEU B C 1
ATOM 3086 O O . LEU B 1 32 ? -11.227 -1.23 -24.297 1 66.38 32 LEU B O 1
ATOM 3090 N N . MET B 1 33 ? -11.578 -3.463 -24.188 1 73.12 33 MET B N 1
ATOM 3091 C CA . MET B 1 33 ? -11.758 -3.375 -22.75 1 73.12 33 MET B CA 1
ATOM 3092 C C . MET B 1 33 ? -10.5 -3.83 -22.016 1 73.12 33 MET B C 1
ATOM 3094 O O . MET B 1 33 ? -10.352 -3.596 -20.812 1 73.12 33 MET B O 1
ATOM 3098 N N . ARG B 1 34 ? -9.586 -4.316 -22.812 1 77.44 34 ARG B N 1
ATOM 3099 C CA . ARG B 1 34 ? -8.406 -4.953 -22.234 1 77.44 34 ARG B CA 1
ATOM 3100 C C . ARG B 1 34 ? -7.57 -3.945 -21.438 1 77.44 34 ARG B C 1
ATOM 3102 O O . ARG B 1 34 ? -7.16 -4.215 -20.312 1 77.44 34 ARG B O 1
ATOM 3109 N N . PRO B 1 35 ? -7.438 -2.732 -22.125 1 78.44 35 PRO B N 1
ATOM 3110 C CA . PRO B 1 35 ? -6.641 -1.772 -21.359 1 78.44 35 PRO B CA 1
ATOM 3111 C C . PRO B 1 35 ? -7.301 -1.372 -20.031 1 78.44 35 PRO B C 1
ATOM 3113 O O . PRO B 1 35 ? -6.613 -1.189 -19.031 1 78.44 35 PRO B O 1
ATOM 3116 N N . VAL B 1 36 ? -8.578 -1.262 -20.078 1 77.5 36 VAL B N 1
ATOM 3117 C CA . VAL B 1 36 ? -9.32 -0.889 -18.875 1 77.5 36 VAL B CA 1
ATOM 3118 C C . VAL B 1 36 ? -9.25 -2.021 -17.859 1 77.5 36 VAL B C 1
ATOM 3120 O O . VAL B 1 36 ? -9.023 -1.779 -16.672 1 77.5 36 VAL B O 1
ATOM 3123 N N . ALA B 1 37 ? -9.391 -3.221 -18.344 1 78.62 37 ALA B N 1
ATOM 3124 C CA . ALA B 1 37 ? -9.32 -4.391 -17.469 1 78.62 37 ALA B CA 1
ATOM 3125 C C . ALA B 1 37 ? -7.938 -4.523 -16.828 1 78.62 37 ALA B C 1
ATOM 3127 O O . ALA B 1 37 ? -7.816 -4.844 -15.648 1 78.62 37 ALA B O 1
ATOM 3128 N N . ARG B 1 38 ? -6.949 -4.246 -17.625 1 80.88 38 ARG B N 1
ATOM 3129 C CA . ARG B 1 38 ? -5.578 -4.336 -17.125 1 80.88 38 ARG B CA 1
ATOM 3130 C C . ARG B 1 38 ? -5.309 -3.273 -16.062 1 80.88 38 ARG B C 1
ATOM 3132 O O . ARG B 1 38 ? -4.668 -3.551 -15.055 1 80.88 38 ARG B O 1
ATOM 3139 N N . ARG B 1 39 ? -5.781 -2.096 -16.344 1 81.75 39 ARG B N 1
ATOM 3140 C CA . ARG B 1 39 ? -5.598 -1.013 -15.383 1 81.75 39 ARG B CA 1
ATOM 3141 C C . ARG B 1 39 ? -6.293 -1.332 -14.062 1 81.75 39 ARG B C 1
ATOM 3143 O O . ARG B 1 39 ? -5.754 -1.056 -12.992 1 81.75 39 ARG B O 1
ATOM 3150 N N . ARG B 1 40 ? -7.418 -1.912 -14.188 1 81 40 ARG B N 1
ATOM 3151 C CA . ARG B 1 40 ? -8.18 -2.273 -13 1 81 40 ARG B CA 1
ATOM 3152 C C . ARG B 1 40 ? -7.492 -3.396 -12.227 1 81 40 ARG B C 1
ATOM 3154 O O . ARG B 1 40 ? -7.473 -3.389 -10.992 1 81 40 ARG B O 1
ATOM 3161 N N . ALA B 1 41 ? -6.949 -4.293 -12.969 1 82.62 41 ALA B N 1
ATOM 3162 C CA . ALA B 1 41 ? -6.219 -5.387 -12.336 1 82.62 41 ALA B CA 1
ATOM 3163 C C . ALA B 1 41 ? -4.984 -4.871 -11.602 1 82.62 41 ALA B C 1
ATOM 3165 O O . ALA B 1 41 ? -4.699 -5.301 -10.477 1 82.62 41 ALA B O 1
ATOM 3166 N N . VAL B 1 42 ? -4.32 -3.971 -12.227 1 84.12 42 VAL B N 1
ATOM 3167 C CA . VAL B 1 42 ? -3.121 -3.395 -11.625 1 84.12 42 VAL B CA 1
ATOM 3168 C C . VAL B 1 42 ? -3.492 -2.645 -10.352 1 84.12 42 VAL B C 1
ATOM 3170 O O . VAL B 1 42 ? -2.818 -2.777 -9.328 1 84.12 42 VAL B O 1
ATOM 3173 N N . ALA B 1 43 ? -4.562 -1.877 -10.422 1 85 43 ALA B N 1
ATOM 3174 C CA . ALA B 1 43 ? -5.023 -1.132 -9.25 1 85 43 ALA B CA 1
ATOM 3175 C C . ALA B 1 43 ? -5.391 -2.074 -8.109 1 85 43 ALA B C 1
ATOM 3177 O O . ALA B 1 43 ? -5.086 -1.8 -6.949 1 85 43 ALA B O 1
ATOM 3178 N N . MET B 1 44 ? -6.039 -3.104 -8.43 1 87.69 44 MET B N 1
ATOM 3179 C CA . MET B 1 44 ? -6.43 -4.105 -7.441 1 87.69 44 MET B CA 1
ATOM 3180 C C . MET B 1 44 ? -5.203 -4.734 -6.789 1 87.69 44 MET B C 1
ATOM 3182 O O . MET B 1 44 ? -5.129 -4.832 -5.562 1 87.69 44 MET B O 1
ATOM 3186 N N . PHE B 1 45 ? -4.254 -5.066 -7.605 1 88.19 45 PHE B N 1
ATOM 3187 C CA . PHE B 1 45 ? -3.074 -5.734 -7.07 1 88.19 45 PHE B CA 1
ATOM 3188 C C . PHE B 1 45 ? -2.219 -4.766 -6.266 1 88.19 45 PHE B C 1
ATOM 3190 O O . PHE B 1 45 ? -1.585 -5.156 -5.281 1 88.19 45 PHE B O 1
ATOM 3197 N N . ASP B 1 46 ? -2.248 -3.512 -6.664 1 90.62 46 ASP B N 1
ATOM 3198 C CA . ASP B 1 46 ? -1.537 -2.494 -5.898 1 90.62 46 ASP B CA 1
ATOM 3199 C C . ASP B 1 46 ? -2.117 -2.361 -4.492 1 90.62 46 ASP B C 1
ATOM 3201 O O . ASP B 1 46 ? -1.38 -2.146 -3.527 1 90.62 46 ASP B O 1
ATOM 3205 N N . LEU B 1 47 ? -3.404 -2.451 -4.449 1 93.56 47 LEU B N 1
ATOM 3206 C CA . LEU B 1 47 ? -4.059 -2.398 -3.146 1 93.56 47 LEU B CA 1
ATOM 3207 C C . LEU B 1 47 ? -3.686 -3.611 -2.301 1 93.56 47 LEU B C 1
ATOM 3209 O O . LEU B 1 47 ? -3.436 -3.482 -1.1 1 93.56 47 LEU B O 1
ATOM 3213 N N . VAL B 1 48 ? -3.588 -4.75 -2.9 1 93.19 48 VAL B N 1
ATOM 3214 C CA . VAL B 1 48 ? -3.275 -6.008 -2.225 1 93.19 48 VAL B CA 1
ATOM 3215 C C . VAL B 1 48 ? -1.819 -6 -1.767 1 93.19 48 VAL B C 1
ATOM 3217 O O . VAL B 1 48 ? -1.511 -6.43 -0.652 1 93.19 48 VAL B O 1
ATOM 3220 N N . ALA B 1 49 ? -0.968 -5.453 -2.588 1 94.62 49 ALA B N 1
ATOM 3221 C CA . ALA B 1 49 ? 0.475 -5.531 -2.379 1 94.62 49 ALA B CA 1
ATOM 3222 C C . ALA B 1 49 ? 0.996 -4.289 -1.664 1 94.62 49 ALA B C 1
ATOM 3224 O O . ALA B 1 49 ? 2.172 -4.219 -1.302 1 94.62 49 ALA B O 1
ATOM 3225 N N . GLY B 1 50 ? 0.181 -3.309 -1.439 1 96.56 50 GLY B N 1
ATOM 3226 C CA . GLY B 1 50 ? 0.597 -1.988 -0.994 1 96.56 50 GLY B CA 1
ATOM 3227 C C . GLY B 1 50 ? 1.426 -2.021 0.276 1 96.56 50 GLY B C 1
ATOM 3228 O O . GLY B 1 50 ? 2.359 -1.23 0.436 1 96.56 50 GLY B O 1
ATOM 3229 N N . PHE B 1 51 ? 1.124 -2.939 1.199 1 97.56 51 PHE B N 1
ATOM 3230 C CA . PHE B 1 51 ? 1.856 -2.99 2.459 1 97.56 51 PHE B CA 1
ATOM 3231 C C . PHE B 1 51 ? 3.307 -3.396 2.227 1 97.56 51 PHE B C 1
ATOM 3233 O O . PHE B 1 51 ? 4.211 -2.916 2.916 1 97.56 51 PHE B O 1
ATOM 3240 N N . VAL B 1 52 ? 3.58 -4.223 1.249 1 97.88 52 VAL B N 1
ATOM 3241 C CA . VAL B 1 52 ? 4.949 -4.621 0.929 1 97.88 52 VAL B CA 1
ATOM 3242 C C . VAL B 1 52 ? 5.719 -3.428 0.372 1 97.88 52 VAL B C 1
ATOM 3244 O O . VAL B 1 52 ? 6.871 -3.193 0.745 1 97.88 52 VAL B O 1
ATOM 3247 N N . TYR B 1 53 ? 5.059 -2.664 -0.543 1 97.69 53 TYR B N 1
ATOM 3248 C CA . TYR B 1 53 ? 5.684 -1.488 -1.136 1 97.69 53 TYR B CA 1
ATOM 3249 C C . TYR B 1 53 ? 6.07 -0.477 -0.062 1 97.69 53 TYR B C 1
ATOM 3251 O O . TYR B 1 53 ? 7.172 0.073 -0.087 1 97.69 53 TYR B O 1
ATOM 3259 N N . SER B 1 54 ? 5.156 -0.247 0.875 1 97.88 54 SER B N 1
ATOM 3260 C CA . SER B 1 54 ? 5.418 0.677 1.973 1 97.88 54 SER B CA 1
ATOM 3261 C C . SER B 1 54 ? 6.609 0.218 2.809 1 97.88 54 SER B C 1
ATOM 3263 O O . SER B 1 54 ? 7.406 1.039 3.268 1 97.88 54 SER B O 1
ATOM 3265 N N . GLN B 1 55 ? 6.695 -1.083 3.021 1 97.88 55 GLN B N 1
ATOM 3266 C CA . GLN B 1 55 ? 7.758 -1.603 3.875 1 97.88 55 GLN B CA 1
ATOM 3267 C C . GLN B 1 55 ? 9.102 -1.59 3.152 1 97.88 55 GLN B C 1
ATOM 3269 O O . GLN B 1 55 ? 10.156 -1.456 3.783 1 97.88 55 GLN B O 1
ATOM 3274 N N . ILE B 1 56 ? 9.094 -1.727 1.85 1 98 56 ILE B N 1
ATOM 3275 C CA . ILE B 1 56 ? 10.305 -1.528 1.063 1 98 56 ILE B CA 1
ATOM 3276 C C . ILE B 1 56 ? 10.797 -0.089 1.219 1 98 56 ILE B C 1
ATOM 3278 O O . ILE B 1 56 ? 11.984 0.15 1.446 1 98 56 ILE B O 1
ATOM 3282 N N . LEU B 1 57 ? 9.883 0.836 1.13 1 97.94 57 LEU B N 1
ATOM 3283 C CA . LEU B 1 57 ? 10.211 2.24 1.35 1 97.94 57 LEU B CA 1
ATOM 3284 C C . LEU B 1 57 ? 10.789 2.451 2.744 1 97.94 57 LEU B C 1
ATOM 3286 O O . LEU B 1 57 ? 11.797 3.146 2.902 1 97.94 57 LEU B O 1
ATOM 3290 N N . LEU B 1 58 ? 10.164 1.887 3.744 1 97.56 58 LEU B N 1
ATOM 3291 C CA . LEU B 1 58 ? 10.648 2.014 5.113 1 97.56 58 LEU B CA 1
ATOM 3292 C C . LEU B 1 58 ? 12.078 1.504 5.234 1 97.56 58 LEU B C 1
ATOM 3294 O O . LEU B 1 58 ? 12.914 2.139 5.883 1 97.56 58 LEU B O 1
ATOM 3298 N N . ALA B 1 59 ? 12.367 0.36 4.656 1 97.94 59 ALA B N 1
ATOM 3299 C CA . ALA B 1 59 ? 13.719 -0.199 4.699 1 97.94 59 ALA B CA 1
ATOM 3300 C C . ALA B 1 59 ? 14.727 0.755 4.07 1 97.94 59 ALA B C 1
ATOM 3302 O O . ALA B 1 59 ? 15.828 0.947 4.598 1 97.94 59 ALA B O 1
ATOM 3303 N N . CYS B 1 60 ? 14.367 1.319 2.91 1 98 60 CYS B N 1
ATOM 3304 C CA . CYS B 1 60 ? 15.242 2.277 2.242 1 98 60 CYS B CA 1
ATOM 3305 C C . CYS B 1 60 ? 15.539 3.471 3.145 1 98 60 CYS B C 1
ATOM 3307 O O . CYS B 1 60 ? 16.672 3.955 3.195 1 98 60 CYS B O 1
ATOM 3309 N N . VAL B 1 61 ? 14.516 3.938 3.816 1 96.12 61 VAL B N 1
ATOM 3310 C CA . VAL B 1 61 ? 14.633 5.094 4.699 1 96.12 61 VAL B CA 1
ATOM 3311 C C . VAL B 1 61 ? 15.508 4.734 5.902 1 96.12 61 VAL B C 1
ATOM 3313 O O . VAL B 1 61 ? 16.438 5.469 6.25 1 96.12 61 VAL B O 1
ATOM 3316 N N . GLN B 1 62 ? 15.258 3.615 6.531 1 96.19 62 GLN B N 1
ATOM 3317 C CA . GLN B 1 62 ? 15.977 3.186 7.73 1 96.19 62 GLN B CA 1
ATOM 3318 C C . GLN B 1 62 ? 17.453 2.943 7.43 1 96.19 62 GLN B C 1
ATOM 3320 O O . GLN B 1 62 ? 18.312 3.19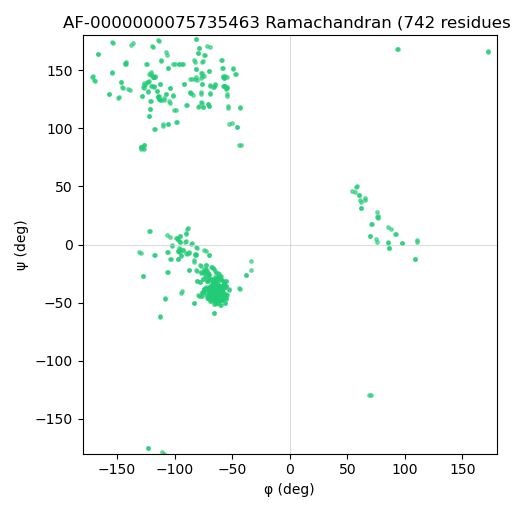3 8.273 1 96.19 62 GLN B O 1
ATOM 3325 N N . LEU B 1 63 ? 17.719 2.469 6.273 1 97.38 63 LEU B N 1
ATOM 3326 C CA . LEU B 1 63 ? 19.094 2.162 5.883 1 97.38 63 LEU B CA 1
ATOM 3327 C C . LEU B 1 63 ? 19.781 3.389 5.281 1 97.38 63 LEU B C 1
ATOM 3329 O O . LEU B 1 63 ? 20.938 3.326 4.891 1 97.38 63 LEU B O 1
ATOM 3333 N N . ARG B 1 64 ? 19.016 4.504 5.059 1 96.56 64 ARG B N 1
ATOM 3334 C CA . ARG B 1 64 ? 19.5 5.754 4.488 1 96.56 64 ARG B CA 1
ATOM 3335 C C . ARG B 1 64 ? 20.047 5.543 3.076 1 96.56 64 ARG B C 1
ATOM 3337 O O . ARG B 1 64 ? 21.078 6.094 2.711 1 96.56 64 ARG B O 1
ATOM 3344 N N . LEU B 1 65 ? 19.391 4.703 2.35 1 97.19 65 LEU B N 1
ATOM 3345 C CA . LEU B 1 65 ? 19.844 4.32 1.016 1 97.19 65 LEU B CA 1
ATOM 3346 C C . LEU B 1 65 ? 19.828 5.516 0.071 1 97.19 65 LEU B C 1
ATOM 3348 O O . LEU B 1 65 ? 20.688 5.637 -0.803 1 97.19 65 LEU B O 1
ATOM 3352 N N . PHE B 1 66 ? 18.828 6.383 0.193 1 95.94 66 PHE B N 1
ATOM 3353 C CA . PHE B 1 66 ? 18.703 7.523 -0.708 1 95.94 66 PHE B CA 1
ATOM 3354 C C . PHE B 1 66 ? 19.922 8.445 -0.578 1 95.94 66 PHE B C 1
ATOM 3356 O O . PHE B 1 66 ? 20.453 8.914 -1.582 1 95.94 66 PHE B O 1
ATOM 3363 N N . ASP B 1 67 ? 20.328 8.656 0.63 1 94.62 67 ASP B N 1
ATOM 3364 C CA . ASP B 1 67 ? 21.5 9.5 0.868 1 94.62 67 ASP B CA 1
ATOM 3365 C C . ASP B 1 67 ? 22.766 8.844 0.322 1 94.62 67 ASP B C 1
ATOM 3367 O O . ASP B 1 67 ? 23.594 9.516 -0.29 1 94.62 67 ASP B O 1
ATOM 3371 N N . ILE B 1 68 ? 22.906 7.602 0.576 1 96.12 68 ILE B N 1
ATOM 3372 C CA . ILE B 1 68 ? 24.109 6.863 0.198 1 96.12 68 ILE B CA 1
ATOM 3373 C C . ILE B 1 68 ? 24.281 6.887 -1.32 1 96.12 68 ILE B C 1
ATOM 3375 O O . ILE B 1 68 ? 25.344 7.234 -1.831 1 96.12 68 ILE B O 1
ATOM 3379 N N . VAL B 1 69 ? 23.203 6.582 -2.062 1 95.06 69 VAL B N 1
ATOM 3380 C CA . VAL B 1 69 ? 23.344 6.426 -3.506 1 95.06 69 VAL B CA 1
ATOM 3381 C C . VAL B 1 69 ? 23.328 7.797 -4.176 1 95.06 69 VAL B C 1
ATOM 3383 O O . VAL B 1 69 ? 23.75 7.934 -5.332 1 95.06 69 VAL B O 1
ATOM 3386 N N . ALA B 1 70 ? 22.75 8.82 -3.502 1 90.94 70 ALA B N 1
ATOM 3387 C CA . ALA B 1 70 ? 22.797 10.188 -4.02 1 90.94 70 ALA B CA 1
ATOM 3388 C C . ALA B 1 70 ? 24.234 10.703 -4.062 1 90.94 70 ALA B C 1
ATOM 3390 O O . ALA B 1 70 ? 24.578 11.5 -4.934 1 90.94 70 ALA B O 1
ATOM 3391 N N . GLU B 1 71 ? 24.984 10.344 -3.068 1 90.88 71 GLU B N 1
ATOM 3392 C CA . GLU B 1 71 ? 26.406 10.727 -3.059 1 90.88 71 GLU B CA 1
ATOM 3393 C C . GLU B 1 71 ? 27.156 10.094 -4.227 1 90.88 71 GLU B C 1
ATOM 3395 O O . GLU B 1 71 ? 27.906 10.773 -4.93 1 90.88 71 GLU B O 1
ATOM 3400 N N . ARG B 1 72 ? 26.984 8.805 -4.355 1 90.12 72 ARG B N 1
ATOM 3401 C CA . ARG B 1 72 ? 27.578 8.07 -5.469 1 90.12 72 ARG B CA 1
ATOM 3402 C C . ARG B 1 72 ? 26.828 6.777 -5.746 1 90.12 72 ARG B C 1
ATOM 3404 O O . ARG B 1 72 ? 26.578 5.992 -4.828 1 90.12 72 ARG B O 1
ATOM 3411 N N . PRO B 1 73 ? 26.484 6.602 -7.055 1 92.88 73 PRO B N 1
ATOM 3412 C CA . PRO B 1 73 ? 25.906 5.293 -7.379 1 92.88 73 PRO B CA 1
ATOM 3413 C C . PRO B 1 73 ? 26.828 4.133 -6.977 1 92.88 73 PRO B C 1
ATOM 3415 O O . PRO B 1 73 ? 28.047 4.242 -7.082 1 92.88 73 PRO B O 1
ATOM 3418 N N . ALA B 1 74 ? 26.266 3.02 -6.539 1 95.75 74 ALA B N 1
ATOM 3419 C CA . ALA B 1 74 ? 27.047 1.921 -5.988 1 95.75 74 ALA B CA 1
ATOM 3420 C C . ALA B 1 74 ? 26.469 0.57 -6.391 1 95.75 74 ALA B C 1
ATOM 3422 O O . ALA B 1 74 ? 25.266 0.47 -6.695 1 95.75 74 ALA B O 1
ATOM 3423 N N . THR B 1 75 ? 27.312 -0.419 -6.395 1 96.75 75 THR B N 1
ATOM 3424 C CA . THR B 1 75 ? 26.875 -1.777 -6.695 1 96.75 75 THR B CA 1
ATOM 3425 C C . THR B 1 75 ? 26.219 -2.418 -5.473 1 96.75 75 THR B C 1
ATOM 3427 O O . THR B 1 75 ? 26.359 -1.911 -4.359 1 96.75 75 THR B O 1
ATOM 3430 N N . ALA B 1 76 ? 25.5 -3.514 -5.691 1 97.38 76 ALA B N 1
ATOM 3431 C CA . ALA B 1 76 ? 24.906 -4.254 -4.586 1 97.38 76 ALA B CA 1
ATOM 3432 C C . ALA B 1 76 ? 25.969 -4.727 -3.6 1 97.38 76 ALA B C 1
ATOM 3434 O O . ALA B 1 76 ? 25.75 -4.719 -2.387 1 97.38 76 ALA B O 1
ATOM 3435 N N . GLU B 1 77 ? 27.078 -5.18 -4.094 1 97.44 77 GLU B N 1
ATOM 3436 C CA . GLU B 1 77 ? 28.172 -5.668 -3.268 1 97.44 77 GLU B CA 1
ATOM 3437 C C . GLU B 1 77 ? 28.734 -4.555 -2.381 1 97.44 77 GLU B C 1
ATOM 3439 O O . GLU B 1 77 ? 28.953 -4.758 -1.185 1 97.44 77 GLU B O 1
ATOM 3444 N N . ASP B 1 78 ? 28.953 -3.367 -2.965 1 96.94 78 ASP B N 1
ATOM 3445 C CA . ASP B 1 78 ? 29.438 -2.221 -2.207 1 96.94 78 ASP B CA 1
ATOM 3446 C C . ASP B 1 78 ? 28.469 -1.846 -1.089 1 96.94 78 ASP B C 1
ATOM 3448 O O . ASP B 1 78 ? 28.891 -1.599 0.045 1 96.94 78 ASP B O 1
ATOM 3452 N N . LEU B 1 79 ? 27.266 -1.781 -1.468 1 97.62 79 LEU B N 1
ATOM 3453 C CA . LEU B 1 79 ? 26.234 -1.386 -0.512 1 97.62 79 LEU B CA 1
ATOM 3454 C C . LEU B 1 79 ? 26.094 -2.418 0.602 1 97.62 79 LEU B C 1
ATOM 3456 O O . LEU B 1 79 ? 25.922 -2.061 1.769 1 97.62 79 LEU B O 1
ATOM 3460 N N . ALA B 1 80 ? 26.141 -3.691 0.252 1 97.44 80 ALA B N 1
ATOM 3461 C CA . ALA B 1 80 ? 26.031 -4.77 1.234 1 97.44 80 ALA B CA 1
ATOM 3462 C C . ALA B 1 80 ? 27.141 -4.668 2.277 1 97.44 80 ALA B C 1
ATOM 3464 O O . ALA B 1 80 ? 26.906 -4.863 3.471 1 97.44 80 ALA B O 1
ATOM 3465 N N . ALA B 1 81 ? 28.328 -4.434 1.856 1 96.69 81 ALA B N 1
ATOM 3466 C CA . ALA B 1 81 ? 29.469 -4.281 2.752 1 96.69 81 ALA B CA 1
ATOM 3467 C C . ALA B 1 81 ? 29.281 -3.08 3.678 1 96.69 81 ALA B C 1
ATOM 3469 O O . ALA B 1 81 ? 29.531 -3.172 4.883 1 96.69 81 ALA B O 1
ATOM 3470 N N . GLN B 1 82 ? 28.844 -1.996 3.141 1 96.38 82 GLN B N 1
ATOM 3471 C CA . GLN B 1 82 ? 28.672 -0.761 3.896 1 96.38 82 GLN B CA 1
ATOM 3472 C C . GLN B 1 82 ? 27.562 -0.906 4.934 1 96.38 82 GLN B C 1
ATOM 3474 O O . GLN B 1 82 ? 27.656 -0.362 6.035 1 96.38 82 GLN B O 1
ATOM 3479 N N . LEU B 1 83 ? 26.516 -1.618 4.574 1 96.81 83 LEU B N 1
ATOM 3480 C CA . LEU B 1 83 ? 25.312 -1.699 5.402 1 96.81 83 LEU B CA 1
ATOM 3481 C C . LEU B 1 83 ? 25.328 -2.961 6.262 1 96.81 83 LEU B C 1
ATOM 3483 O O . LEU B 1 83 ? 24.453 -3.16 7.098 1 96.81 83 LEU B O 1
ATOM 3487 N N . SER B 1 84 ? 26.281 -3.828 6.086 1 95.31 84 SER B N 1
ATOM 3488 C CA . SER B 1 84 ? 26.422 -5.09 6.812 1 95.31 84 SER B CA 1
ATOM 3489 C C . SER B 1 84 ? 25.188 -5.961 6.625 1 95.31 84 SER B C 1
ATOM 3491 O O . SER B 1 84 ? 24.578 -6.418 7.602 1 95.31 84 SER B O 1
ATOM 3493 N N . LEU B 1 85 ? 24.781 -6.152 5.402 1 96.56 85 LEU B N 1
ATOM 3494 C CA . LEU B 1 85 ? 23.688 -7.035 5 1 96.56 85 LEU B CA 1
ATOM 3495 C C . LEU B 1 85 ? 24.188 -8.086 4.008 1 96.56 85 LEU B C 1
ATOM 3497 O O . LEU B 1 85 ? 25.125 -7.84 3.25 1 96.56 85 LEU B O 1
ATOM 3501 N N . PRO B 1 86 ? 23.594 -9.273 4.074 1 95.75 86 PRO B N 1
ATOM 3502 C CA . PRO B 1 86 ? 23.906 -10.227 3.004 1 95.75 86 PRO B CA 1
ATOM 3503 C C . PRO B 1 86 ? 23.578 -9.68 1.617 1 95.75 86 PRO B C 1
ATOM 3505 O O . PRO B 1 86 ? 22.531 -9.047 1.439 1 95.75 86 PRO B O 1
ATOM 3508 N N . VAL B 1 87 ? 24.469 -9.891 0.681 1 96.12 87 VAL B N 1
ATOM 3509 C CA . VAL B 1 87 ? 24.328 -9.297 -0.646 1 96.12 87 VAL B CA 1
ATOM 3510 C C . VAL B 1 87 ? 23.047 -9.789 -1.307 1 96.12 87 VAL B C 1
ATOM 3512 O O . VAL B 1 87 ? 22.359 -9.023 -1.983 1 96.12 87 VAL B O 1
ATOM 3515 N N . ASP B 1 88 ? 22.656 -11.008 -1.104 1 93 88 ASP B N 1
ATOM 3516 C CA . ASP B 1 88 ? 21.484 -11.578 -1.758 1 93 88 ASP B CA 1
ATOM 3517 C C . ASP B 1 88 ? 20.203 -10.938 -1.241 1 93 88 ASP B C 1
ATOM 3519 O O . ASP B 1 88 ? 19.297 -10.633 -2.021 1 93 88 ASP B O 1
ATOM 3523 N N . SER B 1 89 ? 20.125 -10.789 0.056 1 94.38 89 SER B N 1
ATOM 3524 C CA . SER B 1 89 ? 18.938 -10.148 0.62 1 94.38 89 SER B CA 1
ATOM 3525 C C . SER B 1 89 ? 18.859 -8.68 0.225 1 94.38 89 SER B C 1
ATOM 3527 O O . SER B 1 89 ? 17.766 -8.156 -0.031 1 94.38 89 SER B O 1
ATOM 3529 N N . LEU B 1 90 ? 20 -8.047 0.188 1 96.75 90 LEU B N 1
ATOM 3530 C CA . LEU B 1 90 ? 20.016 -6.641 -0.205 1 96.75 90 LEU B CA 1
ATOM 3531 C C . LEU B 1 90 ? 19.578 -6.48 -1.66 1 96.75 90 LEU B C 1
ATOM 3533 O O . LEU B 1 90 ? 18.938 -5.5 -2.016 1 96.75 90 LEU B O 1
ATOM 3537 N N . ARG B 1 91 ? 19.953 -7.371 -2.482 1 95.19 91 ARG B N 1
ATOM 3538 C CA . ARG B 1 91 ? 19.547 -7.324 -3.885 1 95.19 91 ARG B CA 1
ATOM 3539 C C . ARG B 1 91 ? 18.031 -7.355 -4.016 1 95.19 91 ARG B C 1
ATOM 3541 O O . ARG B 1 91 ? 17.469 -6.707 -4.898 1 95.19 91 ARG B O 1
ATOM 3548 N N . VAL B 1 92 ? 17.375 -8.164 -3.189 1 94.75 92 VAL B N 1
ATOM 3549 C CA . VAL B 1 92 ? 15.922 -8.211 -3.178 1 94.75 92 VAL B CA 1
ATOM 3550 C C . VAL B 1 92 ? 15.359 -6.82 -2.893 1 94.75 92 VAL B C 1
ATOM 3552 O O . VAL B 1 92 ? 14.453 -6.355 -3.58 1 94.75 92 VAL B O 1
ATOM 3555 N N . LEU B 1 93 ? 15.922 -6.137 -1.908 1 97.62 93 LEU B N 1
ATOM 3556 C CA . LEU B 1 93 ? 15.484 -4.793 -1.551 1 97.62 93 LEU B CA 1
ATOM 3557 C C . LEU B 1 93 ? 15.766 -3.811 -2.684 1 97.62 93 LEU B C 1
ATOM 3559 O O . LEU B 1 93 ? 14.898 -3.014 -3.049 1 97.62 93 LEU B O 1
ATOM 3563 N N . LEU B 1 94 ? 16.984 -3.881 -3.227 1 97.75 94 LEU B N 1
ATOM 3564 C CA . LEU B 1 94 ? 17.406 -2.936 -4.258 1 97.75 94 LEU B CA 1
ATOM 3565 C C . LEU B 1 94 ? 16.562 -3.092 -5.516 1 97.75 94 LEU B C 1
ATOM 3567 O O . LEU B 1 94 ? 16.109 -2.1 -6.094 1 97.75 94 LEU B O 1
ATOM 3571 N N . ASP B 1 95 ? 16.297 -4.289 -5.906 1 94.62 95 ASP B N 1
ATOM 3572 C CA . ASP B 1 95 ? 15.469 -4.543 -7.082 1 94.62 95 ASP B CA 1
ATOM 3573 C C . ASP B 1 95 ? 14.031 -4.094 -6.848 1 94.62 95 ASP B C 1
ATOM 3575 O O . ASP B 1 95 ? 13.391 -3.555 -7.75 1 94.62 95 ASP B O 1
ATOM 3579 N N . GLY B 1 96 ? 13.539 -4.406 -5.66 1 96.31 96 GLY B N 1
ATOM 3580 C CA . GLY B 1 96 ? 12.227 -3.889 -5.305 1 96.31 96 GLY B CA 1
ATOM 3581 C C . GLY B 1 96 ? 12.156 -2.375 -5.344 1 96.31 96 GLY B C 1
ATOM 3582 O O . GLY B 1 96 ? 11.172 -1.81 -5.836 1 96.31 96 GLY B O 1
ATOM 3583 N N . ALA B 1 97 ? 13.188 -1.694 -4.844 1 97.75 97 ALA B N 1
ATOM 3584 C CA . ALA B 1 97 ? 13.25 -0.235 -4.836 1 97.75 97 ALA B CA 1
ATOM 3585 C C . ALA B 1 97 ? 13.289 0.322 -6.254 1 97.75 97 ALA B C 1
ATOM 3587 O O . ALA B 1 97 ? 12.711 1.376 -6.531 1 97.75 97 ALA B O 1
ATOM 3588 N N . VAL B 1 98 ? 13.961 -0.347 -7.16 1 95.5 98 VAL B N 1
ATOM 3589 C CA . VAL B 1 98 ? 14 0.055 -8.562 1 95.5 98 VAL B CA 1
ATOM 3590 C C . VAL B 1 98 ? 12.609 -0.084 -9.18 1 95.5 98 VAL B C 1
ATOM 3592 O O . VAL B 1 98 ? 12.141 0.814 -9.883 1 95.5 98 VAL B O 1
ATOM 3595 N N . ALA B 1 99 ? 11.977 -1.205 -8.883 1 93.88 99 ALA B N 1
ATOM 3596 C CA . ALA B 1 99 ? 10.641 -1.47 -9.414 1 93.88 99 ALA B CA 1
ATOM 3597 C C . ALA B 1 99 ? 9.656 -0.389 -8.977 1 93.88 99 ALA B C 1
ATOM 3599 O O . ALA B 1 99 ? 8.727 -0.059 -9.711 1 93.88 99 ALA B O 1
ATOM 3600 N N . LEU B 1 100 ? 9.883 0.201 -7.812 1 95.31 100 LEU B N 1
ATOM 3601 C CA . LEU B 1 100 ? 9 1.217 -7.258 1 95.31 100 LEU B CA 1
ATOM 3602 C C . LEU B 1 100 ? 9.484 2.617 -7.605 1 95.31 100 LEU B C 1
ATOM 3604 O O . LEU B 1 100 ? 8.977 3.607 -7.074 1 95.31 100 LEU B O 1
ATOM 3608 N N . ARG B 1 101 ? 10.57 2.758 -8.367 1 94.19 101 ARG B N 1
ATOM 3609 C CA . ARG B 1 101 ? 11.141 4.008 -8.859 1 94.19 101 ARG B CA 1
ATOM 3610 C C . ARG B 1 101 ? 11.789 4.801 -7.73 1 94.19 101 ARG B C 1
ATOM 3612 O O . ARG B 1 101 ? 11.93 6.023 -7.824 1 94.19 101 ARG B O 1
ATOM 3619 N N . LEU B 1 102 ? 12.047 4.129 -6.656 1 96.38 102 LEU B N 1
ATOM 3620 C CA . LEU B 1 102 ? 12.812 4.73 -5.57 1 96.38 102 LEU B CA 1
ATOM 3621 C C . LEU B 1 102 ? 14.297 4.816 -5.93 1 96.38 102 LEU B C 1
ATOM 3623 O O . LEU B 1 102 ? 14.969 5.785 -5.578 1 96.38 102 LEU B O 1
ATOM 3627 N N . LEU B 1 103 ? 14.734 3.779 -6.551 1 96.25 103 LEU B N 1
ATOM 3628 C CA . LEU B 1 103 ? 16.078 3.721 -7.109 1 96.25 103 LEU B CA 1
ATOM 3629 C C . LEU B 1 103 ? 16.031 3.508 -8.617 1 96.25 103 LEU B C 1
ATOM 3631 O O . LEU B 1 103 ? 14.961 3.283 -9.188 1 96.25 103 LEU B O 1
ATOM 3635 N N . GLN B 1 104 ? 17.125 3.623 -9.234 1 94.94 104 GLN B N 1
ATOM 3636 C CA . GLN B 1 104 ? 17.25 3.4 -10.672 1 94.94 104 GLN B CA 1
ATOM 3637 C C . GLN B 1 104 ? 18.609 2.773 -11.008 1 94.94 104 GLN B C 1
ATOM 3639 O O . GLN B 1 104 ? 19.641 3.176 -10.469 1 94.94 104 GLN B O 1
ATOM 3644 N N . MET B 1 105 ? 18.531 1.773 -11.867 1 92.25 105 MET B N 1
ATOM 3645 C CA . MET B 1 105 ? 19.766 1.133 -12.312 1 92.25 105 MET B CA 1
ATOM 3646 C C . MET B 1 105 ? 20.594 2.096 -13.148 1 92.25 105 MET B C 1
ATOM 3648 O O . MET B 1 105 ? 20.078 2.816 -13.992 1 92.25 105 MET B O 1
ATOM 3652 N N . ARG B 1 106 ? 21.906 2.115 -12.859 1 92.5 106 ARG B N 1
ATOM 3653 C CA . ARG B 1 106 ? 22.891 2.896 -13.594 1 92.5 106 ARG B CA 1
ATOM 3654 C C . ARG B 1 106 ? 23.875 1.987 -14.32 1 92.5 106 ARG B C 1
ATOM 3656 O O . ARG B 1 106 ? 23.766 0.762 -14.258 1 92.5 106 ARG B O 1
ATOM 3663 N N . SER B 1 107 ? 24.781 2.641 -15.109 1 89.88 107 SER B N 1
ATOM 3664 C CA . SER B 1 107 ? 25.797 1.874 -15.805 1 89.88 107 SER B CA 1
ATOM 3665 C C . SER B 1 107 ? 26.641 1.068 -14.82 1 89.88 107 SER B C 1
ATOM 3667 O O . SER B 1 107 ? 26.859 1.493 -13.688 1 89.88 107 SER B O 1
ATOM 3669 N N . GLY B 1 108 ? 27.062 -0.151 -15.266 1 90.56 108 GLY B N 1
ATOM 3670 C CA . GLY B 1 108 ? 27.922 -0.988 -14.445 1 90.56 108 GLY B CA 1
ATOM 3671 C C . GLY B 1 108 ? 27.188 -1.677 -13.312 1 90.56 108 GLY B C 1
ATOM 3672 O O . GLY B 1 108 ? 27.75 -1.897 -12.242 1 90.56 108 GLY B O 1
ATOM 3673 N N . HIS B 1 109 ? 25.922 -1.844 -13.453 1 91.94 109 HIS B N 1
ATOM 3674 C CA . HIS B 1 109 ? 25.062 -2.516 -12.477 1 91.94 109 HIS B CA 1
ATOM 3675 C C . HIS B 1 109 ? 25.062 -1.776 -11.141 1 91.94 109 HIS B C 1
ATOM 3677 O O . HIS B 1 109 ? 25.109 -2.402 -10.078 1 91.94 109 HIS B O 1
ATOM 3683 N N . ARG B 1 110 ? 25.203 -0.553 -11.219 1 95.12 110 ARG B N 1
ATOM 3684 C CA . ARG B 1 110 ? 25.141 0.283 -10.023 1 95.12 110 ARG B CA 1
ATOM 3685 C C . ARG B 1 110 ? 23.734 0.817 -9.805 1 95.12 110 ARG B C 1
ATOM 3687 O O . ARG B 1 110 ? 22.922 0.845 -10.727 1 95.12 110 ARG B O 1
ATOM 3694 N N . TYR B 1 111 ? 23.484 1.118 -8.57 1 96.19 111 TYR B N 1
ATOM 3695 C CA . TYR B 1 111 ? 22.188 1.681 -8.203 1 96.19 111 TYR B CA 1
ATOM 3696 C C . TYR B 1 111 ? 22.312 3.162 -7.867 1 96.19 111 TYR B C 1
ATOM 3698 O O . TYR B 1 111 ? 23.234 3.568 -7.156 1 96.19 111 TYR B O 1
ATOM 3706 N N . GLY B 1 112 ? 21.469 4.008 -8.453 1 95.06 112 GLY B N 1
ATOM 3707 C CA . GLY B 1 112 ? 21.328 5.422 -8.141 1 95.06 112 GLY B CA 1
ATOM 3708 C C . GLY B 1 112 ? 19.922 5.812 -7.754 1 95.06 112 GLY B C 1
ATOM 3709 O O . GLY B 1 112 ? 19.047 4.953 -7.613 1 95.06 112 GLY B O 1
ATOM 3710 N N . LEU B 1 113 ? 19.703 7.133 -7.543 1 93.12 113 LEU B N 1
ATOM 3711 C CA . LEU B 1 113 ? 18.375 7.605 -7.156 1 93.12 113 LEU B CA 1
ATOM 3712 C C . LEU B 1 113 ? 17.391 7.457 -8.312 1 93.12 113 LEU B C 1
ATOM 3714 O O . LEU B 1 113 ? 17.719 7.762 -9.461 1 93.12 113 LEU B O 1
ATOM 3718 N N . GLY B 1 114 ? 16.281 6.871 -8 1 92.56 114 GLY B N 1
ATOM 3719 C CA . GLY B 1 114 ? 15.164 6.965 -8.922 1 92.56 114 GLY B CA 1
ATOM 3720 C C . GLY B 1 114 ? 14.391 8.266 -8.797 1 92.56 114 GLY B C 1
ATOM 3721 O O . GLY B 1 114 ? 14.727 9.117 -7.969 1 92.56 114 GLY B O 1
ATOM 3722 N N . GLN B 1 115 ? 13.414 8.453 -9.625 1 87.62 115 GLN B N 1
ATOM 3723 C CA . GLN B 1 115 ? 12.633 9.688 -9.625 1 87.62 115 GLN B CA 1
ATOM 3724 C C . GLN B 1 115 ? 11.945 9.898 -8.281 1 87.62 115 GLN B C 1
ATOM 3726 O O . GLN B 1 115 ? 12.055 10.977 -7.688 1 87.62 115 GLN B O 1
ATOM 3731 N N . LEU B 1 116 ? 11.242 8.914 -7.82 1 89.94 116 LEU B N 1
ATOM 3732 C CA . LEU B 1 116 ? 10.523 9.031 -6.555 1 89.94 116 LEU B CA 1
ATOM 3733 C C . LEU B 1 116 ? 11.5 9.148 -5.387 1 89.94 116 LEU B C 1
ATOM 3735 O O . LEU B 1 116 ? 11.234 9.883 -4.426 1 89.94 116 LEU B O 1
ATOM 3739 N N . GLY B 1 117 ? 12.578 8.391 -5.457 1 92.06 117 GLY B N 1
ATOM 3740 C CA . GLY B 1 117 ? 13.602 8.5 -4.43 1 92.06 117 GLY B CA 1
ATOM 3741 C C . GLY B 1 117 ? 14.164 9.906 -4.301 1 92.06 117 GLY B C 1
ATOM 3742 O O . GLY B 1 117 ? 14.391 10.391 -3.189 1 92.06 117 GLY B O 1
ATOM 3743 N N . ALA B 1 118 ? 14.383 10.531 -5.383 1 89.19 118 ALA B N 1
ATOM 3744 C CA . ALA B 1 118 ? 14.898 11.898 -5.395 1 89.19 118 ALA B CA 1
ATOM 3745 C C . ALA B 1 118 ? 13.891 12.867 -4.773 1 89.19 118 ALA B C 1
ATOM 3747 O O . ALA B 1 118 ? 14.273 13.758 -4.012 1 89.19 118 ALA B O 1
ATOM 3748 N N . GLU B 1 119 ? 12.68 12.695 -5.102 1 83.81 119 GLU B N 1
ATOM 3749 C CA . GLU B 1 119 ? 11.625 13.539 -4.535 1 83.81 119 GLU B CA 1
ATOM 3750 C C . GLU B 1 119 ? 11.531 13.367 -3.023 1 83.81 119 GLU B C 1
ATOM 3752 O O . GLU B 1 119 ? 11.391 14.344 -2.289 1 83.81 119 GLU B O 1
ATOM 3757 N N . LEU B 1 120 ? 11.578 12.156 -2.598 1 88.25 120 LEU B N 1
ATOM 3758 C CA . LEU B 1 120 ? 11.484 11.859 -1.173 1 88.25 120 LEU B CA 1
ATOM 3759 C C . LEU B 1 120 ? 12.688 12.422 -0.423 1 88.25 120 LEU B C 1
ATOM 3761 O O . LEU B 1 120 ? 12.539 12.977 0.67 1 88.25 120 LEU B O 1
ATOM 3765 N N . ARG B 1 121 ? 13.859 12.242 -1.032 1 87.62 121 ARG B N 1
ATOM 3766 C CA . ARG B 1 121 ? 15.062 12.766 -0.404 1 87.62 121 ARG B CA 1
ATOM 3767 C C . ARG B 1 121 ? 14.953 14.273 -0.179 1 87.62 121 ARG B C 1
ATOM 3769 O O . ARG B 1 121 ? 15.461 14.797 0.816 1 87.62 121 ARG B O 1
ATOM 3776 N N . GLY B 1 122 ? 14.242 14.922 -1.062 1 81.69 122 GLY B N 1
ATOM 3777 C CA . GLY B 1 122 ? 14.055 16.359 -0.959 1 81.69 122 GLY B CA 1
ATOM 3778 C C . GLY B 1 122 ? 12.977 16.75 0.031 1 81.69 122 GLY B C 1
ATOM 3779 O O . GLY B 1 122 ? 12.75 17.938 0.279 1 81.69 122 GLY B O 1
ATOM 3780 N N . ASN B 1 123 ? 12.312 15.758 0.618 1 81.75 123 ASN B N 1
ATOM 3781 C CA . ASN B 1 123 ? 11.234 16.016 1.559 1 81.75 123 ASN B CA 1
ATOM 3782 C C . ASN B 1 123 ? 11.453 15.297 2.885 1 81.75 123 ASN B C 1
ATOM 3784 O O . ASN B 1 123 ? 10.781 14.297 3.174 1 81.75 123 ASN B O 1
ATOM 3788 N N . PRO B 1 124 ? 12.242 15.891 3.725 1 82.5 124 PRO B N 1
ATOM 3789 C CA . PRO B 1 124 ? 12.578 15.242 4.988 1 82.5 124 PRO B CA 1
ATOM 3790 C C . PRO B 1 124 ? 11.359 14.977 5.867 1 82.5 124 PRO B C 1
ATOM 3792 O O . PRO B 1 124 ? 11.344 14.016 6.637 1 82.5 124 PRO B O 1
ATOM 3795 N N . GLY B 1 125 ? 10.336 15.805 5.742 1 80.31 125 GLY B N 1
ATOM 3796 C CA . GLY B 1 125 ? 9.109 15.586 6.5 1 80.31 125 GLY B CA 1
ATOM 3797 C C . GLY B 1 125 ? 8.43 14.273 6.168 1 80.31 125 GLY B C 1
ATOM 3798 O O . GLY B 1 125 ? 7.965 13.562 7.062 1 80.31 125 GLY B O 1
ATOM 3799 N N . VAL B 1 126 ? 8.398 13.953 4.914 1 85 126 VAL B N 1
ATOM 3800 C CA . VAL B 1 126 ? 7.781 12.703 4.48 1 85 126 VAL B CA 1
ATOM 3801 C C . VAL B 1 126 ? 8.625 11.516 4.953 1 85 126 VAL B C 1
ATOM 3803 O O . VAL B 1 126 ? 8.078 10.5 5.387 1 85 126 VAL B O 1
ATOM 3806 N N . LEU B 1 127 ? 9.945 11.656 4.898 1 89.25 127 LEU B N 1
ATOM 3807 C CA . LEU B 1 127 ? 10.828 10.594 5.352 1 89.25 127 LEU B CA 1
ATOM 3808 C C . LEU B 1 127 ? 10.641 10.32 6.84 1 89.25 127 LEU B C 1
ATOM 3810 O O . LEU B 1 127 ? 10.648 9.172 7.273 1 89.25 127 LEU B O 1
ATOM 3814 N N . ALA B 1 128 ? 10.477 11.383 7.586 1 86.25 128 ALA B N 1
ATOM 3815 C CA . ALA B 1 128 ? 10.242 11.242 9.023 1 86.25 128 ALA B CA 1
ATOM 3816 C C . ALA B 1 128 ? 8.922 10.531 9.297 1 86.25 128 ALA B C 1
ATOM 3818 O O . ALA B 1 128 ? 8.812 9.734 10.227 1 86.25 128 ALA B O 1
ATOM 3819 N N . LEU B 1 129 ? 7.945 10.867 8.531 1 86.19 129 LEU B N 1
ATOM 3820 C CA . LEU B 1 129 ? 6.645 10.219 8.664 1 86.19 129 LEU B CA 1
ATOM 3821 C C . LEU B 1 129 ? 6.742 8.727 8.383 1 86.19 129 LEU B C 1
ATOM 3823 O O . LEU B 1 129 ? 6.16 7.914 9.102 1 86.19 129 LEU B O 1
ATOM 3827 N N . VAL B 1 130 ? 7.441 8.359 7.344 1 92.5 130 VAL B N 1
ATOM 3828 C CA . VAL B 1 130 ? 7.637 6.961 6.98 1 92.5 130 VAL B CA 1
ATOM 3829 C C . VAL B 1 130 ? 8.289 6.211 8.141 1 92.5 130 VAL B C 1
ATOM 3831 O O . VAL B 1 130 ? 7.855 5.113 8.5 1 92.5 130 VAL B O 1
ATOM 3834 N N . ALA B 1 131 ? 9.289 6.785 8.734 1 89.19 131 ALA B N 1
ATOM 3835 C CA . ALA B 1 131 ? 9.969 6.172 9.867 1 89.19 131 ALA B CA 1
ATOM 3836 C C . ALA B 1 131 ? 9.023 6 11.055 1 89.19 131 ALA B C 1
ATOM 3838 O O . ALA B 1 131 ? 9.125 5.02 11.797 1 89.19 131 ALA B O 1
ATOM 3839 N N . HIS B 1 132 ? 8.102 6.91 11.172 1 87.19 132 HIS B N 1
ATOM 3840 C CA . HIS B 1 132 ? 7.152 6.91 12.281 1 87.19 132 HIS B CA 1
ATOM 3841 C C . HIS B 1 132 ? 6.055 5.875 12.062 1 87.19 132 HIS B C 1
ATOM 3843 O O . HIS B 1 132 ? 5.375 5.477 13.008 1 87.19 132 HIS B O 1
ATOM 3849 N N . HIS B 1 133 ? 5.867 5.422 10.922 1 92.62 133 HIS B N 1
ATOM 3850 C CA . HIS B 1 133 ? 4.766 4.543 10.547 1 92.62 133 HIS B CA 1
ATOM 3851 C C . HIS B 1 133 ? 4.941 3.154 11.156 1 92.62 133 HIS B C 1
ATOM 3853 O O . HIS B 1 133 ? 4 2.357 11.18 1 92.62 133 HIS B O 1
ATOM 3859 N N . ALA B 1 134 ? 6.113 2.895 11.75 1 90.56 134 ALA B N 1
ATOM 3860 C CA . ALA B 1 134 ? 6.359 1.565 12.305 1 90.56 134 ALA B CA 1
ATOM 3861 C C . ALA B 1 134 ? 5.34 1.227 13.383 1 90.56 134 ALA B C 1
ATOM 3863 O O . ALA B 1 134 ? 4.871 0.089 13.469 1 90.56 134 ALA B O 1
ATOM 3864 N N . MET B 1 135 ? 4.934 2.193 14.188 1 90.06 135 MET B N 1
ATOM 3865 C CA . MET B 1 135 ? 3.971 1.979 15.266 1 90.06 135 MET B CA 1
ATOM 3866 C C . MET B 1 135 ? 2.578 1.705 14.711 1 90.06 135 MET B C 1
ATOM 3868 O O . MET B 1 135 ? 1.899 0.776 15.148 1 90.06 135 MET B O 1
ATOM 3872 N N . LEU B 1 136 ? 2.199 2.529 13.766 1 93.81 136 LEU B N 1
ATOM 3873 C CA . LEU B 1 136 ? 0.896 2.324 13.141 1 93.81 136 LEU B CA 1
ATOM 3874 C C . LEU B 1 136 ? 0.843 0.982 12.422 1 93.81 136 LEU B C 1
ATOM 3876 O O . LEU B 1 136 ? -0.194 0.314 12.414 1 93.81 136 LEU B O 1
ATOM 3880 N N . TYR B 1 137 ? 1.952 0.607 11.742 1 96.56 137 TYR B N 1
ATOM 3881 C CA . TYR B 1 137 ? 2.041 -0.681 11.062 1 96.56 137 TYR B CA 1
ATOM 3882 C C . TYR B 1 137 ? 1.756 -1.826 12.023 1 96.56 137 TYR B C 1
ATOM 3884 O O . TYR B 1 137 ? 0.977 -2.73 11.711 1 96.56 137 TYR B O 1
ATOM 3892 N N . ARG B 1 138 ? 2.307 -1.771 13.219 1 94.5 138 ARG B N 1
ATOM 3893 C CA . ARG B 1 138 ? 2.109 -2.82 14.211 1 94.5 138 ARG B CA 1
ATOM 3894 C C . ARG B 1 138 ? 0.69 -2.789 14.766 1 94.5 138 ARG B C 1
ATOM 3896 O O . ARG B 1 138 ? 0.084 -3.838 15 1 94.5 138 ARG B O 1
ATOM 3903 N N . ASP B 1 139 ? 0.145 -1.604 14.984 1 94.88 139 ASP B N 1
ATOM 3904 C CA . ASP B 1 139 ? -1.223 -1.469 15.477 1 94.88 139 ASP B CA 1
ATOM 3905 C C . ASP B 1 139 ? -2.223 -2.072 14.492 1 94.88 139 ASP B C 1
ATOM 3907 O O . ASP B 1 139 ? -3.268 -2.584 14.898 1 94.88 139 ASP B O 1
ATOM 3911 N N . LEU B 1 140 ? -1.861 -2.051 13.195 1 96.75 140 LEU B N 1
ATOM 3912 C CA . LEU B 1 140 ? -2.785 -2.477 12.156 1 96.75 140 LEU B CA 1
ATOM 3913 C C . LEU B 1 140 ? -2.559 -3.939 11.789 1 96.75 140 LEU B C 1
ATOM 3915 O O . LEU B 1 140 ? -3.146 -4.441 10.828 1 96.75 140 LEU B O 1
ATOM 3919 N N . ALA B 1 141 ? -1.695 -4.629 12.539 1 95.31 141 ALA B N 1
ATOM 3920 C CA . ALA B 1 141 ? -1.461 -6.047 12.273 1 95.31 141 ALA B CA 1
ATOM 3921 C C . ALA B 1 141 ? -2.764 -6.84 12.336 1 95.31 141 ALA B C 1
ATOM 3923 O O . ALA B 1 141 ? -2.93 -7.832 11.625 1 95.31 141 ALA B O 1
ATOM 3924 N N . ASP B 1 142 ? -3.643 -6.449 13.188 1 94.88 142 ASP B N 1
ATOM 3925 C CA . ASP B 1 142 ? -5.016 -6.941 13.281 1 94.88 142 ASP B CA 1
ATOM 3926 C C . ASP B 1 142 ? -6.016 -5.789 13.25 1 94.88 142 ASP B C 1
ATOM 3928 O O . ASP B 1 142 ? -6.484 -5.34 14.297 1 94.88 142 ASP B O 1
ATOM 3932 N N . PRO B 1 143 ? -6.359 -5.391 12.039 1 95.75 143 PRO B N 1
ATOM 3933 C CA . PRO B 1 143 ? -7.188 -4.191 11.914 1 95.75 143 PRO B CA 1
ATOM 3934 C C . PRO B 1 143 ? -8.578 -4.367 12.531 1 95.75 143 PRO B C 1
ATOM 3936 O O . PRO B 1 143 ? -9.164 -3.398 13.016 1 95.75 143 PRO B O 1
ATOM 3939 N N . VAL B 1 144 ? -9.117 -5.551 12.531 1 96.06 144 VAL B N 1
ATOM 3940 C CA . VAL B 1 144 ? -10.438 -5.793 13.102 1 96.06 144 VAL B CA 1
ATOM 3941 C C . VAL B 1 144 ? -10.375 -5.656 14.625 1 96.06 144 VAL B C 1
ATOM 3943 O O . VAL B 1 144 ? -11.281 -5.094 15.242 1 96.06 144 VAL B O 1
ATOM 3946 N N . ALA B 1 145 ? -9.328 -6.18 15.219 1 94.56 145 ALA B N 1
ATOM 3947 C CA . ALA B 1 145 ? -9.148 -6.02 16.656 1 94.56 145 ALA B CA 1
ATOM 3948 C C . ALA B 1 145 ? -9.031 -4.547 17.031 1 94.56 145 ALA B C 1
ATOM 3950 O O . ALA B 1 145 ? -9.555 -4.121 18.078 1 94.56 145 ALA B O 1
ATOM 3951 N N . LEU B 1 146 ? -8.312 -3.781 16.25 1 94.25 146 LEU B N 1
ATOM 3952 C CA . LEU B 1 146 ? -8.18 -2.348 16.484 1 94.25 146 LEU B CA 1
ATOM 3953 C C . LEU B 1 146 ? -9.547 -1.671 16.484 1 94.25 146 LEU B C 1
ATOM 3955 O O . LEU B 1 146 ? -9.82 -0.808 17.312 1 94.25 146 LEU B O 1
ATOM 3959 N N . LEU B 1 147 ? -10.383 -2.082 15.523 1 94.69 147 LEU B N 1
ATOM 3960 C CA . LEU B 1 147 ? -11.703 -1.471 15.367 1 94.69 147 LEU B CA 1
ATOM 3961 C C . LEU B 1 147 ? -12.641 -1.904 16.5 1 94.69 147 LEU B C 1
ATOM 3963 O O . LEU B 1 147 ? -13.594 -1.197 16.812 1 94.69 147 LEU B O 1
ATOM 3967 N N . ARG B 1 148 ? -12.406 -3.053 17.031 1 94.06 148 ARG B N 1
ATOM 3968 C CA . ARG B 1 148 ? -13.242 -3.582 18.109 1 94.06 148 ARG B CA 1
ATOM 3969 C C . ARG B 1 148 ? -12.852 -2.977 19.453 1 94.06 148 ARG B C 1
ATOM 3971 O O . ARG B 1 148 ? -13.711 -2.795 20.328 1 94.06 148 ARG B O 1
ATOM 3978 N N . ALA B 1 149 ? -11.625 -2.652 19.641 1 90.38 149 ALA B N 1
ATOM 3979 C CA . ALA B 1 149 ? -11.102 -2.117 20.891 1 90.38 149 ALA B CA 1
ATOM 3980 C C . ALA B 1 149 ? -11.5 -0.654 21.078 1 90.38 149 ALA B C 1
ATOM 3982 O O . ALA B 1 149 ? -11.852 0.024 20.109 1 90.38 149 ALA B O 1
ATOM 3983 N N . PRO B 1 150 ? -11.461 -0.312 22.312 1 86.75 150 PRO B N 1
ATOM 3984 C CA . PRO B 1 150 ? -11.672 1.122 22.531 1 86.75 150 PRO B CA 1
ATOM 3985 C C . PRO B 1 150 ? -10.656 1.984 21.781 1 86.75 150 PRO B C 1
ATOM 3987 O O . PRO B 1 150 ? -9.484 1.62 21.688 1 86.75 150 PRO B O 1
ATOM 3990 N N . ARG B 1 151 ? -11.164 2.992 21.359 1 85.31 151 ARG B N 1
ATOM 3991 C CA . ARG B 1 151 ? -10.328 3.908 20.594 1 85.31 151 ARG B CA 1
ATOM 3992 C C . ARG B 1 151 ? -9.078 4.293 21.391 1 85.31 151 ARG B C 1
ATOM 3994 O O . ARG B 1 151 ? -9.164 4.594 22.578 1 85.31 151 ARG B O 1
ATOM 4001 N N . GLY B 1 152 ? -7.898 4.266 20.734 1 79.12 152 GLY B N 1
ATOM 4002 C CA . GLY B 1 152 ? -6.664 4.75 21.328 1 79.12 152 GLY B CA 1
ATOM 4003 C C . GLY B 1 152 ? -5.934 3.695 22.125 1 79.12 152 GLY B C 1
ATOM 4004 O O . GLY B 1 152 ? -5.062 4.016 22.938 1 79.12 152 GLY B O 1
ATOM 4005 N N . GLY B 1 153 ? -6.148 2.504 22.109 1 77.81 153 GLY B N 1
ATOM 4006 C CA . GLY B 1 153 ? -5.523 1.463 22.906 1 77.81 153 GLY B CA 1
ATOM 4007 C C . GLY B 1 153 ? -4.273 0.89 22.266 1 77.81 153 GLY B C 1
ATOM 4008 O O . GLY B 1 153 ? -3.609 0.03 22.844 1 77.81 153 GLY B O 1
ATOM 4009 N N . GLY B 1 154 ? -3.697 1.42 21.312 1 87 154 GLY B N 1
ATOM 4010 C CA . GLY B 1 154 ? -2.553 0.858 20.609 1 87 154 GLY B CA 1
ATOM 4011 C C . GLY B 1 154 ? -1.263 1.613 20.875 1 87 154 GLY B C 1
ATOM 4012 O O . GLY B 1 154 ? -1.212 2.479 21.75 1 87 154 GLY B O 1
ATOM 4013 N N . GLU B 1 155 ? -0.175 1.159 20.266 1 87.44 155 GLU B N 1
ATOM 4014 C CA . GLU B 1 155 ? 1.15 1.748 20.438 1 87.44 155 GLU B CA 1
ATOM 4015 C C . GLU B 1 155 ? 1.158 3.215 20.016 1 87.44 155 GLU B C 1
ATOM 4017 O O . GLU B 1 155 ? 1.785 4.051 20.672 1 87.44 155 GLU B O 1
ATOM 4022 N N . LEU B 1 156 ? 0.454 3.488 18.953 1 86.25 156 LEU B N 1
ATOM 4023 C CA . LEU B 1 156 ? 0.431 4.855 18.453 1 86.25 156 LEU B CA 1
ATOM 4024 C C . LEU B 1 156 ? -0.252 5.793 19.453 1 86.25 156 LEU B C 1
ATOM 4026 O O . LEU B 1 156 ? 0.212 6.91 19.672 1 86.25 156 LEU B O 1
ATOM 4030 N N . ALA B 1 157 ? -1.327 5.359 20 1 85.56 157 ALA B N 1
ATOM 4031 C CA . ALA B 1 157 ? -2.045 6.152 20.984 1 85.56 157 ALA B CA 1
ATOM 4032 C C . ALA B 1 157 ? -1.178 6.406 22.219 1 85.56 157 ALA B C 1
ATOM 4034 O O . ALA B 1 157 ? -1.167 7.512 22.766 1 85.56 157 ALA B O 1
ATOM 4035 N N . ALA B 1 158 ? -0.528 5.387 22.688 1 80.5 158 ALA B N 1
ATOM 4036 C CA . ALA B 1 158 ? 0.363 5.523 23.828 1 80.5 158 ALA B CA 1
ATOM 4037 C C . ALA B 1 158 ? 1.47 6.535 23.562 1 80.5 158 ALA B C 1
ATOM 4039 O O . ALA B 1 158 ? 1.819 7.336 24.422 1 80.5 158 ALA B O 1
ATOM 4040 N N . TYR B 1 159 ? 1.93 6.52 22.406 1 78.12 159 TYR B N 1
ATOM 4041 C CA . TYR B 1 159 ? 2.969 7.453 21.969 1 78.12 159 TYR B CA 1
ATOM 4042 C C . TYR B 1 159 ? 2.465 8.891 22.016 1 78.12 159 TYR B C 1
ATOM 4044 O O . TYR B 1 159 ? 3.111 9.766 22.594 1 78.12 159 TYR B O 1
ATOM 4052 N N . TRP B 1 160 ? 1.358 9.102 21.5 1 76.88 160 TRP B N 1
ATOM 4053 C CA . TRP B 1 160 ? 0.833 10.453 21.391 1 76.88 160 TRP B CA 1
ATOM 4054 C C . TRP B 1 160 ? 0.358 10.961 22.75 1 76.88 160 TRP B C 1
ATOM 4056 O O . TRP B 1 160 ? 0.501 12.148 23.062 1 76.88 160 TRP B O 1
ATOM 4066 N N . ALA B 1 161 ? -0.222 10.117 23.516 1 71.56 161 ALA B N 1
ATOM 4067 C CA . ALA B 1 161 ? -0.586 10.492 24.875 1 71.56 161 ALA B CA 1
ATOM 4068 C C . ALA B 1 161 ? 0.638 10.945 25.672 1 71.56 161 ALA B C 1
ATOM 4070 O O . ALA B 1 161 ? 0.565 11.906 26.453 1 71.56 161 ALA B O 1
ATOM 4071 N N . TYR B 1 162 ? 1.597 10.266 25.375 1 65.44 162 TYR B N 1
ATOM 4072 C CA . TYR B 1 162 ? 2.857 10.57 26.031 1 65.44 162 TYR B CA 1
ATOM 4073 C C . TYR B 1 162 ? 3.391 11.93 25.594 1 65.44 162 TYR B C 1
ATOM 4075 O O . TYR B 1 162 ? 3.717 12.773 26.438 1 65.44 162 TYR B O 1
ATOM 4083 N N . VAL B 1 163 ? 3.379 12.188 24.391 1 67 163 VAL B N 1
ATOM 4084 C CA . VAL B 1 163 ? 3.992 13.398 23.844 1 67 163 VAL B CA 1
ATOM 4085 C C . VAL B 1 163 ? 3.117 14.609 24.156 1 67 163 VAL B C 1
ATOM 4087 O O . VAL B 1 163 ? 3.623 15.719 24.344 1 67 163 VAL B O 1
ATOM 4090 N N . ARG B 1 164 ? 1.791 14.344 24.375 1 69.44 164 ARG B N 1
ATOM 4091 C CA . ARG B 1 164 ? 0.866 15.438 24.641 1 69.44 164 ARG B CA 1
ATOM 4092 C C . ARG B 1 164 ? 0.781 15.711 26.141 1 69.44 164 ARG B C 1
ATOM 4094 O O . ARG B 1 164 ? 0.027 16.594 26.578 1 69.44 164 ARG B O 1
ATOM 4101 N N . GLY B 1 165 ? 1.68 15.078 26.844 1 61.94 165 GLY B N 1
ATOM 4102 C CA . GLY B 1 165 ? 1.785 15.352 28.266 1 61.94 165 GLY B CA 1
ATOM 4103 C C . GLY B 1 165 ? 0.6 14.836 29.062 1 61.94 165 GLY B C 1
ATOM 4104 O O . GLY B 1 165 ? 0.324 15.32 30.156 1 61.94 165 GLY B O 1
ATOM 4105 N N . GLU B 1 166 ? -0.278 14.094 28.406 1 58.25 166 GLU B N 1
ATOM 4106 C CA . GLU B 1 166 ? -1.456 13.578 29.094 1 58.25 166 GLU B CA 1
ATOM 4107 C C . GLU B 1 166 ? -1.071 12.523 30.125 1 58.25 166 GLU B C 1
ATOM 4109 O O . GLU B 1 166 ? -1.873 12.172 31 1 58.25 166 GLU B O 1
ATOM 4114 N N . ARG B 1 167 ? 0.104 12.008 29.922 1 56.5 167 ARG B N 1
ATOM 4115 C CA . ARG B 1 167 ? 0.6 11.109 30.953 1 56.5 167 ARG B CA 1
ATOM 4116 C C . ARG B 1 167 ? 1.767 11.742 31.719 1 56.5 167 ARG B C 1
ATOM 4118 O O . ARG B 1 167 ? 2.723 12.219 31.094 1 56.5 167 ARG B O 1
ATOM 4125 N N . PRO B 1 168 ? 1.536 12.273 32.969 1 43.91 168 PRO B N 1
ATOM 4126 C CA . PRO B 1 168 ? 2.451 13.023 33.844 1 43.91 168 PRO B CA 1
ATOM 4127 C C . PRO B 1 168 ? 3.9 12.562 33.719 1 43.91 168 PRO B C 1
ATOM 4129 O O . PRO B 1 168 ? 4.816 13.242 34.188 1 43.91 168 PRO B O 1
ATOM 4132 N N . GLY B 1 169 ? 4.172 11.508 33.312 1 46.16 169 GLY B N 1
ATOM 4133 C CA . GLY B 1 169 ? 5.551 11.117 33.531 1 46.16 169 GLY B CA 1
ATOM 4134 C C . GLY B 1 169 ? 6.535 11.812 32.625 1 46.16 169 GLY B C 1
ATOM 4135 O O . GLY B 1 169 ? 6.141 12.469 31.672 1 46.16 169 GLY B O 1
ATOM 4136 N N . GLU B 1 170 ? 7.695 12.094 33.156 1 47.78 170 GLU B N 1
ATOM 4137 C CA . GLU B 1 170 ? 8.844 12.672 32.469 1 47.78 170 GLU B CA 1
ATOM 4138 C C . GLU B 1 170 ? 9.039 12.039 31.094 1 47.78 170 GLU B C 1
ATOM 4140 O O . GLU B 1 170 ? 9.266 10.828 30.984 1 47.78 170 GLU B O 1
ATOM 4145 N N . LEU B 1 171 ? 8.391 12.516 30.125 1 51.25 171 LEU B N 1
ATOM 4146 C CA . LEU B 1 171 ? 8.711 12.078 28.781 1 51.25 171 LEU B CA 1
ATOM 4147 C C . LEU B 1 171 ? 10.219 12 28.562 1 51.25 171 LEU B C 1
ATOM 4149 O O . LEU B 1 171 ? 10.938 12.953 28.859 1 51.25 171 LEU B O 1
ATOM 4153 N N . PRO B 1 172 ? 10.664 10.859 28.312 1 58.19 172 PRO B N 1
ATOM 4154 C CA . PRO B 1 172 ? 12.086 10.961 27.953 1 58.19 172 PRO B CA 1
ATOM 4155 C C . PRO B 1 172 ? 12.344 11.93 26.812 1 58.19 172 PRO B C 1
ATOM 4157 O O . PRO B 1 172 ? 11.516 12.062 25.906 1 58.19 172 PRO B O 1
ATOM 4160 N N . ALA B 1 173 ? 13.219 12.82 27.031 1 59.88 173 ALA B N 1
ATOM 4161 C CA . ALA B 1 173 ? 13.664 13.852 26.094 1 59.88 173 ALA B CA 1
ATOM 4162 C C . ALA B 1 173 ? 13.734 13.312 24.672 1 59.88 173 ALA B C 1
ATOM 4164 O O . ALA B 1 173 ? 13.406 14.016 23.719 1 59.88 173 ALA B O 1
ATOM 4165 N N . ASP B 1 174 ? 13.93 11.984 24.578 1 61.22 174 ASP B N 1
ATOM 4166 C CA . ASP B 1 174 ? 14.117 11.391 23.25 1 61.22 174 ASP B CA 1
ATOM 4167 C C . ASP B 1 174 ? 12.789 11.242 22.516 1 61.22 174 ASP B C 1
ATOM 4169 O O . ASP B 1 174 ? 12.719 11.453 21.297 1 61.22 174 ASP B O 1
ATOM 4173 N N . ALA B 1 175 ? 11.773 11.008 23.281 1 61.97 175 ALA B N 1
ATOM 4174 C CA . ALA B 1 175 ? 10.461 10.844 22.656 1 61.97 175 ALA B CA 1
ATOM 4175 C C . ALA B 1 175 ? 9.906 12.18 22.172 1 61.97 175 ALA B C 1
ATOM 4177 O O . ALA B 1 175 ? 9.344 12.273 21.078 1 61.97 175 ALA B O 1
ATOM 4178 N N . ILE B 1 176 ? 10.133 13.164 22.922 1 61.56 176 ILE B N 1
ATOM 4179 C CA . ILE B 1 176 ? 9.688 14.508 22.578 1 61.56 176 ILE B CA 1
ATOM 4180 C C . ILE B 1 176 ? 10.445 14.992 21.344 1 61.56 176 ILE B C 1
ATOM 4182 O O . ILE B 1 176 ? 9.852 15.586 20.438 1 61.56 176 ILE B O 1
ATOM 4186 N N . ALA B 1 177 ? 11.656 14.656 21.375 1 64.25 177 ALA B N 1
ATOM 4187 C CA . ALA B 1 177 ? 12.492 15.086 20.25 1 64.25 177 ALA B CA 1
ATOM 4188 C C . ALA B 1 177 ? 12.023 14.438 18.953 1 64.25 177 ALA B C 1
ATOM 4190 O O . ALA B 1 177 ? 11.961 15.094 17.906 1 64.25 177 ALA B O 1
ATOM 4191 N N . SER B 1 178 ? 11.703 13.195 19.094 1 65 178 SER B N 1
ATOM 4192 C CA . SER B 1 178 ? 11.273 12.469 17.906 1 65 178 SER B CA 1
ATOM 4193 C C . SER B 1 178 ? 9.945 13.008 17.375 1 65 178 SER B C 1
ATOM 4195 O O . SER B 1 178 ? 9.781 13.172 16.172 1 65 178 SER B O 1
ATOM 4197 N N . TYR B 1 179 ? 9.117 13.375 18.312 1 64.25 179 TYR B N 1
ATOM 4198 C CA . TYR B 1 179 ? 7.816 13.922 17.938 1 64.25 179 TYR B CA 1
ATOM 4199 C C . TYR B 1 179 ? 7.969 15.289 17.281 1 64.25 179 TYR B C 1
ATOM 4201 O O . TYR B 1 179 ? 7.379 15.547 16.234 1 64.25 179 TYR B O 1
ATOM 4209 N N . THR B 1 180 ? 8.711 16.031 17.953 1 63.34 180 THR B N 1
ATOM 4210 C CA . THR B 1 180 ? 8.914 17.391 17.453 1 63.34 180 THR B CA 1
ATOM 4211 C C . THR B 1 180 ? 9.555 17.375 16.078 1 63.34 180 THR B C 1
ATOM 4213 O O . THR B 1 180 ? 9.156 18.141 15.195 1 63.34 180 THR B O 1
ATOM 4216 N N . ALA B 1 181 ? 10.43 16.422 15.969 1 65.75 181 ALA B N 1
ATOM 4217 C CA . ALA B 1 181 ? 11.109 16.312 14.68 1 65.75 181 ALA B CA 1
ATOM 4218 C C . ALA B 1 181 ? 10.148 15.867 13.586 1 65.75 181 ALA B C 1
ATOM 4220 O O . ALA B 1 181 ? 10.188 16.375 12.469 1 65.75 181 ALA B O 1
ATOM 4221 N N . LEU B 1 182 ? 9.25 15.023 13.945 1 69.38 182 LEU B N 1
ATOM 4222 C CA . LEU B 1 182 ? 8.266 14.531 12.992 1 69.38 182 LEU B CA 1
ATOM 4223 C C . LEU B 1 182 ? 7.309 15.641 12.57 1 69.38 182 LEU B C 1
ATOM 4225 O O . LEU B 1 182 ? 7.074 15.836 11.383 1 69.38 182 LEU B O 1
ATOM 4229 N N . MET B 1 183 ? 6.836 16.312 13.516 1 72.5 183 MET B N 1
ATOM 4230 C CA . MET B 1 183 ? 5.875 17.375 13.227 1 72.5 183 MET B CA 1
ATOM 4231 C C . MET B 1 183 ? 6.543 18.531 12.469 1 72.5 183 MET B C 1
ATOM 4233 O O . MET B 1 183 ? 5.941 19.125 11.578 1 72.5 183 MET B O 1
ATOM 4237 N N . ALA B 1 184 ? 7.816 18.719 12.875 1 70 184 ALA B N 1
ATOM 4238 C CA . ALA B 1 184 ? 8.578 19.812 12.266 1 70 184 ALA B CA 1
ATOM 4239 C C . ALA B 1 184 ? 8.914 19.5 10.812 1 70 184 ALA B C 1
ATOM 4241 O O . ALA B 1 184 ? 8.969 20.391 9.969 1 70 184 ALA B O 1
ATOM 4242 N N . ALA B 1 185 ? 9.016 18.281 10.578 1 71.62 185 ALA B N 1
ATOM 4243 C CA . ALA B 1 185 ? 9.531 17.844 9.281 1 71.62 185 ALA B CA 1
ATOM 4244 C C . ALA B 1 185 ? 8.523 18.141 8.172 1 71.62 185 ALA B C 1
ATOM 4246 O O . ALA B 1 185 ? 8.898 18.375 7.02 1 71.62 185 ALA B O 1
ATOM 4247 N N . SER B 1 186 ? 7.273 18.203 8.508 1 76.94 186 SER B N 1
ATOM 4248 C CA . SER B 1 186 ? 6.258 18.438 7.488 1 76.94 186 SER B CA 1
ATOM 4249 C C . SER B 1 186 ? 5.926 19.922 7.379 1 76.94 186 SER B C 1
ATOM 4251 O O . SER B 1 186 ? 5.281 20.359 6.418 1 76.94 186 SER B O 1
ATOM 4253 N N . GLN B 1 187 ? 6.383 20.719 8.266 1 82.62 187 GLN B N 1
ATOM 4254 C CA . GLN B 1 187 ? 5.953 22.109 8.406 1 82.62 187 GLN B CA 1
ATOM 4255 C C . GLN B 1 187 ? 6.371 22.922 7.191 1 82.62 187 GLN B C 1
ATOM 4257 O O . GLN B 1 187 ? 5.609 23.766 6.715 1 82.62 187 GLN B O 1
ATOM 4262 N N . PRO B 1 188 ? 7.535 22.656 6.652 1 78.12 188 PRO B N 1
ATOM 4263 C CA . PRO B 1 188 ? 7.922 23.453 5.48 1 78.12 188 PRO B CA 1
ATOM 4264 C C . PRO B 1 188 ? 6.965 23.266 4.305 1 78.12 188 PRO B C 1
ATOM 4266 O O . PRO B 1 188 ? 6.656 24.234 3.602 1 78.12 188 PRO B O 1
ATOM 4269 N N . MET B 1 189 ? 6.504 22.094 4.098 1 80.62 189 MET B N 1
ATOM 4270 C CA . MET B 1 189 ? 5.555 21.844 3.018 1 80.62 189 MET B CA 1
ATOM 4271 C C . MET B 1 189 ? 4.23 22.547 3.287 1 80.62 189 MET B C 1
ATOM 4273 O O . MET B 1 189 ? 3.625 23.109 2.373 1 80.62 189 MET B O 1
ATOM 4277 N N . ILE B 1 190 ? 3.869 22.578 4.449 1 88.19 190 ILE B N 1
ATOM 4278 C CA . ILE B 1 190 ? 2.615 23.203 4.84 1 88.19 190 ILE B CA 1
ATOM 4279 C C . ILE B 1 190 ? 2.748 24.719 4.715 1 88.19 190 ILE B C 1
ATOM 4281 O O . ILE B 1 190 ? 1.859 25.391 4.176 1 88.19 190 ILE B O 1
ATOM 4285 N N . ALA B 1 191 ? 3.85 25.25 5.227 1 90.69 191 ALA B N 1
ATOM 4286 C CA . ALA B 1 191 ? 4.105 26.688 5.152 1 90.69 191 ALA B CA 1
ATOM 4287 C C . ALA B 1 191 ? 4.066 27.172 3.709 1 90.69 191 ALA B C 1
ATOM 4289 O O . ALA B 1 191 ? 3.547 28.25 3.43 1 90.69 191 ALA B O 1
ATOM 4290 N N . ARG B 1 192 ? 4.535 26.359 2.871 1 85.75 192 ARG B N 1
ATOM 4291 C CA . ARG B 1 192 ? 4.551 26.734 1.459 1 85.75 192 ARG B CA 1
ATOM 4292 C C . ARG B 1 192 ? 3.135 26.859 0.912 1 85.75 192 ARG B C 1
ATOM 4294 O O . ARG B 1 192 ? 2.846 27.797 0.156 1 85.75 192 ARG B O 1
ATOM 4301 N N . GLU B 1 193 ? 2.33 25.906 1.221 1 88.94 193 GLU B N 1
ATOM 4302 C CA . GLU B 1 193 ? 0.943 25.984 0.77 1 88.94 193 GLU B CA 1
ATOM 4303 C C . GLU B 1 193 ? 0.256 27.234 1.308 1 88.94 193 GLU B C 1
ATOM 4305 O O . GLU B 1 193 ? -0.467 27.922 0.577 1 88.94 193 GLU B O 1
ATOM 4310 N N . VAL B 1 194 ? 0.496 27.531 2.541 1 94.38 194 VAL B N 1
ATOM 4311 C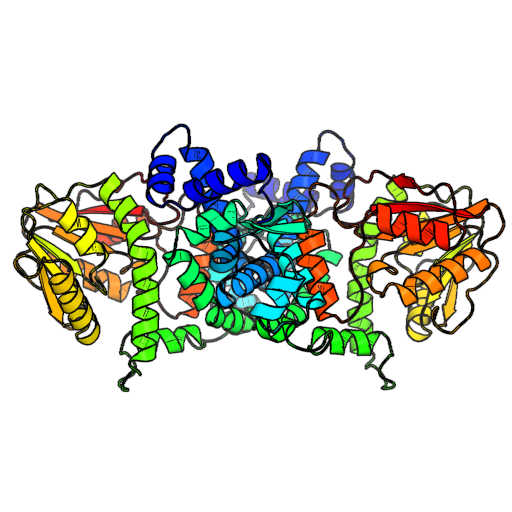 CA . VAL B 1 194 ? -0.138 28.688 3.188 1 94.38 194 VAL B CA 1
ATOM 4312 C C . VAL B 1 194 ? 0.357 29.969 2.547 1 94.38 194 VAL B C 1
ATOM 4314 O O . VAL B 1 194 ? -0.444 30.828 2.17 1 94.38 194 VAL B O 1
ATOM 4317 N N . LEU B 1 195 ? 1.653 30.078 2.387 1 93.5 195 LEU B N 1
ATOM 4318 C CA . LEU B 1 195 ? 2.268 31.328 1.918 1 93.5 195 LEU B CA 1
ATOM 4319 C C . LEU B 1 195 ? 1.981 31.547 0.437 1 93.5 195 LEU B C 1
ATOM 4321 O O . LEU B 1 195 ? 2.1 32.656 -0.061 1 93.5 195 LEU B O 1
ATOM 4325 N N . HIS B 1 196 ? 1.593 30.516 -0.213 1 89.5 196 HIS B N 1
ATOM 4326 C CA . HIS B 1 196 ? 1.208 30.641 -1.614 1 89.5 196 HIS B CA 1
ATOM 4327 C C . HIS B 1 196 ? -0.113 31.391 -1.764 1 89.5 196 HIS B C 1
ATOM 4329 O O . HIS B 1 196 ? -0.334 32.062 -2.766 1 89.5 196 HIS B O 1
ATOM 4335 N N . VAL B 1 197 ? -0.988 31.266 -0.789 1 93.56 197 VAL B N 1
ATOM 4336 C CA . VAL B 1 197 ? -2.348 31.75 -1.02 1 93.56 197 VAL B CA 1
ATOM 4337 C C . VAL B 1 197 ? -2.672 32.875 -0.044 1 93.56 197 VAL B C 1
ATOM 4339 O O . VAL B 1 197 ? -3.686 33.562 -0.194 1 93.56 197 VAL B O 1
ATOM 4342 N N . TYR B 1 198 ? -1.807 33.094 0.919 1 96.06 198 TYR B N 1
ATOM 4343 C CA . TYR B 1 198 ? -2.107 34.125 1.932 1 96.06 198 TYR B CA 1
ATOM 4344 C C . TYR B 1 198 ? -0.867 34.938 2.277 1 96.06 198 TYR B C 1
ATOM 4346 O O . TYR B 1 198 ? 0.202 34.375 2.527 1 96.06 198 TYR B O 1
ATOM 4354 N N . SER B 1 199 ? -0.974 36.281 2.318 1 96.38 199 SER B N 1
ATOM 4355 C CA . SER B 1 199 ? 0.107 37.156 2.711 1 96.38 199 SER B CA 1
ATOM 4356 C C . SER B 1 199 ? -0.102 37.688 4.125 1 96.38 199 SER B C 1
ATOM 4358 O O . SER B 1 199 ? -1.197 38.156 4.473 1 96.38 199 SER B O 1
ATOM 4360 N N . PHE B 1 200 ? 0.948 37.656 4.902 1 97.5 200 PHE B N 1
ATOM 4361 C CA . PHE B 1 200 ? 0.871 38.094 6.293 1 97.5 200 PHE B CA 1
ATOM 4362 C C . PHE B 1 200 ? 1.368 39.531 6.445 1 97.5 200 PHE B C 1
ATOM 4364 O O . PHE B 1 200 ? 1.391 40.062 7.551 1 97.5 200 PHE B O 1
ATOM 4371 N N . ARG B 1 201 ? 1.674 40.219 5.414 1 95.25 201 ARG B N 1
ATOM 4372 C CA . ARG B 1 201 ? 2.359 41.5 5.43 1 95.25 201 ARG B CA 1
ATOM 4373 C C . ARG B 1 201 ? 1.451 42.594 5.973 1 95.25 201 ARG B C 1
ATOM 4375 O O . ARG B 1 201 ? 1.932 43.594 6.488 1 95.25 201 ARG B O 1
ATOM 4382 N N . ASP B 1 202 ? 0.21 42.406 5.867 1 95.31 202 ASP B N 1
ATOM 4383 C CA . ASP B 1 202 ? -0.726 43.469 6.285 1 95.31 202 ASP B CA 1
ATOM 4384 C C . ASP B 1 202 ? -1.111 43.281 7.754 1 95.31 202 ASP B C 1
ATOM 4386 O O . ASP B 1 202 ? -1.898 44.094 8.281 1 95.31 202 ASP B O 1
ATOM 4390 N N . HIS B 1 203 ? -0.572 42.312 8.43 1 97.62 203 HIS B N 1
ATOM 4391 C CA . HIS B 1 203 ? -0.866 42.062 9.836 1 97.62 203 HIS B CA 1
ATOM 4392 C C . HIS B 1 203 ? 0.242 42.625 10.734 1 97.62 203 HIS B C 1
ATOM 4394 O O . HIS B 1 203 ? 1.386 42.75 10.297 1 97.62 203 HIS B O 1
ATOM 4400 N N . ARG B 1 204 ? -0.093 42.906 11.938 1 97.56 204 ARG B N 1
ATOM 4401 C CA . ARG B 1 204 ? 0.856 43.438 12.914 1 97.56 204 ARG B CA 1
ATOM 4402 C C . ARG B 1 204 ? 1.463 42.312 13.75 1 97.56 204 ARG B C 1
ATOM 4404 O O . ARG B 1 204 ? 2.656 42.344 14.055 1 97.56 204 ARG B O 1
ATOM 4411 N N . CYS B 1 205 ? 0.628 41.375 14.133 1 98.12 205 CYS B N 1
ATOM 4412 C CA . CYS B 1 205 ? 1.085 40.312 15.047 1 98.12 205 CYS B CA 1
ATOM 4413 C C . CYS B 1 205 ? 0.356 39 14.781 1 98.12 205 CYS B C 1
ATOM 4415 O O . CYS B 1 205 ? -0.875 38.969 14.75 1 98.12 205 CYS B O 1
ATOM 4417 N N . LEU B 1 206 ? 1.139 37.938 14.578 1 98.56 206 LEU B N 1
ATOM 4418 C CA . LEU B 1 206 ? 0.617 36.594 14.359 1 98.56 206 LEU B CA 1
ATOM 4419 C C . LEU B 1 206 ? 0.804 35.719 15.602 1 98.56 206 LEU B C 1
ATOM 4421 O O . LEU B 1 206 ? 1.911 35.625 16.141 1 98.56 206 LEU B O 1
ATOM 4425 N N . LEU B 1 207 ? -0.28 35.188 16.094 1 98.69 207 LEU B N 1
ATOM 4426 C CA . LEU B 1 207 ? -0.231 34.156 17.125 1 98.69 207 LEU B CA 1
ATOM 4427 C C . LEU B 1 207 ? -0.441 32.781 16.531 1 98.69 207 LEU B C 1
ATOM 4429 O O . LEU B 1 207 ? -1.498 32.5 15.961 1 98.69 207 LEU B O 1
ATOM 4433 N N . ASP B 1 208 ? 0.55 31.922 16.609 1 98.25 208 ASP B N 1
ATOM 4434 C CA . ASP B 1 208 ? 0.455 30.531 16.172 1 98.25 208 ASP B CA 1
ATOM 4435 C C . ASP B 1 208 ? 0.185 29.609 17.359 1 98.25 208 ASP B C 1
ATOM 4437 O O . ASP B 1 208 ? 1.089 29.312 18.141 1 98.25 208 ASP B O 1
ATOM 4441 N N . VAL B 1 209 ? -1.031 29.141 17.453 1 97.62 209 VAL B N 1
ATOM 4442 C CA . VAL B 1 209 ? -1.433 28.266 18.547 1 97.62 209 VAL B CA 1
ATOM 4443 C C . VAL B 1 209 ? -1.111 26.812 18.203 1 97.62 209 VAL B C 1
ATOM 4445 O O . VAL B 1 209 ? -1.486 26.328 17.141 1 97.62 209 VAL B O 1
ATOM 4448 N N . GLY B 1 210 ? -0.462 26.109 19.125 1 93.25 210 GLY B N 1
ATOM 4449 C CA . GLY B 1 210 ? 0.038 24.781 18.797 1 93.25 210 GLY B CA 1
ATOM 4450 C C . GLY B 1 210 ? 1.128 24.797 17.75 1 93.25 210 GLY B C 1
ATOM 4451 O O . GLY B 1 210 ? 1.147 23.938 16.859 1 93.25 210 GLY B O 1
ATOM 4452 N N . GLY B 1 211 ? 1.973 25.734 17.797 1 90.94 211 GLY B N 1
ATOM 4453 C CA . GLY B 1 211 ? 2.896 26.016 16.719 1 90.94 211 GLY B CA 1
ATOM 4454 C C . GLY B 1 211 ? 4.121 25.125 16.719 1 90.94 211 GLY B C 1
ATOM 4455 O O . GLY B 1 211 ? 4.938 25.188 15.789 1 90.94 211 GLY B O 1
ATOM 4456 N N . GLY B 1 212 ? 4.285 24.328 17.766 1 89.25 212 GLY B N 1
ATOM 4457 C CA . GLY B 1 212 ? 5.383 23.375 17.828 1 89.25 212 GLY B CA 1
ATOM 4458 C C . GLY B 1 212 ? 6.738 24.031 17.969 1 89.25 212 GLY B C 1
ATOM 4459 O O . GLY B 1 212 ? 6.93 24.875 18.844 1 89.25 212 GLY B O 1
ATOM 4460 N N . ASP B 1 213 ? 7.688 23.656 17.125 1 87.5 213 ASP B N 1
ATOM 4461 C CA . ASP B 1 213 ? 9.055 24.125 17.281 1 87.5 213 ASP B CA 1
ATOM 4462 C C . ASP B 1 213 ? 9.25 25.484 16.609 1 87.5 213 ASP B C 1
ATOM 4464 O O . ASP B 1 213 ? 10.375 25.984 16.516 1 87.5 213 ASP B O 1
ATOM 4468 N N . GLY B 1 214 ? 8.164 26.016 16.031 1 92.31 214 GLY B N 1
ATOM 4469 C CA . GLY B 1 214 ? 8.234 27.359 15.484 1 92.31 214 GLY B CA 1
ATOM 4470 C C . GLY B 1 214 ? 8.633 27.391 14.023 1 92.31 214 GLY B C 1
ATOM 4471 O O . GLY B 1 214 ? 8.852 28.453 13.453 1 92.31 214 GLY B O 1
ATOM 4472 N N . SER B 1 215 ? 8.68 26.234 13.383 1 90.38 215 SER B N 1
ATOM 4473 C CA . SER B 1 215 ? 9.086 26.141 11.984 1 90.38 215 SER B CA 1
ATOM 4474 C C . SER B 1 215 ? 8.164 26.969 11.086 1 90.38 215 SER B C 1
ATOM 4476 O O . SER B 1 215 ? 8.633 27.688 10.211 1 90.38 215 SER B O 1
ATOM 4478 N N . PHE B 1 216 ? 6.906 26.891 11.305 1 93.38 216 PHE B N 1
ATOM 4479 C CA . PHE B 1 216 ? 5.945 27.641 10.5 1 93.38 216 PHE B CA 1
ATOM 4480 C C . PHE B 1 216 ? 6.137 29.141 10.688 1 93.38 216 PHE B C 1
ATOM 4482 O O . PHE B 1 216 ? 6.23 29.891 9.711 1 93.38 216 PHE B O 1
ATOM 4489 N N . LEU B 1 217 ? 6.219 29.562 11.898 1 95.38 217 LEU B N 1
ATOM 4490 C CA . LEU B 1 217 ? 6.395 30.984 12.203 1 95.38 217 LEU B CA 1
ATOM 4491 C C . LEU B 1 217 ? 7.676 31.516 11.578 1 95.38 217 LEU B C 1
ATOM 4493 O O . LEU B 1 217 ? 7.719 32.656 11.109 1 95.38 217 LEU B O 1
ATOM 4497 N N . SER B 1 218 ? 8.664 30.688 11.648 1 93.44 218 SER B N 1
ATOM 4498 C CA . SER B 1 218 ? 9.93 31.109 11.062 1 93.44 218 SER B CA 1
ATOM 4499 C C . SER B 1 218 ? 9.797 31.328 9.562 1 93.44 218 SER B C 1
ATOM 4501 O O . SER B 1 218 ? 10.352 32.281 9.016 1 93.44 218 SER B O 1
ATOM 4503 N N . ALA B 1 219 ? 9.086 30.484 8.906 1 91.5 219 ALA B N 1
ATOM 4504 C CA . ALA B 1 219 ? 8.852 30.625 7.473 1 91.5 219 ALA B CA 1
ATOM 4505 C C . ALA B 1 219 ? 8.039 31.875 7.168 1 91.5 219 ALA B C 1
ATOM 4507 O O . ALA B 1 219 ? 8.328 32.594 6.215 1 91.5 219 ALA B O 1
ATOM 4508 N N . VAL B 1 220 ? 7.016 32.156 7.934 1 95.19 220 VAL B N 1
ATOM 4509 C CA . VAL B 1 220 ? 6.156 33.312 7.75 1 95.19 220 VAL B CA 1
ATOM 4510 C C . VAL B 1 220 ? 6.957 34.594 7.992 1 95.19 220 VAL B C 1
ATOM 4512 O O . VAL B 1 220 ? 6.859 35.562 7.219 1 95.19 220 VAL B O 1
ATOM 4515 N N . ALA B 1 221 ? 7.727 34.562 9.07 1 94.5 221 ALA B N 1
ATOM 4516 C CA . ALA B 1 221 ? 8.516 35.75 9.453 1 94.5 221 ALA B CA 1
ATOM 4517 C C . ALA B 1 221 ? 9.5 36.125 8.352 1 94.5 221 ALA B C 1
ATOM 4519 O O . ALA B 1 221 ? 9.781 37.312 8.141 1 94.5 221 ALA B O 1
ATOM 4520 N N . ALA B 1 222 ? 10.016 35.156 7.723 1 91.19 222 ALA B N 1
ATOM 4521 C CA . ALA B 1 222 ? 10.977 35.406 6.648 1 91.19 222 ALA B CA 1
ATOM 4522 C C . ALA B 1 222 ? 10.344 36.188 5.508 1 91.19 222 ALA B C 1
ATOM 4524 O O . ALA B 1 222 ? 11.016 36.969 4.84 1 91.19 222 ALA B O 1
ATOM 4525 N N . GLN B 1 223 ? 9.07 36.125 5.359 1 91.88 223 GLN B N 1
ATOM 4526 C CA . GLN B 1 223 ? 8.391 36.781 4.254 1 91.88 223 GLN B CA 1
ATOM 4527 C C . GLN B 1 223 ? 7.684 38.062 4.719 1 91.88 223 GLN B C 1
ATOM 4529 O O . GLN B 1 223 ? 7.219 38.844 3.898 1 91.88 223 GLN B O 1
ATOM 4534 N N . ALA B 1 224 ? 7.578 38.219 5.961 1 94 224 ALA B N 1
ATOM 4535 C CA . ALA B 1 224 ? 6.941 39.406 6.547 1 94 224 ALA B CA 1
ATOM 4536 C C . ALA B 1 224 ? 7.84 40.031 7.605 1 94 224 ALA B C 1
ATOM 4538 O O . ALA B 1 224 ? 7.594 39.875 8.805 1 94 224 ALA B O 1
ATOM 4539 N N . PRO B 1 225 ? 8.773 40.844 7.211 1 91.31 225 PRO B N 1
ATOM 4540 C CA . PRO B 1 225 ? 9.82 41.344 8.109 1 91.31 225 PRO B CA 1
ATOM 4541 C C . PRO B 1 225 ? 9.266 42.219 9.234 1 91.31 225 PRO B C 1
ATOM 4543 O O . PRO B 1 225 ? 9.883 42.344 10.289 1 91.31 225 PRO B O 1
ATOM 4546 N N . GLN B 1 226 ? 8.148 42.812 9.039 1 93.75 226 GLN B N 1
ATOM 4547 C CA . GLN B 1 226 ? 7.617 43.719 10.039 1 93.75 226 GLN B CA 1
ATOM 4548 C C . GLN B 1 226 ? 6.629 43 10.961 1 93.75 226 GLN B C 1
ATOM 4550 O O . GLN B 1 226 ? 6.152 43.594 11.93 1 93.75 226 GLN B O 1
ATOM 4555 N N . LEU B 1 227 ? 6.352 41.781 10.703 1 96.62 227 LEU B N 1
ATOM 4556 C CA . LEU B 1 227 ? 5.359 41 11.453 1 96.62 227 LEU B CA 1
ATOM 4557 C C . LEU B 1 227 ? 5.922 40.562 12.805 1 96.62 227 LEU B C 1
ATOM 4559 O O . LEU B 1 227 ? 7 39.969 12.859 1 96.62 227 LEU B O 1
ATOM 4563 N N . ARG B 1 228 ? 5.277 40.938 13.898 1 97.38 228 ARG B N 1
ATOM 4564 C CA . ARG B 1 228 ? 5.582 40.344 15.188 1 97.38 228 ARG B CA 1
ATOM 4565 C C . ARG B 1 228 ? 4.98 38.938 15.297 1 97.38 228 ARG B C 1
ATOM 4567 O O . ARG B 1 228 ? 3.887 38.688 14.789 1 97.38 228 ARG B O 1
ATOM 4574 N N . CYS B 1 229 ? 5.676 38.062 15.961 1 97.62 229 CYS B N 1
ATOM 4575 C CA . CYS B 1 229 ? 5.242 36.656 16.016 1 97.62 229 CYS B CA 1
ATOM 4576 C C . CYS B 1 229 ? 5.145 36.188 17.469 1 97.62 229 CYS B C 1
ATOM 4578 O O . CYS B 1 229 ? 5.992 36.5 18.297 1 97.62 229 CYS B O 1
ATOM 4580 N N . MET B 1 230 ? 4.109 35.469 17.766 1 98 230 MET B N 1
ATOM 4581 C CA . MET B 1 230 ? 3.922 34.781 19.031 1 98 230 MET B CA 1
ATOM 4582 C C . MET B 1 230 ? 3.596 33.312 18.797 1 98 230 MET B C 1
ATOM 4584 O O . MET B 1 230 ? 2.836 32.969 17.891 1 98 230 MET B O 1
ATOM 4588 N N . LEU B 1 231 ? 4.211 32.469 19.531 1 97.81 231 LEU B N 1
ATOM 4589 C CA . LEU B 1 231 ? 3.916 31.031 19.531 1 97.81 231 LEU B CA 1
ATOM 4590 C C . LEU B 1 231 ? 3.381 30.578 20.875 1 97.81 231 LEU B C 1
ATOM 4592 O O . LEU B 1 231 ? 3.9 30.969 21.922 1 97.81 231 LEU B O 1
ATOM 4596 N N . PHE B 1 232 ? 2.305 29.844 20.875 1 97.19 232 PHE B N 1
ATOM 4597 C CA . PHE B 1 232 ? 1.727 29.281 22.094 1 97.19 232 PHE B CA 1
ATOM 4598 C C . PHE B 1 232 ? 1.652 27.766 22 1 97.19 232 PHE B C 1
ATOM 4600 O O . PHE B 1 232 ? 0.975 27.219 21.125 1 97.19 232 PHE B O 1
ATOM 4607 N N . ASP B 1 233 ? 2.318 27.078 22.812 1 93.25 233 ASP B N 1
ATOM 4608 C CA . ASP B 1 233 ? 2.336 25.609 22.891 1 93.25 233 ASP B CA 1
ATOM 4609 C C . ASP B 1 233 ? 2.701 25.141 24.297 1 93.25 233 ASP B C 1
ATOM 4611 O O . ASP B 1 233 ? 2.904 25.969 25.203 1 93.25 233 ASP B O 1
ATOM 4615 N N . LEU B 1 234 ? 2.639 23.859 24.547 1 88.56 234 LEU B N 1
ATOM 4616 C CA . LEU B 1 234 ? 3.051 23.312 25.844 1 88.56 234 LEU B CA 1
ATOM 4617 C C . LEU B 1 234 ? 4.426 23.844 26.234 1 88.56 234 LEU B C 1
ATOM 4619 O O . LEU B 1 234 ? 5.262 24.109 25.375 1 88.56 234 LEU B O 1
ATOM 4623 N N . PRO B 1 235 ? 4.691 23.938 27.5 1 89.44 235 PRO B N 1
ATOM 4624 C CA . PRO B 1 235 ? 5.906 24.594 27.984 1 89.44 235 PRO B CA 1
ATOM 4625 C C . PRO B 1 235 ? 7.18 24.016 27.391 1 89.44 235 PRO B C 1
ATOM 4627 O O . PRO B 1 235 ? 8.039 24.75 26.906 1 89.44 235 PRO B O 1
ATOM 4630 N N . ALA B 1 236 ? 7.262 22.703 27.375 1 83.88 236 ALA B N 1
ATOM 4631 C CA . ALA B 1 236 ? 8.469 22.062 26.859 1 83.88 236 ALA B CA 1
ATOM 4632 C C . ALA B 1 236 ? 8.633 22.312 25.359 1 83.88 236 ALA B C 1
ATOM 4634 O O . ALA B 1 236 ? 9.758 22.438 24.875 1 83.88 236 ALA B O 1
ATOM 4635 N N . VAL B 1 237 ? 7.562 22.422 24.672 1 85.88 237 VAL B N 1
ATOM 4636 C CA . VAL B 1 237 ? 7.578 22.672 23.234 1 85.88 237 VAL B CA 1
ATOM 4637 C C . VAL B 1 237 ? 7.918 24.141 22.969 1 85.88 237 VAL B C 1
ATOM 4639 O O . VAL B 1 237 ? 8.711 24.438 22.062 1 85.88 237 VAL B O 1
ATOM 4642 N N . ALA B 1 238 ? 7.379 24.984 23.719 1 91.06 238 ALA B N 1
ATOM 4643 C CA . ALA B 1 238 ? 7.629 26.422 23.594 1 91.06 238 ALA B CA 1
ATOM 4644 C C . ALA B 1 238 ? 9.102 26.734 23.812 1 91.06 238 ALA B C 1
ATOM 4646 O O . ALA B 1 238 ? 9.648 27.641 23.172 1 91.06 238 ALA B O 1
ATOM 4647 N N . GLU B 1 239 ? 9.703 26.016 24.703 1 90.44 239 GLU B N 1
ATOM 4648 C CA . GLU B 1 239 ? 11.133 26.219 24.953 1 90.44 239 GLU B CA 1
ATOM 4649 C C . GLU B 1 239 ? 11.961 25.906 23.719 1 90.44 239 GLU B C 1
ATOM 4651 O O . GLU B 1 239 ? 12.922 26.625 23.406 1 90.44 239 GLU B O 1
ATOM 4656 N N . LYS B 1 240 ? 11.586 24.875 23.047 1 87.25 240 LYS B N 1
ATOM 4657 C CA . LYS B 1 240 ? 12.273 24.516 21.812 1 87.25 240 LYS B CA 1
ATOM 4658 C C . LYS B 1 240 ? 12.078 25.594 20.734 1 87.25 240 LYS B C 1
ATOM 4660 O O . LYS B 1 240 ? 12.977 25.859 19.938 1 87.25 240 LYS B O 1
ATOM 4665 N N . ALA B 1 241 ? 10.891 26.094 20.672 1 92.12 241 ALA B N 1
ATOM 4666 C CA . ALA B 1 241 ? 10.594 27.156 19.703 1 92.12 241 ALA B CA 1
ATOM 4667 C C . ALA B 1 241 ? 11.414 28.406 20 1 92.12 241 ALA B C 1
ATOM 4669 O O . ALA B 1 241 ? 11.93 29.047 19.078 1 92.12 241 ALA B O 1
ATOM 4670 N N . ALA B 1 242 ? 11.539 28.75 21.25 1 94.56 242 ALA B N 1
ATOM 4671 C CA . ALA B 1 242 ? 12.32 29.922 21.641 1 94.56 242 ALA B CA 1
ATOM 4672 C C . ALA B 1 242 ? 13.773 29.781 21.203 1 94.56 242 ALA B C 1
ATOM 4674 O O . ALA B 1 242 ? 14.375 30.734 20.703 1 94.56 242 ALA B O 1
ATOM 4675 N N . ALA B 1 243 ? 14.258 28.594 21.438 1 92.69 243 ALA B N 1
ATOM 4676 C CA . ALA B 1 243 ? 15.625 28.328 21.016 1 92.69 243 ALA B CA 1
ATOM 4677 C C . ALA B 1 243 ? 15.773 28.469 19.5 1 92.69 243 ALA B C 1
ATOM 4679 O O . ALA B 1 243 ? 16.781 29 19.016 1 92.69 243 ALA B O 1
ATOM 4680 N N . ARG B 1 244 ? 14.82 28.031 18.781 1 90.25 244 ARG B N 1
ATOM 4681 C CA . ARG B 1 244 ? 14.836 28.156 17.328 1 90.25 244 ARG B CA 1
ATOM 4682 C C . ARG B 1 244 ? 14.766 29.609 16.906 1 90.25 244 ARG B C 1
ATOM 4684 O O . ARG B 1 244 ? 15.453 30.031 15.969 1 90.25 244 ARG B O 1
ATOM 4691 N N . PHE B 1 245 ? 13.93 30.406 17.531 1 94.44 245 PHE B N 1
ATOM 4692 C CA . PHE B 1 245 ? 13.805 31.812 17.203 1 94.44 245 PHE B CA 1
ATOM 4693 C C . PHE B 1 245 ? 15.133 32.531 17.422 1 94.44 245 PHE B C 1
ATOM 4695 O O . PHE B 1 245 ? 15.531 33.375 16.594 1 94.44 245 PHE B O 1
ATOM 4702 N N . GLU B 1 246 ? 15.742 32.156 18.438 1 93.31 246 GLU B N 1
ATOM 4703 C CA . GLU B 1 246 ? 17.047 32.75 18.719 1 93.31 246 GLU B CA 1
ATOM 4704 C C . GLU B 1 246 ? 18.062 32.375 17.625 1 93.31 246 GLU B C 1
ATOM 4706 O O . GLU B 1 246 ? 18.797 33.219 17.125 1 93.31 246 GLU B O 1
ATOM 4711 N N . ALA B 1 247 ? 18.047 31.156 17.312 1 91.81 247 ALA B N 1
ATOM 4712 C CA . ALA B 1 247 ? 18.984 30.641 16.312 1 91.81 247 ALA B CA 1
ATOM 4713 C C . ALA B 1 247 ? 18.734 31.297 14.945 1 91.81 247 ALA B C 1
ATOM 4715 O O . ALA B 1 247 ? 19.688 31.516 14.18 1 91.81 247 ALA B O 1
ATOM 4716 N N . ASN B 1 248 ? 17.5 31.703 14.711 1 90.62 248 ASN B N 1
ATOM 4717 C CA . ASN B 1 248 ? 17.125 32.25 13.414 1 90.62 248 ASN B CA 1
ATOM 4718 C C . ASN B 1 248 ? 17.156 33.781 13.43 1 90.62 248 ASN B C 1
ATOM 4720 O O . ASN B 1 248 ? 16.719 34.406 12.477 1 90.62 248 ASN B O 1
ATOM 4724 N N . GLY B 1 249 ? 17.562 34.375 14.508 1 90.56 249 GLY B N 1
ATOM 4725 C CA . GLY B 1 249 ? 17.672 35.844 14.617 1 90.56 249 GLY B CA 1
ATOM 4726 C C . GLY B 1 249 ? 16.312 36.5 14.773 1 90.56 249 GLY B C 1
ATOM 4727 O O . GLY B 1 249 ? 16.141 37.656 14.359 1 90.56 249 GLY B O 1
ATOM 4728 N N . LEU B 1 250 ? 15.352 35.812 15.328 1 91.69 250 LEU B N 1
ATOM 4729 C CA . LEU B 1 250 ? 14 36.344 15.453 1 91.69 250 LEU B CA 1
ATOM 4730 C C . LEU B 1 250 ? 13.703 36.719 16.906 1 91.69 250 LEU B C 1
ATOM 4732 O O . LEU B 1 250 ? 12.562 37.031 17.234 1 91.69 250 LEU B O 1
ATOM 4736 N N . LYS B 1 251 ? 14.641 36.688 17.719 1 84.81 251 LYS B N 1
ATOM 4737 C CA . LYS B 1 251 ? 14.469 36.906 19.156 1 84.81 251 LYS B CA 1
ATOM 4738 C C . LYS B 1 251 ? 13.773 38.25 19.422 1 84.81 251 LYS B C 1
ATOM 4740 O O . LYS B 1 251 ? 12.992 38.375 20.359 1 84.81 251 LYS B O 1
ATOM 4745 N N . GLY B 1 252 ? 13.953 39.219 18.641 1 88.06 252 GLY B N 1
ATOM 4746 C CA . GLY B 1 252 ? 13.383 40.531 18.875 1 88.06 252 GLY B CA 1
ATOM 4747 C C . GLY B 1 252 ? 11.945 40.656 18.391 1 88.06 252 GLY B C 1
ATOM 4748 O O . GLY B 1 252 ? 11.227 41.562 18.812 1 88.06 252 GLY B O 1
ATOM 4749 N N . ARG B 1 253 ? 11.547 39.75 17.656 1 93.5 253 ARG B N 1
ATOM 4750 C CA . ARG B 1 253 ? 10.211 39.938 17.094 1 93.5 253 ARG B CA 1
ATOM 4751 C C . ARG B 1 253 ? 9.352 38.688 17.281 1 93.5 253 ARG B C 1
ATOM 4753 O O . ARG B 1 253 ? 8.164 38.688 16.969 1 93.5 253 ARG B O 1
ATOM 4760 N N . ALA B 1 254 ? 9.914 37.594 17.781 1 96.12 254 ALA B N 1
ATOM 4761 C CA . ALA B 1 254 ? 9.156 36.375 18.016 1 96.12 254 ALA B CA 1
ATOM 4762 C C . ALA B 1 254 ? 9.258 35.938 19.469 1 96.12 254 ALA B C 1
ATOM 4764 O O . ALA B 1 254 ? 10.352 35.938 20.047 1 96.12 254 ALA B O 1
ATOM 4765 N N . THR B 1 255 ? 8.195 35.625 20.062 1 96.31 255 THR B N 1
ATOM 4766 C CA . THR B 1 255 ? 8.141 35.156 21.438 1 96.31 255 THR B CA 1
ATOM 4767 C C . THR B 1 255 ? 7.402 33.844 21.531 1 96.31 255 THR B C 1
ATOM 4769 O O . THR B 1 255 ? 6.406 33.625 20.844 1 96.31 255 THR B O 1
ATOM 4772 N N . ALA B 1 256 ? 7.887 32.938 22.328 1 97 256 ALA B N 1
ATOM 4773 C CA . ALA B 1 256 ? 7.234 31.656 22.594 1 97 256 ALA B CA 1
ATOM 4774 C C . ALA B 1 256 ? 6.676 31.609 24.016 1 97 256 ALA B C 1
ATOM 4776 O O . ALA B 1 256 ? 7.395 31.875 24.984 1 97 256 ALA B O 1
ATOM 4777 N N . VAL B 1 257 ? 5.461 31.344 24.125 1 96.75 257 VAL B N 1
ATOM 4778 C CA . VAL B 1 257 ? 4.777 31.312 25.422 1 96.75 257 VAL B CA 1
ATOM 4779 C C . VAL B 1 257 ? 4.336 29.875 25.734 1 96.75 257 VAL B C 1
ATOM 4781 O O . VAL B 1 257 ? 3.689 29.234 24.922 1 96.75 257 VAL B O 1
ATOM 4784 N N . GLY B 1 258 ? 4.668 29.344 26.891 1 94.56 258 GLY B N 1
ATOM 4785 C CA . GLY B 1 258 ? 4.297 28 27.312 1 94.56 258 GLY B CA 1
ATOM 4786 C C . GLY B 1 258 ? 2.926 27.953 27.969 1 94.56 258 GLY B C 1
ATOM 4787 O O . GLY B 1 258 ? 2.596 28.797 28.797 1 94.56 258 GLY B O 1
ATOM 4788 N N . GLY B 1 259 ? 2.072 27.031 27.531 1 92.88 259 GLY B N 1
ATOM 4789 C CA . GLY B 1 259 ? 0.753 26.781 28.094 1 92.88 259 GLY B CA 1
ATOM 4790 C C . GLY B 1 259 ? -0.064 25.797 27.266 1 92.88 259 GLY B C 1
ATOM 4791 O O . GLY B 1 259 ? 0.324 25.453 26.156 1 92.88 259 GLY B O 1
ATOM 4792 N N . SER B 1 260 ? -1.128 25.312 27.844 1 92.5 260 SER B N 1
ATOM 4793 C CA . SER B 1 260 ? -2.059 24.438 27.141 1 92.5 260 SER B CA 1
ATOM 4794 C C . SER B 1 260 ? -3.303 25.203 26.688 1 92.5 260 SER B C 1
ATOM 4796 O O . SER B 1 260 ? -3.986 25.812 27.516 1 92.5 260 SER B O 1
ATOM 4798 N N . PHE B 1 261 ? -3.635 25.094 25.406 1 92.56 261 PHE B N 1
ATOM 4799 C CA . PHE B 1 261 ? -4.789 25.844 24.922 1 92.56 261 PHE B CA 1
ATOM 4800 C C . PHE B 1 261 ? -6.086 25.219 25.422 1 92.56 261 PHE B C 1
ATOM 4802 O O . PHE B 1 261 ? -7.164 25.797 25.25 1 92.56 261 PHE B O 1
ATOM 4809 N N . THR B 1 262 ? -5.996 24.094 26.078 1 91 262 THR B N 1
ATOM 4810 C CA . THR B 1 262 ? -7.188 23.453 26.641 1 91 262 THR B CA 1
ATOM 4811 C C . THR B 1 262 ? -7.473 23.984 28.047 1 91 262 THR B C 1
ATOM 4813 O O . THR B 1 262 ? -8.594 23.875 28.531 1 91 262 THR B O 1
ATOM 4816 N N . THR B 1 263 ? -6.465 24.531 28.719 1 91.25 263 THR B N 1
ATOM 4817 C CA . THR B 1 263 ? -6.652 24.891 30.109 1 91.25 263 THR B CA 1
ATOM 4818 C C . THR B 1 263 ? -6.254 26.344 30.359 1 91.25 263 THR B C 1
ATOM 4820 O O . THR B 1 263 ? -6.727 26.969 31.297 1 91.25 263 THR B O 1
ATOM 4823 N N . ASP B 1 264 ? -5.379 26.812 29.562 1 94.81 264 ASP B N 1
ATOM 4824 C CA . ASP B 1 264 ? -4.82 28.141 29.781 1 94.81 264 ASP B CA 1
ATOM 4825 C C . ASP B 1 264 ? -5.391 29.141 28.781 1 94.81 264 ASP B C 1
ATOM 4827 O O . ASP B 1 264 ? -5.742 28.781 27.656 1 94.81 264 ASP B O 1
ATOM 4831 N N . PRO B 1 265 ? -5.434 30.406 29.203 1 95.94 265 PRO B N 1
ATOM 4832 C CA . PRO B 1 265 ? -5.859 31.422 28.25 1 95.94 265 PRO B CA 1
ATOM 4833 C C . PRO B 1 265 ? -4.832 31.672 27.141 1 95.94 265 PRO B C 1
ATOM 4835 O O . PRO B 1 265 ? -3.627 31.609 27.391 1 95.94 265 PRO B O 1
ATOM 4838 N N . LEU B 1 266 ? -5.344 32.031 26 1 97.94 266 LEU B N 1
ATOM 4839 C CA . LEU B 1 266 ? -4.449 32.344 24.891 1 97.94 266 LEU B CA 1
ATOM 4840 C C . LEU B 1 266 ? -3.826 33.719 25.078 1 97.94 266 LEU B C 1
ATOM 4842 O O . LEU B 1 266 ? -4.457 34.625 25.641 1 97.94 266 LEU B O 1
ATOM 4846 N N . PRO B 1 267 ? -2.58 33.875 24.609 1 96.94 267 PRO B N 1
ATOM 4847 C CA . PRO B 1 267 ? -1.986 35.219 24.609 1 96.94 267 PRO B CA 1
ATOM 4848 C C . PRO B 1 267 ? -2.811 36.25 23.812 1 96.94 267 PRO B C 1
ATOM 4850 O O . PRO B 1 267 ? -3.449 35.875 22.812 1 96.94 267 PRO B O 1
ATOM 4853 N N . GLU B 1 268 ? -2.713 37.469 24.203 1 95 268 GLU B N 1
ATOM 4854 C CA . GLU B 1 268 ? -3.463 38.562 23.562 1 95 268 GLU B CA 1
ATOM 4855 C C . GLU B 1 268 ? -2.545 39.438 22.719 1 95 268 GLU B C 1
ATOM 4857 O O . GLU B 1 268 ? -1.321 39.344 22.828 1 95 268 GLU B O 1
ATOM 4862 N N . GLY B 1 269 ? -3.213 40.219 21.844 1 95.75 269 GLY B N 1
ATOM 4863 C CA . GLY B 1 269 ? -2.457 41.219 21.094 1 95.75 269 GLY B CA 1
ATOM 4864 C C . GLY B 1 269 ? -2.297 40.875 19.625 1 95.75 269 GLY B C 1
ATOM 4865 O O . GLY B 1 269 ? -1.929 41.719 18.828 1 95.75 269 GLY B O 1
ATOM 4866 N N . ALA B 1 270 ? -2.598 39.688 19.234 1 98.06 270 ALA B N 1
ATOM 4867 C CA . ALA B 1 270 ? -2.482 39.281 17.844 1 98.06 270 ALA B CA 1
ATOM 4868 C C . ALA B 1 270 ? -3.697 39.719 17.031 1 98.06 270 ALA B C 1
ATOM 4870 O O . ALA B 1 270 ? -4.816 39.781 17.562 1 98.06 270 ALA B O 1
ATOM 4871 N N . ASP B 1 271 ? -3.484 40.125 15.805 1 98.38 271 ASP B N 1
ATOM 4872 C CA . ASP B 1 271 ? -4.605 40.469 14.922 1 98.38 271 ASP B CA 1
ATOM 4873 C C . ASP B 1 271 ? -4.863 39.344 13.93 1 98.38 271 ASP B C 1
ATOM 4875 O O . ASP B 1 271 ? -5.82 39.406 13.148 1 98.38 271 ASP B O 1
ATOM 4879 N N . ILE B 1 272 ? -4.062 38.281 13.977 1 98.56 272 ILE B N 1
ATOM 4880 C CA . ILE B 1 272 ? -4.293 37.031 13.242 1 98.56 272 ILE B CA 1
ATOM 4881 C C . ILE B 1 272 ? -3.789 35.844 14.062 1 98.56 272 ILE B C 1
ATOM 4883 O O . ILE B 1 272 ? -2.748 35.938 14.719 1 98.56 272 ILE B O 1
ATOM 4887 N N . VAL B 1 273 ? -4.535 34.75 14.055 1 98.75 273 VAL B N 1
ATOM 4888 C CA . VAL B 1 273 ? -4.18 33.5 14.703 1 98.75 273 VAL B CA 1
ATOM 4889 C C . VAL B 1 273 ? -4.098 32.406 13.672 1 98.75 273 VAL B C 1
ATOM 4891 O O . VAL B 1 273 ? -4.91 32.344 12.742 1 98.75 273 VAL B O 1
ATOM 4894 N N . SER B 1 274 ? -3.09 31.594 13.766 1 98.56 274 SER B N 1
ATOM 4895 C CA . SER B 1 274 ? -2.992 30.422 12.898 1 98.56 274 SER B CA 1
ATOM 4896 C C . SER B 1 274 ? -3.145 29.141 13.688 1 98.56 274 SER B C 1
ATOM 4898 O O . SER B 1 274 ? -2.674 29.031 14.82 1 98.56 274 SER B O 1
ATOM 4900 N N . LEU B 1 275 ? -3.863 28.234 13.156 1 97.81 275 LEU B N 1
ATOM 4901 C CA . LEU B 1 275 ? -3.955 26.828 13.578 1 97.81 275 LEU B CA 1
ATOM 4902 C C . LEU B 1 275 ? -3.469 25.906 12.469 1 97.81 275 LEU B C 1
ATOM 4904 O O . LEU B 1 275 ? -4.238 25.547 11.57 1 97.81 275 LEU B O 1
ATOM 4908 N N . VAL B 1 276 ? -2.246 25.469 12.602 1 95.19 276 VAL B N 1
ATOM 4909 C CA . VAL B 1 276 ? -1.624 24.641 11.578 1 95.19 276 VAL B CA 1
ATOM 4910 C C . VAL B 1 276 ? -1.544 23.188 12.062 1 95.19 276 VAL B C 1
ATOM 4912 O O . VAL B 1 276 ? -0.668 22.844 12.859 1 95.19 276 VAL B O 1
ATOM 4915 N N . ARG B 1 277 ? -2.469 22.375 11.508 1 90.06 277 ARG B N 1
ATOM 4916 C CA . ARG B 1 277 ? -2.562 20.969 11.859 1 90.06 277 ARG B CA 1
ATOM 4917 C C . ARG B 1 277 ? -2.834 20.797 13.352 1 90.06 277 ARG B C 1
ATOM 4919 O O . ARG B 1 277 ? -2.156 20.016 14.031 1 90.06 277 ARG B O 1
ATOM 4926 N N . VAL B 1 278 ? -3.672 21.547 13.875 1 92.12 278 VAL B N 1
ATOM 4927 C CA . VAL B 1 278 ? -4.047 21.484 15.281 1 92.12 278 VAL B CA 1
ATOM 4928 C C . VAL B 1 278 ? -5.453 20.906 15.422 1 92.12 278 VAL B C 1
ATOM 4930 O O . VAL B 1 278 ? -5.672 19.984 16.203 1 92.12 278 VAL B O 1
ATOM 4933 N N . ILE B 1 279 ? -6.352 21.422 14.594 1 93.06 279 ILE B N 1
ATOM 4934 C CA . ILE B 1 279 ? -7.758 21.031 14.68 1 93.06 279 ILE B CA 1
ATOM 4935 C C . ILE B 1 279 ? -7.914 19.547 14.359 1 93.06 279 ILE B C 1
ATOM 4937 O O . ILE B 1 279 ? -8.695 18.844 15 1 93.06 279 ILE B O 1
ATOM 4941 N N . HIS B 1 280 ? -7.16 19.141 13.43 1 89.56 280 HIS B N 1
ATOM 4942 C CA . HIS B 1 280 ? -7.223 17.781 12.906 1 89.56 280 HIS B CA 1
ATOM 4943 C C . HIS B 1 280 ? -6.93 16.766 14.008 1 89.56 280 HIS B C 1
ATOM 4945 O O . HIS B 1 280 ? -7.496 15.664 14 1 89.56 280 HIS B O 1
ATOM 4951 N N . ASP B 1 281 ? -6.203 17.078 14.984 1 88.69 281 ASP B N 1
ATOM 4952 C CA . ASP B 1 281 ? -5.688 16.156 15.992 1 88.69 281 ASP B CA 1
ATOM 4953 C C . ASP B 1 281 ? -6.625 16.078 17.203 1 88.69 281 ASP B C 1
ATOM 4955 O O . ASP B 1 281 ? -6.418 15.273 18.094 1 88.69 281 ASP B O 1
ATOM 4959 N N . HIS B 1 282 ? -7.66 16.875 17.234 1 91 282 HIS B N 1
ATOM 4960 C CA . HIS B 1 282 ? -8.508 16.969 18.406 1 91 282 HIS B CA 1
ATOM 4961 C C . HIS B 1 282 ? -9.969 16.688 18.062 1 91 282 HIS B C 1
ATOM 4963 O O . HIS B 1 282 ? -10.398 16.922 16.938 1 91 282 HIS B O 1
ATOM 4969 N N . ASP B 1 283 ? -10.664 16.25 19.094 1 91.5 283 ASP B N 1
ATOM 4970 C CA . ASP B 1 283 ? -12.078 15.953 18.906 1 91.5 283 ASP B CA 1
ATOM 4971 C C . ASP B 1 283 ? -12.914 17.234 18.906 1 91.5 283 ASP B C 1
ATOM 4973 O O . ASP B 1 283 ? -12.422 18.297 19.281 1 91.5 283 ASP B O 1
ATOM 4977 N N . ASP B 1 284 ? -14.156 17.125 18.531 1 94.12 284 ASP B N 1
ATOM 4978 C CA . ASP B 1 284 ? -15.023 18.266 18.266 1 94.12 284 ASP B CA 1
ATOM 4979 C C . ASP B 1 284 ? -15.148 19.172 19.484 1 94.12 284 ASP B C 1
ATOM 4981 O O . ASP B 1 284 ? -15.109 20.391 19.359 1 94.12 284 ASP B O 1
ATOM 4985 N N . GLU B 1 285 ? -15.281 18.562 20.594 1 94.38 285 GLU B N 1
ATOM 4986 C CA . GLU B 1 285 ? -15.477 19.359 21.797 1 94.38 285 GLU B CA 1
ATOM 4987 C C . GLU B 1 285 ? -14.266 20.25 22.078 1 94.38 285 GLU B C 1
ATOM 4989 O O . GLU B 1 285 ? -14.406 21.422 22.422 1 94.38 285 GLU B O 1
ATOM 4994 N N . VAL B 1 286 ? -13.125 19.672 21.922 1 94.19 286 VAL B N 1
ATOM 4995 C CA . VAL B 1 286 ? -11.883 20.406 22.156 1 94.19 286 VAL B CA 1
ATOM 4996 C C . VAL B 1 286 ? -11.703 21.484 21.094 1 94.19 286 VAL B C 1
ATOM 4998 O O . VAL B 1 286 ? -11.305 22.609 21.406 1 94.19 286 VAL B O 1
ATOM 5001 N N . VAL B 1 287 ? -12.031 21.156 19.891 1 96.62 287 VAL B N 1
ATOM 5002 C CA . VAL B 1 287 ? -11.859 22.094 18.766 1 96.62 287 VAL B CA 1
ATOM 5003 C C . VAL B 1 287 ? -12.812 23.266 18.938 1 96.62 287 VAL B C 1
ATOM 5005 O O . VAL B 1 287 ? -12.422 24.422 18.719 1 96.62 287 VAL B O 1
ATOM 5008 N N . GLU B 1 288 ? -14.031 23.047 19.281 1 97.31 288 GLU B N 1
ATOM 5009 C CA . GLU B 1 288 ? -15.016 24.094 19.469 1 97.31 288 GLU B CA 1
ATOM 5010 C C . GLU B 1 288 ? -14.594 25.047 20.594 1 97.31 288 GLU B C 1
ATOM 5012 O O . GLU B 1 288 ? -14.711 26.281 20.438 1 97.31 288 GLU B O 1
ATOM 5017 N N . ALA B 1 289 ? -14.094 24.484 21.656 1 97.12 289 ALA B N 1
ATOM 5018 C CA . ALA B 1 289 ? -13.594 25.312 22.75 1 97.12 289 ALA B CA 1
ATOM 5019 C C . ALA B 1 289 ? -12.414 26.172 22.312 1 97.12 289 ALA B C 1
ATOM 5021 O O . ALA B 1 289 ? -12.312 27.344 22.672 1 97.12 289 ALA B O 1
ATOM 5022 N N . LEU B 1 290 ? -11.539 25.578 21.562 1 97.5 290 LEU B N 1
ATOM 5023 C CA . LEU B 1 290 ? -10.367 26.281 21.047 1 97.5 290 LEU B CA 1
ATOM 5024 C C . LEU B 1 290 ? -10.781 27.422 20.125 1 97.5 290 LEU B C 1
ATOM 5026 O O . LEU B 1 290 ? -10.242 28.516 20.203 1 97.5 290 LEU B O 1
ATOM 5030 N N . LEU B 1 291 ? -11.75 27.172 19.219 1 98.12 291 LEU B N 1
ATOM 5031 C CA . LEU B 1 291 ? -12.211 28.203 18.281 1 98.12 291 LEU B CA 1
ATOM 5032 C C . LEU B 1 291 ? -12.844 29.375 19.031 1 98.12 291 LEU B C 1
ATOM 5034 O O . LEU B 1 291 ? -12.656 30.531 18.641 1 98.12 291 LEU B O 1
ATOM 5038 N N . ARG B 1 292 ? -13.539 29.094 20.094 1 97.69 292 ARG B N 1
ATOM 5039 C CA . ARG B 1 292 ? -14.117 30.156 20.906 1 97.69 292 ARG B CA 1
ATOM 5040 C C . ARG B 1 292 ? -13.023 30.969 21.594 1 97.69 292 ARG B C 1
ATOM 5042 O O . ARG B 1 292 ? -13.117 32.188 21.688 1 97.69 292 ARG B O 1
ATOM 5049 N N . ALA B 1 293 ? -12.047 30.234 22.109 1 97.88 293 ALA B N 1
ATOM 5050 C CA . ALA B 1 293 ? -10.922 30.906 22.75 1 97.88 293 ALA B CA 1
ATOM 5051 C C . ALA B 1 293 ? -10.188 31.812 21.781 1 97.88 293 ALA B C 1
ATOM 5053 O O . ALA B 1 293 ? -9.781 32.906 22.141 1 97.88 293 ALA B O 1
ATOM 5054 N N . VAL B 1 294 ? -9.984 31.344 20.547 1 98.38 294 VAL B N 1
ATOM 5055 C CA . VAL B 1 294 ? -9.328 32.125 19.516 1 98.38 294 VAL B CA 1
ATOM 5056 C C . VAL B 1 294 ? -10.172 33.375 19.188 1 98.38 294 VAL B C 1
ATOM 5058 O O . VAL B 1 294 ? -9.641 34.469 19.047 1 98.38 294 VAL B O 1
ATOM 5061 N N . HIS B 1 295 ? -11.469 33.188 19.016 1 98.06 295 HIS B N 1
ATOM 5062 C CA . HIS B 1 295 ? -12.375 34.281 18.75 1 98.06 295 HIS B CA 1
ATOM 5063 C C . HIS B 1 295 ? -12.273 35.375 19.828 1 98.06 295 HIS B C 1
ATOM 5065 O O . HIS B 1 295 ? -12.227 36.562 19.516 1 98.06 295 HIS B O 1
ATOM 5071 N N . LYS B 1 296 ? -12.211 34.906 21.062 1 97.19 296 LYS B N 1
ATOM 5072 C CA . LYS B 1 296 ? -12.117 35.844 22.188 1 97.19 296 LYS B CA 1
ATOM 5073 C C . LYS B 1 296 ? -10.797 36.594 22.172 1 97.19 296 LYS B C 1
ATOM 5075 O O . LYS B 1 296 ? -10.758 37.781 22.516 1 97.19 296 LYS B O 1
ATOM 5080 N N . ALA B 1 297 ? -9.758 35.969 21.781 1 97.38 297 ALA B N 1
ATOM 5081 C CA . ALA B 1 297 ? -8.414 36.531 21.828 1 97.38 297 ALA B CA 1
ATOM 5082 C C . ALA B 1 297 ? -8.211 37.531 20.688 1 97.38 297 ALA B C 1
ATOM 5084 O O . ALA B 1 297 ? -7.336 38.406 20.766 1 97.38 297 ALA B O 1
ATOM 5085 N N . LEU B 1 298 ? -8.945 37.438 19.609 1 98.12 298 LEU B N 1
ATOM 5086 C CA . LEU B 1 298 ? -8.781 38.281 18.422 1 98.12 298 LEU B CA 1
ATOM 5087 C C . LEU B 1 298 ? -9.57 39.562 18.578 1 98.12 298 LEU B C 1
ATOM 5089 O O . LEU B 1 298 ? -10.641 39.594 19.188 1 98.12 298 LEU B O 1
ATOM 5093 N N . PRO B 1 299 ? -9.039 40.75 18.094 1 97.75 299 PRO B N 1
ATOM 5094 C CA . PRO B 1 299 ? -9.844 41.969 17.984 1 97.75 299 PRO B CA 1
ATOM 5095 C C . PRO B 1 299 ? -10.906 41.875 16.891 1 97.75 299 PRO B C 1
ATOM 5097 O O . PRO B 1 299 ? -10.906 40.938 16.094 1 97.75 299 PRO B O 1
ATOM 5100 N N . ASP B 1 300 ? -11.766 42.844 16.891 1 96.31 300 ASP B N 1
ATOM 5101 C CA . ASP B 1 300 ? -12.703 42.938 15.773 1 96.31 300 ASP B CA 1
ATOM 5102 C C . ASP B 1 300 ? -11.969 43 14.438 1 96.31 300 ASP B C 1
ATOM 5104 O O . ASP B 1 300 ? -10.93 43.656 14.312 1 96.31 300 ASP B O 1
ATOM 5108 N N . ASN B 1 301 ? -12.43 42.25 13.516 1 95.38 301 ASN B N 1
ATOM 5109 C CA . ASN B 1 301 ? -11.867 42.125 12.172 1 95.38 301 ASN B CA 1
ATOM 5110 C C . ASN B 1 301 ? -10.586 41.281 12.18 1 95.38 301 ASN B C 1
ATOM 5112 O O . ASN B 1 301 ? -9.898 41.188 11.164 1 95.38 301 ASN B O 1
ATOM 5116 N N . GLY B 1 302 ? -10.25 40.781 13.352 1 97.88 302 GLY B N 1
ATOM 5117 C CA . GLY B 1 302 ? -9.141 39.844 13.406 1 97.88 302 GLY B CA 1
ATOM 5118 C C . GLY B 1 302 ? -9.352 38.625 12.547 1 97.88 302 GLY B C 1
ATOM 5119 O O . GLY B 1 302 ? -10.484 38.312 12.18 1 97.88 302 GLY B O 1
ATOM 5120 N N . LYS B 1 303 ? -8.227 37.906 12.156 1 98.44 303 LYS B N 1
ATOM 5121 C CA . LYS B 1 303 ? -8.312 36.781 11.211 1 98.44 303 LYS B CA 1
ATOM 5122 C C . LYS B 1 303 ? -7.871 35.5 11.867 1 98.44 303 LYS B C 1
ATOM 5124 O O . LYS B 1 303 ? -7.004 35.5 12.75 1 98.44 303 LYS B O 1
ATOM 5129 N N . LEU B 1 304 ? -8.547 34.469 11.477 1 98.75 304 LEU B N 1
ATOM 5130 C CA . LEU B 1 304 ? -8.125 33.094 11.789 1 98.75 304 LEU B CA 1
ATOM 5131 C C . LEU B 1 304 ? -7.723 32.344 10.523 1 98.75 304 LEU B C 1
ATOM 5133 O O . LEU B 1 304 ? -8.453 32.375 9.531 1 98.75 304 LEU B O 1
ATOM 5137 N N . LEU B 1 305 ? -6.551 31.828 10.523 1 98.69 305 LEU B N 1
ATOM 5138 C CA . LEU B 1 305 ? -6.066 30.984 9.43 1 98.69 305 LEU B CA 1
ATOM 5139 C C . LEU B 1 305 ? -5.898 29.547 9.883 1 98.69 305 LEU B C 1
ATOM 5141 O O . LEU B 1 305 ? -5.238 29.281 10.891 1 98.69 305 LEU B O 1
ATOM 5145 N N . ILE B 1 306 ? -6.535 28.625 9.195 1 98.12 306 ILE B N 1
ATOM 5146 C CA . ILE B 1 306 ? -6.438 27.203 9.461 1 98.12 306 ILE B CA 1
ATOM 5147 C C . ILE B 1 306 ? -5.766 26.5 8.281 1 98.12 306 ILE B C 1
ATOM 5149 O O . ILE B 1 306 ? -6.145 26.703 7.133 1 98.12 306 ILE B O 1
ATOM 5153 N N . ALA B 1 307 ? -4.742 25.75 8.562 1 95.88 307 ALA B N 1
ATOM 5154 C CA . ALA B 1 307 ? -4.082 24.938 7.547 1 95.88 307 ALA B CA 1
ATOM 5155 C C . ALA B 1 307 ? -4.078 23.453 7.941 1 95.88 307 ALA B C 1
ATOM 5157 O O . ALA B 1 307 ? -3.393 23.062 8.891 1 95.88 307 ALA B O 1
ATOM 5158 N N . GLU B 1 308 ? -4.805 22.656 7.262 1 91.88 308 GLU B N 1
ATOM 5159 C CA . GLU B 1 308 ? -4.855 21.234 7.59 1 91.88 308 GLU B CA 1
ATOM 5160 C C . GLU B 1 308 ? -5.512 20.438 6.465 1 91.88 308 GLU B C 1
ATOM 5162 O O . GLU B 1 308 ? -6.133 21.016 5.566 1 91.88 308 GLU B O 1
ATOM 5167 N N . PRO B 1 309 ? -5.301 19.109 6.527 1 87.44 309 PRO B N 1
ATOM 5168 C CA . PRO B 1 309 ? -6.027 18.266 5.566 1 87.44 309 PRO B CA 1
ATOM 5169 C C . PRO B 1 309 ? -7.535 18.297 5.785 1 87.44 309 PRO B C 1
ATOM 5171 O O . PRO B 1 309 ? -8 18.312 6.93 1 87.44 309 PRO B O 1
ATOM 5174 N N . ILE B 1 310 ? -8.273 18.375 4.75 1 90.12 310 ILE B N 1
ATOM 5175 C CA . ILE B 1 310 ? -9.727 18.406 4.824 1 90.12 310 ILE B CA 1
ATOM 5176 C C . ILE B 1 310 ? -10.305 17.188 4.125 1 90.12 310 ILE B C 1
ATOM 5178 O O . ILE B 1 310 ? -9.75 16.703 3.133 1 90.12 310 ILE B O 1
ATOM 5182 N N . ALA B 1 311 ? -11.398 16.672 4.672 1 87.88 311 ALA B N 1
ATOM 5183 C CA . ALA B 1 311 ? -12.062 15.508 4.105 1 87.88 311 ALA B CA 1
ATOM 5184 C C . ALA B 1 311 ? -12.969 15.898 2.939 1 87.88 311 ALA B C 1
ATOM 5186 O O . ALA B 1 311 ? -13.477 17.016 2.893 1 87.88 311 ALA B O 1
ATOM 5187 N N . GLY B 1 312 ? -13.109 14.977 2.066 1 81.38 312 GLY B N 1
ATOM 5188 C CA . GLY B 1 312 ? -14.133 15.117 1.042 1 81.38 312 GLY B CA 1
ATOM 5189 C C . GLY B 1 312 ? -13.664 15.914 -0.162 1 81.38 312 GLY B C 1
ATOM 5190 O O . GLY B 1 312 ? -14.469 16.234 -1.042 1 81.38 312 GLY B O 1
ATOM 5191 N N . LEU B 1 313 ? -12.43 16.359 -0.176 1 83.62 313 LEU B N 1
ATOM 5192 C CA . LEU B 1 313 ? -11.938 17.078 -1.35 1 83.62 313 LEU B CA 1
ATOM 5193 C C . LEU B 1 313 ? -11.633 16.109 -2.486 1 83.62 313 LEU B C 1
ATOM 5195 O O . LEU B 1 313 ? -11.102 15.016 -2.252 1 83.62 313 LEU B O 1
ATOM 5199 N N . PRO B 1 314 ? -12.023 16.531 -3.645 1 78.31 314 PRO B N 1
ATOM 5200 C CA . PRO B 1 314 ? -11.75 15.664 -4.789 1 78.31 314 PRO B CA 1
ATOM 5201 C C . PRO B 1 314 ? -10.273 15.32 -4.938 1 78.31 314 PRO B C 1
ATOM 5203 O O . PRO B 1 314 ? -9.414 16.203 -4.77 1 78.31 314 PRO B O 1
ATOM 5206 N N . GLY B 1 315 ? -10.016 14.094 -5.203 1 77.88 315 GLY B N 1
ATOM 5207 C CA . GLY B 1 315 ? -8.656 13.664 -5.496 1 77.88 315 GLY B CA 1
ATOM 5208 C C . GLY B 1 315 ? -7.859 13.336 -4.25 1 77.88 315 GLY B C 1
ATOM 5209 O O . GLY B 1 315 ? -6.723 12.867 -4.344 1 77.88 315 GLY B O 1
ATOM 5210 N N . THR B 1 316 ? -8.453 13.539 -3.115 1 80.5 316 THR B N 1
ATOM 5211 C CA . THR B 1 316 ? -7.695 13.312 -1.894 1 80.5 316 THR B CA 1
ATOM 5212 C C . THR B 1 316 ? -8.375 12.266 -1.02 1 80.5 316 THR B C 1
ATOM 5214 O O . THR B 1 316 ? -7.977 12.047 0.125 1 80.5 316 THR B O 1
ATOM 5217 N N . ALA B 1 317 ? -9.32 11.609 -1.561 1 85.44 317 ALA B N 1
ATOM 5218 C CA . ALA B 1 317 ? -10.18 10.758 -0.745 1 85.44 317 ALA B CA 1
ATOM 5219 C C . ALA B 1 317 ? -9.383 9.633 -0.087 1 85.44 317 ALA B C 1
ATOM 5221 O O . ALA B 1 317 ? -9.531 9.383 1.11 1 85.44 317 ALA B O 1
ATOM 5222 N N . ALA B 1 318 ? -8.547 8.977 -0.805 1 88.38 318 ALA B N 1
ATOM 5223 C CA . ALA B 1 318 ? -7.777 7.871 -0.241 1 88.38 318 ALA B CA 1
ATOM 5224 C C . ALA B 1 318 ? -6.891 8.344 0.904 1 88.38 318 ALA B C 1
ATOM 5226 O O . ALA B 1 318 ? -6.812 7.695 1.949 1 88.38 318 ALA B O 1
ATOM 5227 N N . ILE B 1 319 ? -6.312 9.484 0.736 1 86.5 319 ILE B N 1
ATOM 5228 C CA . ILE B 1 319 ? -5.371 9.984 1.732 1 86.5 319 ILE B CA 1
ATOM 5229 C C . ILE B 1 319 ? -6.133 10.523 2.941 1 86.5 319 ILE B C 1
ATOM 5231 O O . ILE B 1 319 ? -5.805 10.195 4.086 1 86.5 319 ILE B O 1
ATOM 5235 N N . SER B 1 320 ? -7.176 11.266 2.676 1 85.75 320 SER B N 1
ATOM 5236 C CA . SER B 1 320 ? -7.891 11.906 3.771 1 85.75 320 SER B CA 1
ATOM 5237 C C . SER B 1 320 ? -8.828 10.93 4.469 1 85.75 320 SER B C 1
ATOM 5239 O O . SER B 1 320 ? -8.844 10.836 5.695 1 85.75 320 SER B O 1
ATOM 5241 N N . ASP B 1 321 ? -9.562 10.125 3.688 1 90.06 321 ASP B N 1
ATOM 5242 C CA . ASP B 1 321 ? -10.688 9.367 4.238 1 90.06 321 ASP B CA 1
ATOM 5243 C C . ASP B 1 321 ? -10.273 7.934 4.57 1 90.06 321 ASP B C 1
ATOM 5245 O O . ASP B 1 321 ? -10.992 7.219 5.266 1 90.06 321 ASP B O 1
ATOM 5249 N N . ALA B 1 322 ? -9.133 7.555 4.098 1 93.19 322 ALA B N 1
ATOM 5250 C CA . ALA B 1 322 ? -8.617 6.234 4.457 1 93.19 322 ALA B CA 1
ATOM 5251 C C . ALA B 1 322 ? -7.375 6.355 5.336 1 93.19 322 ALA B C 1
ATOM 5253 O O . ALA B 1 322 ? -7.43 6.09 6.539 1 93.19 322 ALA B O 1
ATOM 5254 N N . TYR B 1 323 ? -6.332 6.938 4.863 1 92.88 323 TYR B N 1
ATOM 5255 C CA . TYR B 1 323 ? -5.066 6.977 5.586 1 92.88 323 TYR B CA 1
ATOM 5256 C C . TYR B 1 323 ? -5.188 7.801 6.859 1 92.88 323 TYR B C 1
ATOM 5258 O O . TYR B 1 323 ? -5.008 7.281 7.965 1 92.88 323 TYR B O 1
ATOM 5266 N N . PHE B 1 324 ? -5.555 9.039 6.715 1 89.62 324 PHE B N 1
ATOM 5267 C CA . PHE B 1 324 ? -5.594 9.906 7.883 1 89.62 324 PHE B CA 1
ATOM 5268 C C . PHE B 1 324 ? -6.676 9.461 8.859 1 89.62 324 PHE B C 1
ATOM 5270 O O . PHE B 1 324 ? -6.512 9.57 10.07 1 89.62 324 PHE B O 1
ATOM 5277 N N . ALA B 1 325 ? -7.785 9.016 8.328 1 91.5 325 ALA B N 1
ATOM 5278 C CA . ALA B 1 325 ? -8.852 8.539 9.203 1 91.5 325 ALA B CA 1
ATOM 5279 C C . ALA B 1 325 ? -8.367 7.406 10.102 1 91.5 325 ALA B C 1
ATOM 5281 O O . ALA B 1 325 ? -8.609 7.414 11.312 1 91.5 325 ALA B O 1
ATOM 5282 N N . PHE B 1 326 ? -7.641 6.477 9.531 1 93.62 326 PHE B N 1
ATOM 5283 C CA . PHE B 1 326 ? -7.152 5.348 10.312 1 93.62 326 PHE B CA 1
ATOM 5284 C C . PHE B 1 326 ? -6.008 5.773 11.219 1 93.62 326 PHE B C 1
ATOM 5286 O O . PHE B 1 326 ? -5.863 5.262 12.336 1 93.62 326 PHE B O 1
ATOM 5293 N N . TYR B 1 327 ? -5.164 6.625 10.711 1 91.31 327 TYR B N 1
ATOM 5294 C CA . TYR B 1 327 ? -4.078 7.137 11.539 1 91.31 327 TYR B CA 1
ATOM 5295 C C . TYR B 1 327 ? -4.621 7.793 12.805 1 91.31 327 TYR B C 1
ATOM 5297 O O . TYR B 1 327 ? -4.191 7.465 13.914 1 91.31 327 TYR B O 1
ATOM 5305 N N . LEU B 1 328 ? -5.586 8.695 12.656 1 90.69 328 LEU B N 1
ATOM 5306 C CA . LEU B 1 328 ? -6.148 9.43 13.789 1 90.69 328 LEU B CA 1
ATOM 5307 C C . LEU B 1 328 ? -6.941 8.5 14.695 1 90.69 328 LEU B C 1
ATOM 5309 O O . LEU B 1 328 ? -6.93 8.664 15.922 1 90.69 328 LEU B O 1
ATOM 5313 N N . TYR B 1 329 ? -7.621 7.555 14.117 1 91.75 329 TYR B N 1
ATOM 5314 C CA . TYR B 1 329 ? -8.328 6.57 14.922 1 91.75 329 TYR B CA 1
ATOM 5315 C C . TYR B 1 329 ? -7.367 5.801 15.82 1 91.75 329 TYR B C 1
ATOM 5317 O O . TYR B 1 329 ? -7.613 5.641 17.016 1 91.75 329 TYR B O 1
ATOM 5325 N N . ALA B 1 330 ? -6.281 5.344 15.242 1 92.19 330 ALA B N 1
ATOM 5326 C CA . ALA B 1 330 ? -5.273 4.602 15.992 1 92.19 330 ALA B CA 1
ATOM 5327 C C . ALA B 1 330 ? -4.609 5.488 17.047 1 92.19 330 ALA B C 1
ATOM 5329 O O . ALA B 1 330 ? -4.23 5.016 18.109 1 92.19 330 ALA B O 1
ATOM 5330 N N . MET B 1 331 ? -4.484 6.75 16.688 1 87.94 331 MET B N 1
ATOM 5331 C CA . MET B 1 331 ? -3.9 7.73 17.594 1 87.94 331 MET B CA 1
ATOM 5332 C C . MET B 1 331 ? -4.812 7.965 18.797 1 87.94 331 MET B C 1
ATOM 5334 O O . MET B 1 331 ? -4.344 8.328 19.875 1 87.94 331 MET B O 1
ATOM 5338 N N . GLY B 1 332 ? -6.125 7.801 18.594 1 87.44 332 GLY B N 1
ATOM 5339 C CA . GLY B 1 332 ? -7.094 7.918 19.672 1 87.44 332 GLY B CA 1
ATOM 5340 C C . GLY B 1 332 ? -7.754 9.281 19.734 1 87.44 332 GLY B C 1
ATOM 5341 O O . GLY B 1 332 ? -8.547 9.555 20.641 1 87.44 332 GLY B O 1
ATOM 5342 N N . SER B 1 333 ? -7.395 10.117 18.828 1 85.69 333 SER B N 1
ATOM 5343 C CA . SER B 1 333 ? -7.953 11.469 18.844 1 85.69 333 SER B CA 1
ATOM 5344 C C . SER B 1 333 ? -7.945 12.078 17.438 1 85.69 333 SER B C 1
ATOM 5346 O O . SER B 1 333 ? -7.09 11.742 16.625 1 85.69 333 SER B O 1
ATOM 5348 N N . GLY B 1 334 ? -8.977 12.898 17.281 1 86.31 334 GLY B N 1
ATOM 5349 C CA . GLY B 1 334 ? -8.977 13.672 16.047 1 86.31 334 GLY B CA 1
ATOM 5350 C C . GLY B 1 334 ? -9.758 13.016 14.922 1 86.31 334 GLY B C 1
ATOM 5351 O O . GLY B 1 334 ? -10.195 11.875 15.055 1 86.31 334 GLY B O 1
ATOM 5352 N N . LYS B 1 335 ? -9.984 13.75 13.914 1 87.19 335 LYS B N 1
ATOM 5353 C CA . LYS B 1 335 ? -10.664 13.305 12.695 1 87.19 335 LYS B CA 1
ATOM 5354 C C . LYS B 1 335 ? -10.578 14.359 11.602 1 87.19 335 LYS B C 1
ATOM 5356 O O . LYS B 1 335 ? -10.5 15.555 11.891 1 87.19 335 LYS B O 1
ATOM 5361 N N . ALA B 1 336 ? -10.469 13.844 10.438 1 85.88 336 ALA B N 1
ATOM 5362 C CA . ALA B 1 336 ? -10.586 14.781 9.328 1 85.88 336 ALA B CA 1
ATOM 5363 C C . ALA B 1 336 ? -12.008 15.305 9.195 1 85.88 336 ALA B C 1
ATOM 5365 O O . ALA B 1 336 ? -12.977 14.562 9.391 1 85.88 336 ALA B O 1
ATOM 5366 N N . ARG B 1 337 ? -12.094 16.578 8.977 1 92.94 337 ARG B N 1
ATOM 5367 C CA . ARG B 1 337 ? -13.406 17.219 8.859 1 92.94 337 ARG B CA 1
ATOM 5368 C C . ARG B 1 337 ? -13.57 17.844 7.48 1 92.94 337 ARG B C 1
ATOM 5370 O O . ARG B 1 337 ? -12.602 18.328 6.887 1 92.94 337 ARG B O 1
ATOM 5377 N N . SER B 1 338 ? -14.828 17.781 6.973 1 92 338 SER B N 1
ATOM 5378 C CA . SER B 1 338 ? -15.133 18.422 5.703 1 92 338 SER B CA 1
ATOM 5379 C C . SER B 1 338 ? -15.211 19.938 5.863 1 92 338 SER B C 1
ATOM 5381 O O . SER B 1 338 ? -15.344 20.438 6.977 1 92 338 SER B O 1
ATOM 5383 N N . PHE B 1 339 ? -15.125 20.609 4.699 1 94.5 339 PHE B N 1
ATOM 5384 C CA . PHE B 1 339 ? -15.195 22.062 4.738 1 94.5 339 PHE B CA 1
ATOM 5385 C C . PHE B 1 339 ? -16.531 22.531 5.281 1 94.5 339 PHE B C 1
ATOM 5387 O O . PHE B 1 339 ? -16.594 23.406 6.141 1 94.5 339 PHE B O 1
ATOM 5394 N N . PRO B 1 340 ? -17.625 21.922 4.883 1 95.25 340 PRO B N 1
ATOM 5395 C CA . PRO B 1 340 ? -18.891 22.359 5.453 1 95.25 340 PRO B CA 1
ATOM 5396 C C . PRO B 1 340 ? -18.953 22.203 6.969 1 95.25 340 PRO B C 1
ATOM 5398 O O . PRO B 1 340 ? -19.5 23.062 7.664 1 95.25 340 PRO B O 1
ATOM 5401 N N . ARG B 1 341 ? -18.406 21.141 7.453 1 95.31 341 ARG B N 1
ATOM 5402 C CA . ARG B 1 341 ? -18.375 20.938 8.898 1 95.31 341 ARG B CA 1
ATOM 5403 C C . ARG B 1 341 ? -17.516 21.984 9.586 1 95.31 341 ARG B C 1
ATOM 5405 O O . ARG B 1 341 ? -17.906 22.547 10.617 1 95.31 341 ARG B O 1
ATOM 5412 N N . LEU B 1 342 ? -16.359 22.266 9.07 1 96.75 342 LEU B N 1
ATOM 5413 C CA . LEU B 1 342 ? -15.469 23.281 9.641 1 96.75 342 LEU B CA 1
ATOM 5414 C C . LEU B 1 342 ? -16.109 24.672 9.578 1 96.75 342 LEU B C 1
ATOM 5416 O O . LEU B 1 342 ? -15.984 25.453 10.516 1 96.75 342 LEU B O 1
ATOM 5420 N N . GLN B 1 343 ? -16.734 24.906 8.461 1 97.69 343 GLN B N 1
ATOM 5421 C CA . GLN B 1 343 ? -17.438 26.172 8.297 1 97.69 343 GLN B CA 1
ATOM 5422 C C . GLN B 1 343 ? -18.5 26.344 9.375 1 97.69 343 GLN B C 1
ATOM 5424 O O . GLN B 1 343 ? -18.609 27.422 9.984 1 97.69 343 GLN B O 1
ATOM 5429 N N . ALA B 1 344 ? -19.234 25.344 9.594 1 97.88 344 ALA B N 1
ATOM 5430 C CA . ALA B 1 344 ? -20.266 25.391 10.625 1 97.88 344 ALA B CA 1
ATOM 5431 C C . ALA B 1 344 ? -19.656 25.625 12.008 1 97.88 344 ALA B C 1
ATOM 5433 O O . ALA B 1 344 ? -20.188 26.391 12.805 1 97.88 344 ALA B O 1
ATOM 5434 N N . MET B 1 345 ? -18.594 24.969 12.305 1 97.81 345 MET B N 1
ATOM 5435 C CA . MET B 1 345 ? -17.922 25.125 13.594 1 97.81 345 MET B CA 1
ATOM 5436 C C . MET B 1 345 ? -17.406 26.547 13.773 1 97.81 345 MET B C 1
ATOM 5438 O O . MET B 1 345 ? -17.516 27.109 14.859 1 97.81 345 MET B O 1
ATOM 5442 N N . LEU B 1 346 ? -16.875 27.062 12.711 1 98.31 346 LEU B N 1
ATOM 5443 C CA . LEU B 1 346 ? -16.344 28.422 12.742 1 98.31 346 LEU B CA 1
ATOM 5444 C C . LEU B 1 346 ? -17.453 29.438 12.953 1 98.31 346 LEU B C 1
ATOM 5446 O O . LEU B 1 346 ? -17.328 30.359 13.758 1 98.31 346 LEU B O 1
ATOM 5450 N N . GLU B 1 347 ? -18.547 29.266 12.25 1 98.06 347 GLU B N 1
ATOM 5451 C CA . GLU B 1 347 ? -19.688 30.156 12.391 1 98.06 347 GLU B CA 1
ATOM 5452 C C . GLU B 1 347 ? -20.297 30.078 13.781 1 98.06 347 GLU B C 1
ATOM 5454 O O . GLU B 1 347 ? -20.672 31.094 14.367 1 98.06 347 GLU B O 1
ATOM 5459 N N . ASN B 1 348 ? -20.344 28.906 14.312 1 97.69 348 ASN B N 1
ATOM 5460 C CA . ASN B 1 348 ? -20.844 28.703 15.664 1 97.69 348 ASN B CA 1
ATOM 5461 C C . ASN B 1 348 ? -19.953 29.375 16.703 1 97.69 348 ASN B C 1
ATOM 5463 O O . ASN B 1 348 ? -20.438 29.812 17.766 1 97.69 348 ASN B O 1
ATOM 5467 N N . ALA B 1 349 ? -18.703 29.484 16.438 1 97.81 349 ALA B N 1
ATOM 5468 C CA . ALA B 1 349 ? -17.75 30.125 17.359 1 97.81 349 ALA B CA 1
ATOM 5469 C C . ALA B 1 349 ? -17.781 31.641 17.188 1 97.81 349 ALA B C 1
ATOM 5471 O O . ALA B 1 349 ? -17.141 32.375 17.953 1 97.81 349 ALA B O 1
ATOM 5472 N N . GLY B 1 350 ? -18.469 32.156 16.188 1 97.5 350 GLY B N 1
ATOM 5473 C CA . GLY B 1 350 ? -18.656 33.594 16.031 1 97.5 350 GLY B CA 1
ATOM 5474 C C . GLY B 1 350 ? -17.906 34.156 14.844 1 97.5 350 GLY B C 1
ATOM 5475 O O . GLY B 1 350 ? -17.969 35.375 14.586 1 97.5 350 GLY B O 1
ATOM 5476 N N . PHE B 1 351 ? -17.234 33.344 14.094 1 98.44 351 PHE B N 1
ATOM 5477 C CA . PHE B 1 351 ? -16.484 33.812 12.938 1 98.44 351 PHE B CA 1
ATOM 5478 C C . PHE B 1 351 ? -17.406 33.969 11.727 1 98.44 351 PHE B C 1
ATOM 5480 O O . PHE B 1 351 ? -18.484 33.375 11.672 1 98.44 351 PHE B O 1
ATOM 5487 N N . SER B 1 352 ? -16.953 34.812 10.797 1 97.69 352 SER B N 1
ATOM 5488 C CA . SER B 1 352 ? -17.641 35.031 9.531 1 97.69 352 SER B CA 1
ATOM 5489 C C . SER B 1 352 ? -16.656 35.062 8.367 1 97.69 352 SER B C 1
ATOM 5491 O O . SER B 1 352 ? -15.453 34.875 8.555 1 97.69 352 SER B O 1
ATOM 5493 N N . GLN B 1 353 ? -17.219 35.125 7.094 1 97.31 353 GLN B N 1
ATOM 5494 C CA . GLN B 1 353 ? -16.422 35.156 5.871 1 97.31 353 GLN B CA 1
ATOM 5495 C C . GLN B 1 353 ? -15.453 34 5.789 1 97.31 353 GLN B C 1
ATOM 5497 O O . GLN B 1 353 ? -14.25 34.188 5.574 1 97.31 353 GLN B O 1
ATOM 5502 N N . VAL B 1 354 ? -15.992 32.844 6.086 1 98.06 354 VAL B N 1
ATOM 5503 C CA . VAL B 1 354 ? -15.18 31.641 6.031 1 98.06 354 VAL B CA 1
ATOM 5504 C C . VAL B 1 354 ? -14.875 31.297 4.574 1 98.06 354 VAL B C 1
ATOM 5506 O O . VAL B 1 354 ? -15.781 31.094 3.77 1 98.06 354 VAL B O 1
ATOM 5509 N N . THR B 1 355 ? -13.594 31.234 4.223 1 97.75 355 THR B N 1
ATOM 5510 C CA . THR B 1 355 ? -13.18 31 2.844 1 97.75 355 THR B CA 1
ATOM 5511 C C . THR B 1 355 ? -12.188 29.844 2.754 1 97.75 355 THR B C 1
ATOM 5513 O O . THR B 1 355 ? -11.203 29.797 3.498 1 97.75 355 THR B O 1
ATOM 5516 N N . LEU B 1 356 ? -12.453 28.906 1.918 1 96.94 356 LEU B N 1
ATOM 5517 C CA . LEU B 1 356 ? -11.5 27.859 1.546 1 96.94 356 LEU B CA 1
ATOM 5518 C C . LEU B 1 356 ? -10.672 28.297 0.339 1 96.94 356 LEU B C 1
ATOM 5520 O O . LEU B 1 356 ? -11.219 28.5 -0.748 1 96.94 356 LEU B O 1
ATOM 5524 N N . HIS B 1 357 ? -9.32 28.359 0.517 1 95.81 357 HIS B N 1
ATOM 5525 C CA . HIS B 1 357 ? -8.445 28.844 -0.543 1 95.81 357 HIS B CA 1
ATOM 5526 C C . HIS B 1 357 ? -7.945 27.703 -1.414 1 95.81 357 HIS B C 1
ATOM 5528 O O . HIS B 1 357 ? -7.609 26.625 -0.904 1 95.81 357 HIS B O 1
ATOM 5534 N N . PRO B 1 358 ? -7.922 27.906 -2.693 1 89.06 358 PRO B N 1
ATOM 5535 C CA . PRO B 1 358 ? -7.32 26.891 -3.566 1 89.06 358 PRO B CA 1
ATOM 5536 C C . PRO B 1 358 ? -5.801 26.812 -3.424 1 89.06 358 PRO B C 1
ATOM 5538 O O . PRO B 1 358 ? -5.113 27.828 -3.604 1 89.06 358 PRO B O 1
ATOM 5541 N N . VAL B 1 359 ? -5.309 25.703 -3.039 1 89.12 359 VAL B N 1
ATOM 5542 C CA . VAL B 1 359 ? -3.869 25.516 -2.889 1 89.12 359 VAL B CA 1
ATOM 5543 C C . VAL B 1 359 ? -3.355 24.547 -3.953 1 89.12 359 VAL B C 1
ATOM 5545 O O . VAL B 1 359 ? -4.125 23.766 -4.5 1 89.12 359 VAL B O 1
ATOM 5548 N N . PRO B 1 360 ? -2.078 24.625 -4.223 1 81.81 360 PRO B N 1
ATOM 5549 C CA . PRO B 1 360 ? -1.498 23.75 -5.242 1 81.81 360 PRO B CA 1
ATOM 5550 C C . PRO B 1 360 ? -1.548 22.266 -4.848 1 81.81 360 PRO B C 1
ATOM 5552 O O . PRO B 1 360 ? -1.788 21.406 -5.699 1 81.81 360 PRO B O 1
ATOM 5555 N N . MET B 1 361 ? -1.34 22 -3.602 1 83.38 361 MET B N 1
ATOM 5556 C CA . MET B 1 361 ? -1.284 20.609 -3.146 1 83.38 361 MET B CA 1
ATOM 5557 C C . MET B 1 361 ? -2.207 20.391 -1.951 1 83.38 361 MET B C 1
ATOM 5559 O O . MET B 1 361 ? -1.739 20.234 -0.824 1 83.38 361 MET B O 1
ATOM 5563 N N . PRO B 1 362 ? -3.438 20.156 -2.172 1 83.88 362 PRO B N 1
ATOM 5564 C CA . PRO B 1 362 ? -4.395 20 -1.076 1 83.88 362 PRO B CA 1
ATOM 5565 C C . PRO B 1 362 ? -4.129 18.75 -0.237 1 83.88 362 PRO B C 1
ATOM 5567 O O . PRO B 1 362 ? -4.57 18.672 0.912 1 83.88 362 PRO B O 1
ATOM 5570 N N . LEU B 1 363 ? -3.418 17.859 -0.853 1 78.5 363 LEU B N 1
ATOM 5571 C CA . LEU B 1 363 ? -3.062 16.641 -0.129 1 78.5 363 LEU B CA 1
ATOM 5572 C C . LEU B 1 363 ? -2.182 16.969 1.072 1 78.5 363 LEU B C 1
ATOM 5574 O O . LEU B 1 363 ? -2.184 16.234 2.064 1 78.5 363 LEU B O 1
ATOM 5578 N N . VAL B 1 364 ? -1.451 18 0.976 1 81.19 364 VAL B N 1
ATOM 5579 C CA . VAL B 1 364 ? -0.541 18.422 2.037 1 81.19 364 VAL B CA 1
ATOM 5580 C C . VAL B 1 364 ? -1.304 19.234 3.082 1 81.19 364 VAL B C 1
ATOM 5582 O O . VAL B 1 364 ? -1.241 18.938 4.277 1 81.19 364 VAL B O 1
ATOM 5585 N N . ALA B 1 365 ? -2.012 20.188 2.607 1 88.06 365 ALA B N 1
ATOM 5586 C CA . ALA B 1 365 ? -2.838 21 3.49 1 88.06 365 ALA B CA 1
ATOM 5587 C C . ALA B 1 365 ? -3.775 21.906 2.688 1 88.06 365 ALA B C 1
ATOM 5589 O O . ALA B 1 365 ? -3.408 22.406 1.619 1 88.06 365 ALA B O 1
ATOM 5590 N N . SER B 1 366 ? -4.949 22.031 3.189 1 92.81 366 SER B N 1
ATOM 5591 C CA . SER B 1 366 ? -5.859 23.094 2.74 1 92.81 366 SER B CA 1
ATOM 5592 C C . SER B 1 366 ? -5.801 24.297 3.66 1 92.81 366 SER B C 1
ATOM 5594 O O . SER B 1 366 ? -5.371 24.188 4.812 1 92.81 366 SER B O 1
ATOM 5596 N N . VAL B 1 367 ? -6.168 25.453 3.068 1 96.75 367 VAL B N 1
ATOM 5597 C CA . VAL B 1 367 ? -6.078 26.688 3.83 1 96.75 367 VAL B CA 1
ATOM 5598 C C . VAL B 1 367 ? -7.461 27.344 3.926 1 96.75 367 VAL B C 1
ATOM 5600 O O . VAL B 1 367 ? -8.109 27.578 2.906 1 96.75 367 VAL B O 1
ATOM 5603 N N . ILE B 1 368 ? -7.883 27.562 5.129 1 97.81 368 ILE B N 1
ATOM 5604 C CA . ILE B 1 368 ? -9.148 28.25 5.41 1 97.81 368 ILE B CA 1
ATOM 5605 C C . ILE B 1 368 ? -8.883 29.531 6.18 1 97.81 368 ILE B C 1
ATOM 5607 O O . ILE B 1 368 ? -8.047 29.562 7.086 1 97.81 368 ILE B O 1
ATOM 5611 N N . THR B 1 369 ? -9.539 30.609 5.805 1 98.38 369 THR B N 1
ATOM 5612 C CA . THR B 1 369 ? -9.5 31.844 6.578 1 98.38 369 THR B CA 1
ATOM 5613 C C . THR B 1 369 ? -10.906 32.25 7.035 1 98.38 369 THR B C 1
ATOM 5615 O O . THR B 1 369 ? -11.898 31.875 6.398 1 98.38 369 THR B O 1
ATOM 5618 N N . ALA B 1 370 ? -10.945 32.812 8.141 1 98.5 370 ALA B N 1
ATOM 5619 C CA . ALA B 1 370 ? -12.18 33.344 8.719 1 98.5 370 ALA B CA 1
ATOM 5620 C C . ALA B 1 370 ? -11.93 34.656 9.453 1 98.5 370 ALA B C 1
ATOM 5622 O O . ALA B 1 370 ? -10.789 34.969 9.844 1 98.5 370 ALA B O 1
ATOM 5623 N N . SER B 1 371 ? -12.969 35.469 9.609 1 98.12 371 SER B N 1
ATOM 5624 C CA . SER B 1 371 ? -12.828 36.781 10.242 1 98.12 371 SER B CA 1
ATOM 5625 C C . SER B 1 371 ? -13.758 36.938 11.445 1 98.12 371 SER B C 1
ATOM 5627 O O . SER B 1 371 ? -14.875 36.406 11.43 1 98.12 371 SER B O 1
ATOM 5629 N N . LYS B 1 372 ? -13.203 37.562 12.461 1 96.62 372 LYS B N 1
ATOM 5630 C CA . LYS B 1 372 ? -14.078 37.938 13.57 1 96.62 372 LYS B CA 1
ATOM 5631 C C . LYS B 1 372 ? -14.906 39.156 13.219 1 96.62 372 LYS B C 1
ATOM 5633 O O . LYS B 1 372 ? -14.383 40.156 12.695 1 96.62 372 LYS B O 1
ATOM 5638 N N . ARG B 1 373 ? -16.203 39.062 13.461 1 85.06 373 ARG B N 1
ATOM 5639 C CA . ARG B 1 373 ? -17.109 40.219 13.25 1 85.06 373 ARG B CA 1
ATOM 5640 C C . ARG B 1 373 ? -16.953 41.219 14.375 1 85.06 373 ARG B C 1
ATOM 5642 O O . ARG B 1 373 ? -16.688 40.875 15.523 1 85.06 373 ARG B O 1
#

Sequence (746 aa):
MVSLSLRDRLLGWRDSILSNPRFQRFAAVFPLMRPVARRRAVAMFDLVAGFVYSQILLACVQLRLFDIVAERPATAEDLAAQLSLPVDSLRVLLDGAVALRLLQMRSGHRYGLGQLGAELRGNPGVLALVAHHAMLYRDLADPVALLRAPRGGGELAAYWAYVRGERPGELPADAIASYTALMAASQPMIAREVLHVYSFRDHRCLLDVGGGDGSFLSAVAAQAPQLRCMLFDLPAVAEKAAARFEANGLKGRATAVGGSFTTDPLPEGADIVSLVRVIHDHDDEVVEALLRAVHKALPDNGKLLIAEPIAGLPGTAAISDAYFAFYLYAMGSGKARSFPRLQAMLENAGFSQVTLHPVPMPLVASVITASKRMVSLSLRDRLLGWRDSILSNPRFQRFAAVFPLMRPVARRRAVAMFDLVAGFVYSQILLACVQLRLFDIVAERPATAEDLAAQLSLPVDSLRVLLDGAVALRLLQMRSGHRYGLGQLGAELRGNPGVLALVAHHAMLYRDLADPVALLRAPRGGGELAAYWAYVRGERPGELPADAIASYTALMAASQPMIAREVLHVYSFRDHRCLLDVGGGDGSFLSAVAAQAPQLRCMLFDLPAVAEKAAARFEANGLKGRATAVGGSFTTDPLPEGADIVSLVRVIHDHDDEVVEALLRAVHKALPDNGKLLIAEPIAGLPGTAAISDAYFAFYLYAMGSGKARSFPRLQAMLENAGFSQVTLHPVPMPLVASVITASKR

Solvent-accessible surface area (backbone atoms only — not comparable to full-atom values): 37391 Å² total; per-residue (Å²): 125,83,75,70,50,72,67,47,52,51,48,50,50,49,37,54,46,46,27,28,54,68,48,50,51,49,33,38,66,36,71,86,35,21,64,58,39,48,51,50,49,52,53,51,49,46,40,68,38,15,38,52,57,22,35,52,50,38,35,38,59,76,68,42,44,59,62,53,22,63,75,45,62,39,33,57,64,58,48,16,65,76,69,71,36,49,47,70,45,45,43,49,52,51,47,19,32,34,42,66,28,34,23,29,82,43,80,88,68,14,37,25,59,10,70,55,27,16,39,45,69,36,30,60,16,59,53,40,47,50,66,56,39,52,40,53,54,60,44,43,66,45,40,56,60,50,41,60,40,65,76,28,76,38,60,40,10,52,50,48,38,40,69,68,55,73,43,84,60,82,62,54,69,65,57,46,48,52,48,51,48,37,59,50,35,41,29,62,64,41,41,48,44,46,58,71,71,48,82,62,66,89,45,62,22,39,32,26,44,54,40,50,55,32,59,45,58,52,58,51,40,72,74,15,82,81,37,31,38,36,33,36,17,45,50,75,41,14,52,48,16,39,53,44,30,48,75,69,71,31,55,89,43,41,47,52,41,58,39,45,76,89,80,40,85,73,78,71,79,30,45,30,36,36,35,58,61,42,58,46,55,35,44,67,70,58,39,53,52,41,46,36,51,51,49,67,39,32,47,77,67,11,36,39,38,36,35,34,57,48,27,84,43,88,93,32,32,46,56,34,37,26,37,46,35,50,51,23,44,43,39,46,40,28,46,61,46,34,64,69,58,51,49,50,53,40,44,73,39,54,36,38,79,70,42,79,50,85,47,74,51,49,79,70,24,31,39,34,37,29,28,33,106,128,82,76,72,52,73,66,47,52,52,50,48,49,49,35,54,48,46,26,28,56,68,48,51,49,48,33,36,66,35,72,87,35,22,62,58,41,46,51,51,50,49,52,52,47,45,40,68,38,15,38,53,56,24,36,52,50,38,37,39,59,76,67,42,44,58,61,53,24,62,76,46,61,38,34,57,65,58,48,17,65,74,67,72,36,49,50,70,46,45,42,50,53,52,46,19,32,33,40,66,29,35,23,29,83,42,82,88,68,14,37,26,59,12,70,55,26,15,39,46,67,35,31,59,17,59,53,40,47,50,65,55,40,51,41,51,54,59,46,42,65,45,41,55,59,51,40,59,40,65,77,30,76,37,61,38,9,53,50,48,38,41,69,68,55,73,42,83,61,84,62,55,70,64,58,48,50,52,47,51,49,37,60,50,35,42,30,64,64,41,43,50,44,46,58,69,71,47,81,63,66,88,47,62,23,41,31,27,46,56,41,52,56,33,58,46,57,51,57,52,40,72,75,17,83,79,36,31,38,37,32,36,19,44,49,74,40,13,53,49,16,40,53,44,32,47,75,69,71,31,55,88,43,42,47,51,40,59,40,46,78,87,79,41,84,74,80,70,78,27,45,29,38,36,35,56,60,42,60,45,56,34,43,68,70,59,39,53,54,42,45,35,52,50,51,68,39,33,48,76,67,11,38,39,38,37,35,33,58,49,27,83,44,87,94,31,32,46,53,35,38,27,38,46,35,51,52,23,43,42,39,46,38,27,45,63,45,35,63,71,59,51,48,50,52,40,44,73,40,55,34,40,79,72,42,80,52,85,48,74,51,48,80,69,24,32,38,34,38,30,28,33,104

Radius of gyration: 29.0 Å; Cα contacts (8 Å, |Δi|>4): 1379; chains: 2; bounding box: 76×86×64 Å

Secondary structure (DSSP, 8-state):
-----HHHHHHHHHHHHHT-HHHHHHHHHSTTTHHHHHHHHHHHHHHHHHHHHHHHHHHHHHTTHHHHHHHS-B-HHHHHHHHT--HHHHHHHHHHHHHTTSEEEETTTEEEE-HHHHHHHT-HHHHHHHHHHHHHHHHTTSHHHHHHSPTT-SHHHHHHHHHTT-S-S---HHHHHHHHHHHHHHHHHHHHHHHHH---TT-SEEEEET-TTSHHHHHHHHH-TT-EEEEEE-HHHHHHHHHHHHHTT-TTTEEEEE--TTTSPPP---SEEEEES-GGGS-HHHHHHHHHHHHHHSPTT-EEEEEE--BT-TT-HIIIIIIIHHHHHHHTS----BHHHHHHHHHHTTEEEEEEEP-S-TTT-EEEEEEE-/-----HHHHHHHHHHHHHT-HHHHHHHHHSTTTHHHHHHHHHHHHHHHHHHHHHHHHHHHHHTTHHHHHHHS-EEHHHHHHHHT--HHHHHHHHHHHHHTTSEEEETTTEEEE-HHHHHHHT-HHHHHHHHHHHHHHHHTTSHHHHHHSPTT-SHHHHHHHHHTT-S-S---HHHHHHHHHHHHHHHHHHHHHHHHH---TT-SEEEEET-TTSHHHHHHHHH-TT-EEEEEE-HHHHHHHHHHHHHTT-TTTEEEEE--TTTSPPP---SEEEEES-GGGS-HHHHHHHHHHHHHHSPTT-EEEEEE--BT-TT-HIIIIIIIHHHHHHHTS----BHHHHHHHHHHTTEEEEEEEP-S-TTT-EEEEEEE-

Organism: Rhodopseudomonas palustris (strain ATCC BAA-98 / CGA009) (NCBI:txid258594)